Protein AF-A0A7V5FMH8-F1 (afdb_monomer)

Solvent-accessible surface area (backbone atoms only — not comparable to full-atom values): 30365 Å² total; per-residue (Å²): 138,86,81,90,78,88,81,83,83,85,80,86,83,83,87,75,89,79,83,86,71,87,73,77,86,71,67,78,63,74,58,71,61,42,78,43,64,37,97,84,37,43,34,44,35,39,70,67,46,77,76,46,67,81,74,44,50,37,35,30,38,21,45,29,35,42,35,65,73,90,51,85,68,56,42,52,50,26,42,38,35,34,38,25,38,41,49,75,36,79,90,79,44,32,30,34,50,39,83,53,39,62,75,50,48,47,36,56,83,48,80,89,45,38,70,61,52,39,54,37,45,52,63,27,42,60,77,70,58,47,44,41,54,37,67,41,54,54,51,51,52,45,32,53,54,26,41,72,71,24,50,86,48,81,69,47,65,77,64,48,51,61,41,75,34,50,49,66,63,44,65,46,60,31,73,52,74,89,40,70,27,79,40,85,98,47,79,39,24,32,37,52,42,32,52,36,46,36,36,32,41,86,89,52,37,34,37,37,45,39,32,82,47,36,33,31,23,71,39,93,81,38,77,69,41,77,50,87,75,83,45,74,50,58,55,50,53,52,50,58,35,60,78,65,64,76,43,27,52,39,54,64,68,62,39,89,86,82,63,48,62,60,48,67,85,79,56,80,68,58,46,73,44,70,36,62,58,48,32,30,78,44,54,25,71,42,75,83,43,74,40,78,40,75,93,45,61,37,28,35,38,71,48,34,93,59,54,41,33,37,37,66,86,81,60,31,37,37,36,59,52,25,42,41,42,34,35,20,84,40,79,84,42,76,61,41,62,45,54,54,94,70,51,66,70,50,60,69,54,53,42,85,86,43,100,64,30,59,56,27,26,46,28,52,90,31,35,50,3,50,35,45,43,43,57,47,66,49,61,55,70,52,74,44,68,64,49,78,54,91,71,95,74,47,61,70,72,76,86,42,76,39,75,41,72,79,52,89,35,28,29,38,55,44,32,72,46,65,37,34,36,68,55,92,56,39,29,36,34,59,58,96,60,38,56,28,32,21,56,41,96,89,38,76,33,24,49,41,72,70,76,69,36,67,59,48,19,53,24,48,82,41,74,63,30,36,58,53,33,42,46,70,62,44,60,56,98,70,35,27,32,31,20,26,22,53,22,49,82,30,44,40,75,48,96,60,55,23,42,23,42,26,38,43,53,89,61,83,52,33,77,58,81,81,48,54,37,73,50,75,77,27,60,33,59,38,49,39,61,46,48,45,79,74,76,41,81,43,82,45,52,26,80,46,58,111

Radius of gyration: 25.8 Å; Cα contacts (8 Å, |Δi|>4): 1162; chains: 1; bounding box: 58×61×69 Å

Structure (mmCIF, N/CA/C/O backbone):
data_AF-A0A7V5FMH8-F1
#
_entry.id   AF-A0A7V5FMH8-F1
#
loop_
_atom_site.group_PDB
_atom_site.id
_atom_site.type_symbol
_atom_site.label_atom_id
_atom_site.label_alt_id
_atom_site.label_comp_id
_atom_site.label_asym_id
_atom_site.label_entity_id
_atom_site.label_seq_id
_atom_site.pdbx_PDB_ins_code
_atom_site.Cartn_x
_atom_site.Cartn_y
_atom_site.Cartn_z
_atom_site.occupancy
_atom_site.B_iso_or_equiv
_atom_site.auth_seq_id
_atom_site.auth_comp_id
_atom_site.auth_asym_id
_atom_site.auth_atom_id
_atom_site.pdbx_PDB_model_num
ATOM 1 N N . MET A 1 1 ? 14.054 -24.156 -4.866 1.00 33.12 1 MET A N 1
ATOM 2 C CA . MET A 1 1 ? 15.265 -24.079 -4.016 1.00 33.12 1 MET A CA 1
ATOM 3 C C . MET A 1 1 ? 14.875 -24.293 -2.559 1.00 33.12 1 MET A C 1
ATOM 5 O O . MET A 1 1 ? 13.717 -24.091 -2.219 1.00 33.12 1 MET A O 1
ATOM 9 N N . LYS A 1 2 ? 15.781 -24.841 -1.742 1.00 24.39 2 LYS A N 1
ATOM 10 C CA . LYS A 1 2 ? 15.502 -25.380 -0.400 1.00 24.39 2 LYS A CA 1
ATOM 11 C C . LYS A 1 2 ? 15.648 -24.298 0.684 1.00 24.39 2 LYS A C 1
ATOM 13 O O . LYS A 1 2 ? 16.717 -23.727 0.801 1.00 24.39 2 LYS A O 1
ATOM 18 N N . LYS A 1 3 ? 14.582 -24.143 1.484 1.00 23.75 3 LYS A N 1
ATOM 19 C CA . LYS A 1 3 ? 14.470 -23.646 2.877 1.00 23.75 3 LYS A CA 1
ATOM 20 C C . LYS A 1 3 ? 15.340 -22.441 3.283 1.00 23.75 3 LYS A C 1
ATOM 22 O O . LYS A 1 3 ? 16.485 -22.597 3.689 1.00 23.75 3 LYS A O 1
ATOM 27 N N . LEU A 1 4 ? 14.697 -21.273 3.295 1.00 25.69 4 LEU A N 1
ATOM 28 C CA . LEU A 1 4 ? 15.173 -20.006 3.847 1.00 25.69 4 LEU A CA 1
ATOM 29 C C . LEU A 1 4 ? 15.103 -20.030 5.390 1.00 25.69 4 LEU A C 1
ATOM 31 O O . LEU A 1 4 ? 14.041 -20.270 5.959 1.00 25.69 4 LEU A O 1
ATOM 35 N N . PHE A 1 5 ? 16.222 -19.775 6.069 1.00 22.44 5 PHE A N 1
ATOM 36 C CA . PHE A 1 5 ? 16.271 -19.417 7.491 1.00 22.44 5 PHE A CA 1
ATOM 37 C C . PHE A 1 5 ? 16.886 -18.021 7.587 1.00 22.44 5 PHE A C 1
ATOM 39 O O . PHE A 1 5 ? 18.052 -17.834 7.248 1.00 22.44 5 PHE A O 1
ATOM 46 N N . VAL A 1 6 ? 16.108 -17.041 8.046 1.00 24.38 6 VAL A N 1
ATOM 47 C CA . VAL A 1 6 ? 16.596 -15.685 8.322 1.00 24.38 6 VAL A CA 1
ATOM 48 C C . VAL A 1 6 ? 17.149 -15.655 9.747 1.00 24.38 6 VAL A C 1
ATOM 50 O O . VAL A 1 6 ? 16.421 -15.881 10.711 1.00 24.38 6 VAL A O 1
ATOM 53 N N . VAL A 1 7 ? 18.450 -15.392 9.877 1.00 21.22 7 VAL A N 1
ATOM 54 C CA . VAL A 1 7 ? 19.127 -15.130 11.154 1.00 21.22 7 VAL A CA 1
ATOM 55 C C . VAL A 1 7 ? 19.212 -13.617 11.338 1.00 21.22 7 VAL A C 1
ATOM 57 O O . VAL A 1 7 ? 19.886 -12.936 10.571 1.00 21.22 7 VAL A O 1
ATOM 60 N N . VAL A 1 8 ? 18.536 -13.085 12.359 1.00 23.97 8 VAL A N 1
ATOM 61 C CA . VAL A 1 8 ? 18.627 -11.669 12.747 1.00 23.97 8 VAL A CA 1
ATOM 62 C C . VAL A 1 8 ? 19.787 -11.496 13.728 1.00 23.97 8 VAL A C 1
ATOM 64 O O . VAL A 1 8 ? 19.823 -12.131 14.781 1.00 23.97 8 VAL A O 1
ATOM 67 N N . LEU A 1 9 ? 20.748 -10.642 13.371 1.00 22.94 9 LEU A N 1
ATOM 68 C CA . LEU A 1 9 ? 21.909 -10.310 14.194 1.00 22.94 9 LEU A CA 1
ATOM 69 C C . LEU A 1 9 ? 21.542 -9.227 15.225 1.00 22.94 9 LEU A C 1
ATOM 71 O O . LEU A 1 9 ? 21.133 -8.122 14.871 1.00 22.94 9 LEU A O 1
ATOM 75 N N . SER A 1 10 ? 21.715 -9.543 16.505 1.00 22.08 10 SER A N 1
ATOM 76 C CA . SER A 1 10 ? 21.448 -8.662 17.644 1.00 22.08 10 SER A CA 1
ATOM 77 C C . SER A 1 10 ? 22.515 -7.566 17.773 1.00 22.08 10 SER A C 1
ATOM 79 O O . SER A 1 10 ? 23.693 -7.864 17.969 1.00 22.08 10 SER A O 1
ATOM 81 N N . VAL A 1 11 ? 22.116 -6.291 17.732 1.00 26.94 11 VAL A N 1
ATOM 82 C CA . VAL A 1 11 ? 22.991 -5.151 18.060 1.00 26.94 11 VAL A CA 1
ATOM 83 C C . VAL A 1 11 ? 22.865 -4.826 19.553 1.00 26.94 11 VAL A C 1
ATOM 85 O O . VAL A 1 11 ? 21.768 -4.627 20.071 1.00 26.94 11 VAL A O 1
ATOM 88 N N . GLY A 1 12 ? 24.003 -4.811 20.252 1.00 22.75 12 GLY A N 1
ATOM 89 C CA . GLY A 1 12 ? 24.103 -4.605 21.697 1.00 22.75 12 GLY A CA 1
ATOM 90 C C . GLY A 1 12 ? 23.714 -3.195 22.158 1.00 22.75 12 GLY A C 1
ATOM 91 O O . GLY A 1 12 ? 24.162 -2.192 21.605 1.00 22.75 12 GLY A O 1
ATOM 92 N N . LEU A 1 13 ? 22.904 -3.140 23.217 1.00 25.03 13 LEU A N 1
ATOM 93 C CA . LEU A 1 13 ? 22.452 -1.927 23.898 1.00 25.03 13 LEU A CA 1
ATOM 94 C C . LEU A 1 13 ? 23.534 -1.411 24.870 1.00 25.03 13 LEU A C 1
ATOM 96 O O . LEU A 1 13 ? 23.928 -2.118 25.797 1.00 25.03 13 LEU A O 1
ATOM 100 N N . LEU A 1 14 ? 23.970 -0.159 24.709 1.00 25.48 14 LEU A N 1
ATOM 101 C CA . LEU A 1 14 ? 24.720 0.577 25.734 1.00 25.48 14 LEU A CA 1
ATOM 102 C C . LEU A 1 14 ? 23.736 1.148 26.768 1.00 25.48 14 LEU A C 1
ATOM 104 O O . LEU A 1 14 ? 22.851 1.934 26.436 1.00 25.48 14 LEU A O 1
ATOM 108 N N . ALA A 1 15 ? 23.889 0.735 28.027 1.00 24.34 15 ALA A N 1
ATOM 109 C CA . ALA A 1 15 ? 23.052 1.160 29.144 1.00 24.34 15 ALA A CA 1
ATOM 110 C C . ALA A 1 15 ? 23.381 2.595 29.597 1.00 24.34 15 ALA A C 1
ATOM 112 O O . ALA A 1 15 ? 24.522 2.902 29.941 1.00 24.34 15 ALA A O 1
ATOM 113 N N . VAL A 1 16 ? 22.361 3.453 29.666 1.00 26.30 16 VAL A N 1
ATOM 114 C CA . VAL A 1 16 ? 22.411 4.771 30.322 1.00 26.30 16 VAL A CA 1
ATOM 115 C C . VAL A 1 16 ? 21.663 4.658 31.661 1.00 26.30 16 VAL A C 1
ATOM 117 O O . VAL A 1 16 ? 20.579 4.070 31.688 1.00 26.30 16 VAL A O 1
ATOM 120 N N . PRO A 1 17 ? 22.195 5.167 32.788 1.00 25.80 17 PRO A N 1
ATOM 121 C CA . PRO A 1 17 ? 21.563 4.996 34.093 1.00 25.80 17 PRO A CA 1
ATOM 122 C C . PRO A 1 17 ? 20.273 5.822 34.199 1.00 25.80 17 PRO A C 1
ATOM 124 O O . PRO A 1 17 ? 20.275 7.039 34.019 1.00 25.80 17 PRO A O 1
ATOM 127 N N . ALA A 1 18 ? 19.163 5.152 34.517 1.00 27.66 18 ALA A N 1
ATOM 128 C CA . ALA A 1 18 ? 17.863 5.776 34.727 1.00 27.66 18 ALA A CA 1
ATOM 129 C C . ALA A 1 18 ? 17.782 6.443 36.112 1.00 27.66 18 ALA A C 1
ATOM 131 O O . ALA A 1 18 ? 17.839 5.777 37.147 1.00 27.66 18 ALA A O 1
ATOM 132 N N . LEU A 1 19 ? 17.589 7.763 36.132 1.00 25.14 19 LEU A N 1
ATOM 133 C CA . LEU A 1 19 ? 17.091 8.488 37.301 1.00 25.14 19 LEU A CA 1
ATOM 134 C C . LEU A 1 19 ? 15.642 8.055 37.563 1.00 25.14 19 LEU A C 1
ATOM 136 O O . LEU A 1 19 ? 14.749 8.313 36.758 1.00 25.14 19 LEU A O 1
ATOM 140 N N . ARG A 1 20 ? 15.407 7.382 38.695 1.00 28.94 20 ARG A N 1
ATOM 141 C CA . ARG A 1 20 ? 14.061 7.048 39.172 1.00 28.94 20 ARG A CA 1
ATOM 142 C C . ARG A 1 20 ? 13.396 8.303 39.730 1.00 28.94 20 ARG A C 1
ATOM 144 O O . ARG A 1 20 ? 13.714 8.733 40.834 1.00 28.94 20 ARG A O 1
ATOM 151 N N . ILE A 1 21 ? 12.451 8.854 38.978 1.00 29.61 21 ILE A N 1
ATOM 152 C CA . ILE A 1 21 ? 11.426 9.760 39.497 1.00 29.61 21 ILE A CA 1
ATOM 153 C C . ILE A 1 21 ? 10.135 8.946 39.556 1.00 29.61 21 ILE A C 1
ATOM 155 O O . ILE A 1 21 ? 9.762 8.300 38.579 1.00 29.61 21 ILE A O 1
ATOM 159 N N . SER A 1 22 ? 9.494 8.927 40.724 1.00 27.97 22 SER A N 1
ATOM 160 C CA . SER A 1 22 ? 8.211 8.256 40.937 1.00 27.97 22 SER A CA 1
ATOM 161 C C . SER A 1 22 ? 7.149 8.910 40.052 1.00 27.97 22 SER A C 1
ATOM 163 O O . SER A 1 22 ? 6.695 10.014 40.351 1.00 27.97 22 SER A O 1
ATOM 165 N N . ALA A 1 23 ? 6.768 8.242 38.963 1.00 31.22 23 ALA A N 1
ATOM 166 C CA . ALA A 1 23 ? 5.548 8.556 38.234 1.00 31.22 23 ALA A CA 1
ATOM 167 C C . ALA A 1 23 ? 4.354 8.284 39.161 1.00 31.22 23 ALA A C 1
ATOM 169 O O . ALA A 1 23 ? 4.358 7.306 39.911 1.00 31.22 23 ALA A O 1
ATOM 170 N N . ARG A 1 24 ? 3.350 9.163 39.152 1.00 30.08 24 ARG A N 1
ATOM 171 C CA . ARG A 1 24 ? 2.025 8.796 39.661 1.00 30.08 24 ARG A CA 1
ATOM 172 C C . ARG A 1 24 ? 1.510 7.648 38.790 1.00 30.08 24 ARG A C 1
ATOM 174 O O . ARG A 1 24 ? 1.674 7.709 37.575 1.00 30.08 24 ARG A O 1
ATOM 181 N N . ASP A 1 25 ? 0.921 6.631 39.413 1.00 27.69 25 ASP A N 1
ATOM 182 C CA . ASP A 1 25 ? 0.304 5.496 38.727 1.00 27.69 25 ASP A CA 1
ATOM 183 C C . ASP A 1 25 ? -0.804 5.991 37.784 1.00 27.69 25 ASP A C 1
ATOM 185 O O . ASP A 1 25 ? -1.937 6.235 38.201 1.00 27.69 25 ASP A O 1
ATOM 189 N N . VAL A 1 26 ? -0.477 6.147 36.500 1.00 36.31 26 VAL A N 1
ATOM 190 C CA . VAL A 1 26 ? -1.478 6.054 35.437 1.00 36.31 26 VAL A CA 1
ATOM 191 C C . VAL A 1 26 ? -1.947 4.598 35.462 1.00 36.31 26 VAL A C 1
ATOM 193 O O . VAL A 1 26 ? -1.099 3.703 35.398 1.00 36.31 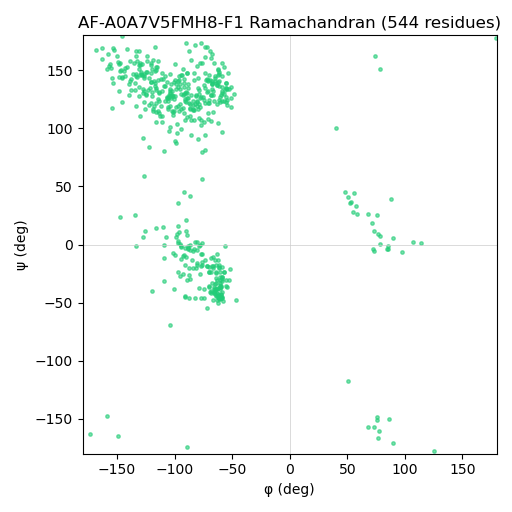26 VAL A O 1
ATOM 196 N N . PRO A 1 27 ? -3.249 4.309 35.624 1.00 40.28 27 PRO A N 1
ATOM 197 C CA . PRO A 1 27 ? -3.717 2.934 35.653 1.00 40.28 27 PRO A CA 1
ATOM 198 C C . PRO A 1 27 ? -3.259 2.203 34.387 1.00 40.28 27 PRO A C 1
ATOM 200 O O . PRO A 1 27 ? -3.461 2.693 33.280 1.00 40.28 27 PRO A O 1
ATOM 203 N N . ALA A 1 28 ? -2.731 0.986 34.537 1.00 44.84 28 ALA A N 1
ATOM 204 C CA . ALA A 1 28 ? -2.362 0.091 33.431 1.00 44.84 28 ALA A CA 1
ATOM 205 C C . ALA A 1 28 ? -3.522 -0.235 32.449 1.00 44.84 28 ALA A C 1
ATOM 207 O O . ALA A 1 28 ? -3.332 -0.961 31.478 1.00 44.84 28 ALA A O 1
ATOM 208 N N . ALA A 1 29 ? -4.727 0.289 32.704 1.00 48.59 29 ALA A N 1
ATOM 209 C CA . ALA A 1 29 ? -5.923 0.145 31.884 1.00 48.59 29 ALA A CA 1
ATOM 210 C C . ALA A 1 29 ? -5.876 0.934 30.558 1.00 48.59 29 ALA A C 1
ATOM 212 O O . ALA A 1 29 ? -6.639 0.603 29.653 1.00 48.59 29 ALA A O 1
ATOM 213 N N . ASP A 1 30 ? -4.994 1.934 30.418 1.00 59.38 30 ASP A N 1
ATOM 214 C CA . ASP A 1 30 ? -4.924 2.765 29.201 1.00 59.38 30 ASP A CA 1
ATOM 215 C C . ASP A 1 30 ? -3.807 2.371 28.216 1.00 59.38 30 ASP A C 1
ATOM 217 O O . ASP A 1 30 ? -3.806 2.846 27.072 1.00 59.38 30 ASP A O 1
ATOM 221 N N . GLU A 1 31 ? -2.898 1.466 28.602 1.00 72.88 31 GLU A N 1
ATOM 222 C CA . GLU A 1 31 ? -1.828 0.975 27.724 1.00 72.88 31 GLU A CA 1
ATOM 223 C C . GLU A 1 31 ? -2.300 -0.251 26.924 1.00 72.88 31 GLU A C 1
ATOM 225 O O . GLU A 1 31 ? -2.510 -1.334 27.460 1.00 72.88 31 GLU A O 1
ATOM 230 N N . TRP A 1 32 ? -2.485 -0.082 25.615 1.00 80.56 32 TRP A N 1
ATOM 231 C CA . TRP A 1 32 ? -2.785 -1.170 24.680 1.00 80.56 32 TRP A CA 1
ATOM 232 C C . TRP A 1 32 ? -1.538 -1.521 23.860 1.00 80.56 32 TRP A C 1
ATOM 234 O O . TRP A 1 32 ? -0.778 -0.612 23.517 1.00 80.56 32 TRP A O 1
ATOM 244 N N . PRO A 1 33 ? -1.333 -2.797 23.479 1.00 87.56 33 PRO A N 1
ATOM 245 C CA . PRO A 1 33 ? -2.208 -3.962 23.677 1.00 87.56 33 PRO A CA 1
ATOM 246 C C . PRO A 1 33 ? -2.191 -4.531 25.108 1.00 87.56 33 PRO A C 1
ATOM 248 O O . PRO A 1 33 ? -1.209 -4.389 25.830 1.00 87.56 33 PRO A O 1
ATOM 251 N N . GLN A 1 34 ? -3.263 -5.228 25.496 1.00 87.06 34 GLN A N 1
ATOM 252 C CA . GLN A 1 34 ? -3.411 -5.886 26.800 1.00 87.06 34 GLN A CA 1
ATOM 253 C C . GLN A 1 34 ? -3.006 -7.362 26.704 1.00 87.06 34 GLN A C 1
ATOM 255 O O . GLN A 1 34 ? -3.359 -8.049 25.747 1.00 87.06 34 GLN A O 1
ATOM 260 N N . THR A 1 35 ? -2.277 -7.873 27.699 1.00 89.94 35 THR A N 1
ATOM 261 C CA . THR A 1 35 ? -1.919 -9.301 27.765 1.00 89.94 35 THR A CA 1
ATOM 262 C C . THR A 1 35 ? -2.816 -10.015 28.764 1.00 89.94 35 THR A C 1
ATOM 264 O O . THR A 1 35 ? -2.731 -9.756 29.962 1.00 89.94 35 THR A O 1
ATOM 267 N N . LEU A 1 36 ? -3.640 -10.936 28.271 1.00 90.31 36 LEU A N 1
ATOM 268 C CA . LEU A 1 36 ? -4.519 -11.776 29.072 1.00 90.31 36 LEU A CA 1
ATOM 269 C C . LEU A 1 36 ? -3.911 -13.166 29.214 1.00 90.31 36 LEU A C 1
ATOM 271 O O . LEU A 1 36 ? -3.581 -13.814 28.223 1.00 90.31 36 LEU A O 1
ATOM 275 N N . LYS A 1 37 ? -3.787 -13.646 30.448 1.00 88.06 37 LYS A N 1
ATOM 276 C CA . LYS A 1 37 ? -3.302 -15.004 30.728 1.00 88.06 37 LYS A CA 1
ATOM 277 C C . LYS A 1 37 ? -4.414 -15.846 31.339 1.00 88.06 37 LYS A C 1
ATOM 279 O O . LYS A 1 37 ? -5.052 -15.399 32.292 1.00 88.06 37 LYS A O 1
ATOM 284 N N . SER A 1 38 ? -4.611 -17.052 30.808 1.00 85.62 38 SER A N 1
ATOM 285 C CA . SER A 1 38 ? -5.498 -18.086 31.366 1.00 85.62 38 SER A CA 1
ATOM 286 C C . SER A 1 38 ? -5.008 -19.462 30.937 1.00 85.62 38 SER A C 1
ATOM 288 O O . SER A 1 38 ? -4.604 -19.629 29.793 1.00 85.62 38 SER A O 1
ATOM 290 N N . ASP A 1 39 ? -5.043 -20.439 31.844 1.00 75.81 39 ASP A N 1
ATOM 291 C CA . ASP A 1 39 ? -4.840 -21.865 31.532 1.00 75.81 39 ASP A CA 1
ATOM 292 C C . ASP A 1 39 ? -3.559 -22.191 30.734 1.00 75.81 39 ASP A C 1
ATOM 294 O O . ASP A 1 39 ? -3.535 -23.075 29.883 1.00 75.81 39 ASP A O 1
ATOM 298 N N . GLY A 1 40 ? -2.470 -21.460 31.001 1.00 77.88 40 GLY A N 1
ATOM 299 C CA . GLY A 1 40 ? -1.183 -21.632 30.311 1.00 77.88 40 GLY A CA 1
ATOM 300 C C . GLY A 1 40 ? -1.110 -21.002 28.914 1.00 77.88 40 GLY A C 1
ATOM 301 O O . GLY A 1 40 ? -0.055 -21.059 28.285 1.00 77.88 40 GLY A O 1
ATOM 302 N N . LEU A 1 41 ? -2.189 -20.363 28.456 1.00 84.44 41 LEU A N 1
ATOM 303 C CA . LEU A 1 41 ? -2.246 -19.565 27.235 1.00 84.44 41 LEU A CA 1
ATOM 304 C C . LEU A 1 41 ? -1.996 -18.086 27.542 1.00 84.44 41 LEU A C 1
ATOM 306 O O . LEU A 1 41 ? -2.400 -17.559 28.587 1.00 84.44 41 LEU A O 1
ATOM 310 N N . SER A 1 42 ? -1.337 -17.414 26.601 1.00 89.12 42 SER A N 1
ATOM 311 C CA . SER A 1 42 ? -1.117 -15.971 26.621 1.00 89.12 42 SER A CA 1
ATOM 312 C C . SER A 1 42 ? -1.774 -15.357 25.391 1.00 89.12 42 SER A C 1
ATOM 314 O O . SER A 1 42 ? -1.389 -15.657 24.261 1.00 89.12 42 SER A O 1
ATOM 316 N N . PHE A 1 43 ? -2.768 -14.504 25.621 1.00 90.69 43 PHE A N 1
ATOM 317 C CA . PHE A 1 43 ? -3.473 -13.761 24.586 1.00 90.69 43 PHE A CA 1
ATOM 318 C C . PHE A 1 43 ? -3.026 -12.309 24.611 1.00 90.69 43 PHE A C 1
ATOM 320 O O . PHE A 1 43 ? -3.125 -11.634 25.635 1.00 90.69 43 PHE A O 1
ATOM 327 N N . LYS A 1 44 ? -2.575 -11.801 23.472 1.00 91.75 44 LYS A N 1
ATOM 328 C CA . LYS A 1 44 ? -2.320 -10.379 23.271 1.00 91.75 44 LYS A CA 1
ATOM 329 C C . LYS A 1 44 ? -3.534 -9.782 22.570 1.00 91.75 44 LYS A C 1
ATOM 331 O O . LYS A 1 44 ? -3.741 -10.009 21.382 1.00 91.75 44 LYS A O 1
ATOM 336 N N . VAL A 1 45 ? -4.356 -9.065 23.328 1.00 90.88 45 VAL A N 1
ATOM 337 C CA . VAL A 1 45 ? -5.577 -8.413 22.845 1.00 90.88 45 VAL A CA 1
ATOM 338 C C . VAL A 1 45 ? -5.228 -6.988 22.441 1.00 90.88 45 VAL A C 1
ATOM 340 O O . VAL A 1 45 ? -4.770 -6.186 23.261 1.00 90.88 45 VAL A O 1
ATOM 343 N N . TYR A 1 46 ? -5.412 -6.674 21.163 1.00 90.12 46 TYR A N 1
ATOM 344 C CA . TYR A 1 46 ? -5.155 -5.341 20.635 1.00 90.12 46 TYR A CA 1
ATOM 345 C C . TYR A 1 46 ? -6.290 -4.385 21.006 1.00 90.12 46 TYR A C 1
ATOM 347 O O . TYR A 1 46 ? -7.284 -4.773 21.625 1.00 90.12 46 TYR A O 1
ATOM 355 N N . GLN A 1 47 ? -6.124 -3.099 20.707 1.00 86.56 47 GLN A N 1
ATOM 356 C CA . GLN A 1 47 ? -7.133 -2.118 21.084 1.00 86.56 47 GLN A CA 1
ATOM 357 C C . GLN A 1 47 ? -8.495 -2.454 20.443 1.00 86.56 47 GLN A C 1
ATOM 359 O O . GLN A 1 47 ? -8.552 -2.616 19.224 1.00 86.56 47 GLN A O 1
ATOM 364 N N . PRO A 1 48 ? -9.588 -2.519 21.230 1.00 88.44 48 PRO A N 1
ATOM 365 C CA . PRO A 1 48 ? -10.910 -2.805 20.701 1.00 88.44 48 PRO A CA 1
ATOM 366 C C . PRO A 1 48 ? -11.387 -1.736 19.724 1.00 88.44 48 PRO A C 1
ATOM 368 O O . PRO A 1 48 ? -11.269 -0.532 19.981 1.00 88.44 48 PRO A O 1
ATOM 371 N N . GLN A 1 49 ? -11.974 -2.199 18.629 1.00 87.50 49 GLN A N 1
ATOM 372 C CA . GLN A 1 49 ? -12.714 -1.389 17.680 1.00 87.50 49 GLN A CA 1
ATOM 373 C C . GLN A 1 49 ? -14.192 -1.444 18.048 1.00 87.50 49 GLN A C 1
ATOM 375 O O . GLN A 1 49 ? -14.753 -2.508 18.302 1.00 87.50 49 GLN A O 1
ATOM 380 N N . LEU A 1 50 ? -14.806 -0.270 18.147 1.00 90.56 50 LEU A N 1
ATOM 381 C CA . LEU A 1 50 ? -16.183 -0.141 18.594 1.00 90.56 50 LEU A CA 1
ATOM 382 C C . LEU A 1 50 ? -17.139 -0.495 17.450 1.00 90.56 50 LEU A C 1
ATOM 384 O O . LEU A 1 50 ? -17.031 0.078 16.371 1.00 90.56 50 LEU A O 1
ATOM 388 N N . ASP A 1 51 ? -18.107 -1.369 17.701 1.00 89.50 51 ASP A N 1
ATOM 389 C CA . ASP A 1 51 ? -19.196 -1.637 16.753 1.00 89.50 51 ASP A CA 1
ATOM 390 C C . ASP A 1 51 ? -20.380 -0.711 17.034 1.00 89.50 51 ASP A C 1
ATOM 392 O O . ASP A 1 51 ? -20.982 -0.114 16.136 1.00 89.50 51 ASP A O 1
ATOM 396 N N . SER A 1 52 ? -20.717 -0.578 18.319 1.00 89.31 52 SER A N 1
ATOM 397 C CA . SER A 1 52 ? -21.766 0.316 18.803 1.00 89.31 52 SER A CA 1
ATOM 398 C C . SER A 1 52 ? -21.575 0.653 20.279 1.00 89.31 52 SER A C 1
ATOM 400 O O . SER A 1 52 ? -21.047 -0.148 21.053 1.00 89.31 52 SER A O 1
ATOM 402 N N . TRP A 1 53 ? -22.036 1.840 20.674 1.00 93.00 53 TRP A N 1
ATOM 403 C CA . TRP A 1 53 ? -22.113 2.228 22.077 1.00 93.00 53 TRP A CA 1
ATOM 404 C C . TRP A 1 53 ? -23.195 3.278 22.303 1.00 93.00 53 TRP A C 1
ATOM 406 O O . TRP A 1 53 ? -23.109 4.391 21.788 1.00 93.00 53 TRP A O 1
ATOM 416 N N . ASP A 1 54 ? -24.202 2.936 23.102 1.00 89.81 54 ASP A N 1
ATOM 417 C CA . ASP A 1 54 ? -25.300 3.838 23.483 1.00 89.81 54 ASP A CA 1
ATOM 418 C C . ASP A 1 54 ? -25.076 4.500 24.860 1.00 89.81 54 ASP A C 1
ATOM 420 O O . ASP A 1 54 ? -26.000 5.059 25.450 1.00 89.81 54 ASP A O 1
ATOM 424 N N . ARG A 1 55 ? -23.831 4.456 25.365 1.00 86.38 55 ARG A N 1
ATOM 425 C CA . ARG A 1 55 ? -23.396 4.867 26.718 1.00 86.38 55 ARG A CA 1
ATOM 426 C C . ARG A 1 55 ? -23.821 3.930 27.856 1.00 86.38 55 ARG A C 1
ATOM 428 O O . ARG A 1 55 ? -23.384 4.149 28.987 1.00 86.38 55 ARG A O 1
ATOM 435 N N . TYR A 1 56 ? -24.598 2.883 27.579 1.00 91.12 56 TYR A N 1
ATOM 436 C CA . TYR A 1 56 ? -24.949 1.833 28.540 1.00 91.12 56 TYR A CA 1
ATOM 437 C C . TYR A 1 56 ? -24.484 0.441 28.099 1.00 91.12 56 TYR A C 1
ATOM 439 O O . TYR A 1 56 ? -23.986 -0.316 28.922 1.00 91.12 56 TYR A O 1
ATOM 447 N N . THR A 1 57 ? -24.605 0.109 26.820 1.00 93.19 57 THR A N 1
ATOM 448 C CA . THR A 1 57 ? -24.197 -1.156 26.212 1.00 93.19 57 THR A CA 1
ATOM 449 C C . THR A 1 57 ? -23.122 -0.869 25.182 1.00 93.19 57 THR A C 1
ATOM 451 O O . THR A 1 57 ? -23.353 -0.137 24.219 1.00 93.19 57 THR A O 1
ATOM 454 N N . LEU A 1 58 ? -21.940 -1.439 25.384 1.00 94.38 58 LEU A N 1
ATOM 455 C CA . LEU A 1 58 ? -20.839 -1.409 24.432 1.00 94.38 58 LEU A CA 1
ATOM 456 C C . LEU A 1 58 ? -20.760 -2.756 23.722 1.00 94.38 58 LEU A C 1
ATOM 458 O O . LEU A 1 58 ? -20.764 -3.790 24.388 1.00 94.38 58 LEU A O 1
ATOM 462 N N . LYS A 1 59 ? -20.648 -2.726 22.393 1.00 95.31 59 LYS A N 1
ATOM 463 C CA . LYS A 1 59 ? -20.235 -3.868 21.573 1.00 95.31 59 LYS A CA 1
ATOM 464 C C . LYS A 1 59 ? -18.966 -3.507 20.828 1.00 95.31 59 LYS A C 1
ATOM 466 O O . LYS A 1 59 ? -18.889 -2.422 20.243 1.00 95.31 59 LYS A O 1
ATOM 471 N N . ALA A 1 60 ? -17.988 -4.390 20.894 1.00 93.12 60 ALA A N 1
ATOM 472 C CA . ALA A 1 60 ? -16.712 -4.197 20.247 1.00 93.12 60 ALA A CA 1
ATOM 473 C C . ALA A 1 60 ? -16.109 -5.536 19.844 1.00 93.12 60 ALA A C 1
ATOM 475 O O . ALA A 1 60 ? -16.356 -6.573 20.465 1.00 93.12 60 ALA A O 1
ATOM 476 N N . HIS A 1 61 ? -15.221 -5.461 18.868 1.00 94.00 61 HIS A N 1
ATOM 477 C CA . HIS A 1 61 ? -14.357 -6.559 18.490 1.00 94.00 61 HIS A CA 1
ATOM 478 C C . HIS A 1 61 ? -12.897 -6.144 18.643 1.00 94.00 61 HIS A C 1
ATOM 480 O O . HIS A 1 61 ? -12.544 -4.962 18.608 1.00 94.00 61 HIS A O 1
ATOM 486 N N . SER A 1 62 ? -12.021 -7.118 18.845 1.00 92.25 62 SER A N 1
ATOM 487 C CA . SER A 1 62 ? -10.584 -6.878 18.884 1.00 92.25 62 SER A CA 1
ATOM 488 C C . SER A 1 62 ? -9.829 -7.969 18.143 1.00 92.25 62 SER A C 1
ATOM 490 O O . SER A 1 62 ? -10.165 -9.148 18.256 1.00 92.25 62 SER A O 1
ATOM 492 N N . ALA A 1 63 ? -8.787 -7.571 17.413 1.00 91.94 63 ALA A N 1
ATOM 493 C CA . ALA A 1 63 ? -7.774 -8.509 16.967 1.00 91.94 63 ALA A CA 1
ATOM 494 C C . ALA A 1 63 ? -7.074 -9.102 18.198 1.00 91.94 63 ALA A C 1
ATOM 496 O O . ALA A 1 63 ? -6.738 -8.399 19.157 1.00 91.94 63 ALA A O 1
ATOM 497 N N . VAL A 1 64 ? -6.841 -10.405 18.173 1.00 92.25 64 VAL A N 1
ATOM 498 C CA . VAL A 1 64 ? -6.203 -11.134 19.261 1.00 92.25 64 VAL A CA 1
ATOM 499 C C . VAL A 1 64 ? -5.149 -12.069 18.693 1.00 92.25 64 VAL A C 1
ATOM 501 O O . VAL A 1 64 ? -5.376 -12.770 17.715 1.00 92.25 64 VAL A O 1
ATOM 504 N N . ALA A 1 65 ? -3.974 -12.049 19.304 1.00 90.50 65 ALA A N 1
ATOM 505 C CA . ALA A 1 65 ? -2.893 -12.976 19.018 1.00 90.50 65 ALA A CA 1
ATOM 506 C C . ALA A 1 65 ? -2.820 -14.006 20.146 1.00 90.50 65 ALA A C 1
ATOM 508 O O . ALA A 1 65 ? -2.732 -13.622 21.316 1.00 90.50 65 ALA A O 1
ATOM 509 N N . VAL A 1 66 ? -2.834 -15.296 19.811 1.00 88.75 66 VAL A N 1
ATOM 510 C CA . VAL A 1 66 ? -2.599 -16.376 20.779 1.00 88.75 66 VAL A CA 1
ATOM 511 C C . VAL A 1 66 ? -1.182 -16.908 20.623 1.00 88.75 66 VAL A C 1
ATOM 513 O O . VAL A 1 66 ? -0.755 -17.258 19.525 1.00 88.75 66 VAL A O 1
ATOM 516 N N . GLN A 1 67 ? -0.448 -16.971 21.733 1.00 82.00 67 GLN A N 1
ATOM 517 C CA . GLN A 1 67 ? 0.870 -17.593 21.789 1.00 82.00 67 GLN A CA 1
ATOM 518 C C . GLN A 1 67 ? 0.779 -18.934 22.523 1.00 82.00 67 GLN A C 1
ATOM 520 O O . GLN A 1 67 ? 0.287 -19.007 23.656 1.00 82.00 67 GLN A O 1
ATOM 525 N N . LYS A 1 68 ? 1.284 -19.997 21.885 1.00 69.31 68 LYS A N 1
ATOM 526 C CA . LYS A 1 68 ? 1.378 -21.340 22.472 1.00 69.31 68 LYS A CA 1
ATOM 527 C C . LYS A 1 68 ? 2.799 -21.617 22.955 1.00 69.31 68 LYS A C 1
ATOM 529 O O . LYS A 1 68 ? 3.719 -21.765 22.156 1.00 69.31 68 LYS A O 1
ATOM 534 N N . GLY A 1 69 ? 2.971 -21.776 24.265 1.00 63.81 69 GLY A N 1
ATOM 535 C CA . GLY A 1 69 ? 4.276 -22.085 24.857 1.00 63.81 69 GLY A CA 1
ATOM 536 C C . GLY A 1 69 ? 5.235 -20.888 24.863 1.00 63.81 69 GLY A C 1
ATOM 537 O O . GLY A 1 69 ? 4.801 -19.742 24.872 1.00 63.81 69 GLY A O 1
ATOM 538 N N . ALA A 1 70 ? 6.542 -21.160 24.925 1.00 58.22 70 ALA A N 1
ATOM 539 C CA . ALA A 1 70 ? 7.583 -20.136 25.082 1.00 58.22 70 ALA A CA 1
ATOM 540 C C . ALA A 1 70 ? 8.152 -19.590 23.757 1.00 58.22 70 ALA A C 1
ATOM 542 O O . ALA A 1 70 ? 9.007 -18.711 23.793 1.00 58.22 70 ALA A O 1
ATOM 543 N N . ASP A 1 71 ? 7.725 -20.116 22.605 1.00 57.25 71 ASP A N 1
ATOM 544 C CA . ASP A 1 71 ? 8.186 -19.646 21.294 1.00 57.25 71 ASP A CA 1
ATOM 545 C C . ASP A 1 71 ? 7.367 -18.416 20.875 1.00 57.25 71 ASP A C 1
ATOM 547 O O . ASP A 1 71 ? 6.145 -18.489 20.743 1.00 57.25 71 ASP A O 1
ATOM 551 N N . GLU A 1 72 ? 8.023 -17.264 20.743 1.00 56.41 72 GLU A N 1
ATOM 552 C CA . GLU A 1 72 ? 7.392 -15.981 20.397 1.00 56.41 72 GLU A CA 1
ATOM 553 C C . GLU A 1 72 ? 7.025 -15.871 18.910 1.00 56.41 72 GLU A C 1
ATOM 555 O O . GLU A 1 72 ? 6.206 -15.028 18.555 1.00 56.41 72 GLU A O 1
ATOM 560 N N . ASN A 1 73 ? 7.554 -16.749 18.048 1.00 54.28 73 ASN A N 1
ATOM 561 C CA . ASN A 1 73 ? 7.368 -16.665 16.594 1.00 54.28 73 ASN A CA 1
ATOM 562 C C . ASN A 1 73 ? 6.205 -17.517 16.057 1.00 54.28 73 ASN A C 1
ATOM 564 O O . ASN A 1 73 ? 5.934 -17.507 14.858 1.00 54.28 73 ASN A O 1
ATOM 568 N N . ARG A 1 74 ? 5.510 -18.271 16.918 1.00 64.31 74 ARG A N 1
ATOM 569 C CA . ARG A 1 74 ? 4.323 -19.063 16.553 1.00 64.31 74 ARG A CA 1
ATOM 570 C C . ARG A 1 74 ? 3.069 -18.436 17.144 1.00 64.31 74 ARG A C 1
ATOM 572 O O . ARG A 1 74 ? 2.581 -18.862 18.192 1.00 64.31 74 ARG A O 1
ATOM 579 N N . VAL A 1 75 ? 2.584 -17.406 16.461 1.00 77.06 75 VAL A N 1
ATOM 580 C CA . VAL A 1 75 ? 1.377 -16.666 16.827 1.00 77.06 75 VAL A CA 1
ATOM 581 C C . VAL A 1 75 ? 0.315 -16.898 15.762 1.00 77.06 75 VAL A C 1
ATOM 583 O O . VAL A 1 75 ? 0.590 -16.717 14.581 1.00 77.06 75 VAL A O 1
ATOM 586 N N . SER A 1 76 ? -0.891 -17.257 16.192 1.00 83.38 76 SER A N 1
ATOM 587 C CA . SER A 1 76 ? -2.075 -17.262 15.328 1.00 83.38 76 SER A CA 1
ATOM 588 C C . SER A 1 76 ? -2.927 -16.040 15.635 1.00 83.38 76 SER A C 1
ATOM 590 O O . SER A 1 76 ? -3.101 -15.678 16.808 1.00 83.38 76 SER A O 1
ATOM 592 N N . TYR A 1 77 ? -3.447 -15.402 14.588 1.00 89.06 77 TYR A N 1
ATOM 593 C CA . TYR A 1 77 ? -4.301 -14.228 14.720 1.00 89.06 77 TYR A CA 1
ATOM 594 C C . TYR A 1 77 ? -5.773 -14.621 14.656 1.00 89.06 77 TYR A C 1
ATOM 596 O O . TYR A 1 77 ? -6.193 -15.472 13.881 1.00 89.06 77 TYR A O 1
ATOM 604 N N . GLY A 1 78 ? -6.572 -13.970 15.485 1.00 91.00 78 GLY A N 1
ATOM 605 C CA . GLY A 1 78 ? -8.007 -14.160 15.537 1.00 91.00 78 GLY A CA 1
ATOM 606 C C . GLY A 1 78 ? -8.736 -12.868 15.862 1.00 91.00 78 GLY A C 1
ATOM 607 O O . GLY A 1 78 ? -8.130 -11.816 16.083 1.00 91.00 78 GLY A O 1
ATOM 608 N N . VAL A 1 79 ? -10.058 -12.961 15.924 1.00 93.56 79 VAL A N 1
ATOM 609 C CA . VAL A 1 79 ? -10.937 -11.896 16.414 1.00 93.56 79 VAL A CA 1
ATOM 610 C C . VAL A 1 79 ? -11.655 -12.387 17.656 1.00 93.56 79 VAL A C 1
ATOM 612 O O . VAL A 1 79 ? -12.091 -13.536 17.719 1.00 93.56 79 VAL A O 1
ATOM 615 N N . VAL A 1 80 ? -11.781 -11.507 18.643 1.00 94.69 80 VAL A N 1
ATOM 616 C CA . VAL A 1 80 ? -12.646 -11.690 19.805 1.00 94.69 80 VAL A CA 1
ATOM 617 C C . VAL A 1 80 ? -13.756 -10.646 19.777 1.00 94.69 80 VAL A C 1
ATOM 619 O O . VAL A 1 80 ? -13.472 -9.449 19.733 1.00 94.69 80 VAL A O 1
ATOM 622 N N . ASN A 1 81 ? -15.006 -11.101 19.829 1.00 95.62 81 ASN A N 1
ATOM 623 C CA . ASN A 1 81 ? -16.185 -10.247 19.944 1.00 95.62 81 ASN A CA 1
ATOM 624 C C . ASN A 1 81 ? -16.635 -10.200 21.403 1.00 95.62 81 ASN A C 1
ATOM 626 O O . ASN A 1 81 ? -16.705 -11.231 22.083 1.00 95.62 81 ASN A O 1
ATOM 630 N N . PHE A 1 82 ? -16.931 -9.009 21.914 1.00 94.50 82 PHE A N 1
ATOM 631 C CA . PHE A 1 82 ? -17.399 -8.862 23.283 1.00 94.50 82 PHE A CA 1
ATOM 632 C C . PHE A 1 82 ? -18.404 -7.726 23.455 1.00 94.50 82 PHE A C 1
ATOM 634 O O . PHE A 1 82 ? -18.367 -6.691 22.786 1.00 94.50 82 PHE A O 1
ATOM 641 N N . ALA A 1 83 ? -19.283 -7.918 24.433 1.00 95.69 83 ALA A N 1
ATOM 642 C CA . ALA A 1 83 ? -20.233 -6.923 24.890 1.00 95.69 83 ALA A CA 1
ATOM 643 C C . ALA A 1 83 ? -20.007 -6.615 26.371 1.00 95.69 83 ALA A C 1
ATOM 645 O O . ALA A 1 83 ? -19.612 -7.481 27.152 1.00 95.69 83 ALA A O 1
ATOM 646 N N . ALA A 1 84 ? -20.262 -5.379 26.785 1.00 95.31 84 ALA A N 1
ATOM 647 C CA . ALA A 1 84 ? -20.201 -4.994 28.190 1.00 95.31 84 ALA A CA 1
ATOM 648 C C . ALA A 1 84 ? -21.259 -3.941 28.518 1.00 95.31 84 ALA A C 1
ATOM 650 O O . ALA A 1 84 ? -21.508 -3.027 27.730 1.00 95.31 84 ALA A O 1
ATOM 651 N N . ALA A 1 85 ? -21.833 -4.030 29.718 1.00 94.94 85 ALA A N 1
ATOM 652 C CA . ALA A 1 85 ? -22.527 -2.893 30.301 1.00 94.94 85 ALA A CA 1
ATOM 653 C C . ALA A 1 85 ? -21.485 -1.841 30.706 1.00 94.94 85 ALA A C 1
ATOM 655 O O . ALA A 1 85 ? -20.407 -2.176 31.196 1.00 94.94 85 ALA A O 1
ATOM 656 N N . THR A 1 86 ? -21.784 -0.565 30.522 1.00 94.44 86 THR A N 1
ATOM 657 C CA . THR A 1 86 ? -20.852 0.524 30.795 1.00 94.44 86 THR A CA 1
ATOM 658 C C . THR A 1 86 ? -21.366 1.434 31.891 1.00 94.44 86 THR A C 1
ATOM 660 O O . THR A 1 86 ? -22.528 1.832 31.898 1.00 94.44 86 THR A O 1
ATOM 663 N N . ILE A 1 87 ? -20.470 1.812 32.799 1.00 92.25 87 ILE A N 1
ATOM 664 C CA . ILE A 1 87 ? -20.709 2.871 33.778 1.00 92.25 87 ILE A CA 1
ATOM 665 C C . ILE A 1 87 ? -19.768 4.019 33.437 1.00 92.25 87 ILE A C 1
ATOM 667 O O . ILE A 1 87 ? -18.549 3.876 33.542 1.00 92.25 87 ILE A O 1
ATOM 671 N N . VAL A 1 88 ? -20.343 5.143 33.013 1.00 92.25 88 VAL A N 1
ATOM 672 C CA . VAL A 1 88 ? -19.592 6.354 32.674 1.00 92.25 88 VAL A CA 1
ATOM 673 C C . VAL A 1 88 ? -19.323 7.154 33.943 1.00 92.25 88 VAL A C 1
ATOM 675 O O . VAL A 1 88 ? -20.253 7.665 34.568 1.00 92.25 88 VAL A O 1
ATOM 678 N N . ASP A 1 89 ? -18.052 7.305 34.291 1.00 88.62 89 ASP A N 1
ATOM 679 C CA . ASP A 1 89 ? -17.599 8.216 35.332 1.00 88.62 89 ASP A CA 1
ATOM 680 C C . ASP A 1 89 ? -16.953 9.446 34.685 1.00 88.62 89 ASP A C 1
ATOM 682 O O . ASP A 1 89 ? -15.782 9.456 34.308 1.00 88.62 89 ASP A O 1
ATOM 686 N N . LYS A 1 90 ? -17.744 10.515 34.563 1.00 86.62 90 LYS A N 1
ATOM 687 C CA . LYS A 1 90 ? -17.286 11.786 33.989 1.00 86.62 90 LYS A CA 1
ATOM 688 C C . LYS A 1 90 ? -16.260 12.506 34.864 1.00 86.62 90 LYS A C 1
ATOM 690 O O . LYS A 1 90 ? -15.530 13.338 34.345 1.00 86.62 90 LYS A O 1
ATOM 695 N N . ALA A 1 91 ? -16.231 12.235 36.171 1.00 85.75 91 ALA A N 1
ATOM 696 C CA . ALA A 1 91 ? -15.299 12.900 37.076 1.00 85.75 91 ALA A CA 1
ATOM 697 C C . ALA A 1 91 ? -13.879 12.352 36.899 1.00 85.75 91 ALA A C 1
ATOM 699 O O . ALA A 1 91 ? -12.921 13.119 36.941 1.00 85.75 91 ALA A O 1
ATOM 700 N N . SER A 1 92 ? -13.754 11.041 36.673 1.00 83.12 92 SER A N 1
ATOM 701 C CA . SER A 1 92 ? -12.473 10.400 36.359 1.00 83.12 92 SER A CA 1
ATOM 702 C C . SER A 1 92 ? -12.175 10.307 34.859 1.00 83.12 92 SER A C 1
ATOM 704 O O . SER A 1 92 ? -11.063 9.937 34.501 1.00 83.12 92 SER A O 1
ATOM 706 N N . GLY A 1 93 ? -13.136 10.634 33.986 1.00 86.12 93 GLY A N 1
ATOM 707 C CA . GLY A 1 93 ? -12.978 10.512 32.533 1.00 86.12 93 GLY A CA 1
ATOM 708 C C . GLY A 1 93 ? -12.888 9.058 32.066 1.00 86.12 93 GLY A C 1
ATOM 709 O O . GLY A 1 93 ? -12.285 8.776 31.035 1.00 86.12 93 GLY A O 1
ATOM 710 N N . THR A 1 94 ? -13.465 8.119 32.821 1.00 88.56 94 THR A N 1
ATOM 711 C CA . THR A 1 94 ? -13.361 6.682 32.539 1.00 88.56 94 THR A CA 1
ATOM 712 C C . THR A 1 94 ? -14.720 6.042 32.297 1.00 88.56 94 THR A C 1
ATOM 714 O O . THR A 1 94 ? -15.755 6.451 32.826 1.00 88.56 94 THR A O 1
ATOM 717 N N . VAL A 1 95 ? -14.713 4.983 31.496 1.00 90.25 95 VAL A N 1
ATOM 718 C CA . VAL A 1 95 ? -15.844 4.087 31.287 1.00 90.25 95 VAL A CA 1
ATOM 719 C C . VAL A 1 95 ? -15.464 2.733 31.844 1.00 90.25 95 VAL A C 1
ATOM 721 O O . VAL A 1 95 ? -14.544 2.078 31.358 1.00 90.25 95 VAL A O 1
ATOM 724 N N . ARG A 1 96 ? -16.162 2.312 32.895 1.00 91.44 96 ARG A N 1
ATOM 725 C CA . ARG A 1 96 ? -15.948 1.007 33.523 1.00 91.44 96 ARG A CA 1
ATOM 726 C C . ARG A 1 96 ? -16.807 -0.040 32.839 1.00 91.44 96 ARG A C 1
ATOM 728 O O . ARG A 1 96 ? -18.000 0.184 32.632 1.00 91.44 96 ARG A O 1
ATOM 735 N N . PHE A 1 97 ? -16.209 -1.188 32.551 1.00 90.88 97 PHE A N 1
ATOM 736 C CA . PHE A 1 97 ? -16.906 -2.339 31.995 1.00 90.88 97 PHE A CA 1
ATOM 737 C C . PHE A 1 97 ? -17.502 -3.174 33.131 1.00 90.88 97 PHE A C 1
ATOM 739 O O . PHE A 1 97 ? -16.804 -3.637 34.032 1.00 90.88 97 PHE A O 1
ATOM 746 N N . GLY A 1 98 ? -18.819 -3.332 33.104 1.00 86.62 98 GLY A N 1
ATOM 747 C CA . GLY A 1 98 ? -19.596 -4.205 33.969 1.00 86.62 98 GLY A CA 1
ATOM 748 C C . GLY A 1 98 ? -20.153 -5.375 33.167 1.00 86.62 98 GLY A C 1
ATOM 749 O O . GLY A 1 98 ? -20.549 -5.209 32.017 1.00 86.62 98 GLY A O 1
ATOM 750 N N . ALA A 1 99 ? -20.186 -6.559 33.782 1.00 88.06 99 ALA A N 1
ATOM 751 C CA . ALA A 1 99 ? -20.729 -7.774 33.170 1.00 88.06 99 ALA A CA 1
ATOM 752 C C . ALA A 1 99 ? -20.206 -8.023 31.738 1.00 88.06 99 ALA A C 1
ATOM 754 O O . ALA A 1 99 ? -20.989 -8.317 30.840 1.00 88.06 99 ALA A O 1
ATOM 755 N N . MET A 1 100 ? -18.893 -7.870 31.523 1.00 92.88 100 MET A N 1
ATOM 756 C CA . MET A 1 100 ? -18.273 -8.140 30.225 1.00 92.88 100 MET A CA 1
ATOM 757 C C . MET A 1 100 ? -18.514 -9.597 29.817 1.00 92.88 100 MET A C 1
ATOM 759 O O . MET A 1 100 ? -18.258 -10.519 30.593 1.00 92.88 100 MET A O 1
ATOM 763 N N . GLN A 1 101 ? -18.984 -9.788 28.592 1.00 94.06 101 GLN A N 1
ATOM 764 C CA . GLN A 1 101 ? -19.237 -11.080 27.979 1.00 94.06 101 GLN A CA 1
ATOM 765 C C . GLN A 1 101 ? -18.419 -11.182 26.703 1.00 94.06 101 GLN A C 1
ATOM 767 O O . GLN A 1 101 ? -18.602 -10.391 25.784 1.00 94.06 101 GLN A O 1
ATOM 772 N N . VAL A 1 102 ? -17.535 -12.175 26.646 1.00 95.38 102 VAL A N 1
ATOM 773 C CA . VAL A 1 102 ? -16.916 -12.585 25.385 1.00 95.38 102 VAL A CA 1
ATOM 774 C C . VAL A 1 102 ? -17.938 -13.447 24.646 1.00 95.38 102 VAL A C 1
ATOM 776 O O . VAL A 1 102 ? -18.264 -14.554 25.098 1.00 95.38 102 VAL A O 1
ATOM 779 N N . GLU A 1 103 ? -18.497 -12.895 23.573 1.00 94.62 103 GLU A N 1
ATOM 780 C CA . GLU A 1 103 ? -19.594 -13.490 22.807 1.00 94.62 103 GLU A CA 1
ATOM 781 C C . GLU A 1 103 ? -19.065 -14.696 22.024 1.00 94.62 103 GLU A C 1
ATOM 783 O O . GLU A 1 103 ? -19.514 -15.823 22.259 1.00 94.62 103 GLU A O 1
ATOM 788 N N . ASP A 1 104 ? -18.025 -14.479 21.221 1.00 94.00 104 ASP A N 1
ATOM 789 C CA . ASP A 1 104 ? -17.362 -15.495 20.410 1.00 94.00 104 ASP A CA 1
ATOM 790 C C . ASP A 1 104 ? -15.893 -15.140 20.117 1.00 94.00 104 ASP A C 1
ATOM 792 O O . ASP A 1 104 ? -15.414 -14.036 20.404 1.00 94.00 104 ASP A O 1
ATOM 796 N N . VAL A 1 105 ? -15.171 -16.125 19.578 1.00 93.88 105 VAL A N 1
ATOM 797 C CA . VAL A 1 105 ? -13.820 -15.967 19.035 1.00 93.88 105 VAL A CA 1
ATOM 798 C C . VAL A 1 105 ? -13.724 -16.711 17.710 1.00 93.88 105 VAL A C 1
ATOM 800 O O . VAL A 1 105 ? -14.316 -17.781 17.558 1.00 93.88 105 VAL A O 1
ATOM 803 N N . LYS A 1 106 ? -12.929 -16.180 16.783 1.00 92.06 106 LYS A N 1
ATOM 804 C CA . LYS A 1 106 ? -12.625 -16.818 15.498 1.00 92.06 106 LYS A CA 1
ATOM 805 C C . LYS A 1 106 ? -11.117 -16.812 15.266 1.00 92.06 106 LYS A C 1
ATOM 807 O O . LYS A 1 106 ? -10.513 -15.747 15.347 1.00 92.06 106 LYS A O 1
ATOM 812 N N . TYR A 1 107 ? -10.533 -17.974 14.973 1.00 90.25 107 TYR A N 1
ATOM 813 C CA . TYR A 1 107 ? -9.112 -18.138 14.633 1.00 90.25 107 TYR A CA 1
ATOM 814 C C . TYR A 1 107 ? -8.991 -18.898 13.309 1.00 90.25 107 TYR A C 1
ATOM 816 O O . TYR A 1 107 ? -8.996 -20.129 13.319 1.00 90.25 107 TYR A O 1
ATOM 824 N N . PRO A 1 108 ? -8.926 -18.188 12.169 1.00 84.94 108 PRO A N 1
ATOM 825 C CA . PRO A 1 108 ? -9.073 -18.810 10.856 1.00 84.94 108 PRO A CA 1
ATOM 826 C C . PRO A 1 108 ? -8.026 -19.889 10.530 1.00 84.94 108 PRO A C 1
ATOM 828 O O . PRO A 1 108 ? -8.386 -20.886 9.907 1.00 84.94 108 PRO A O 1
ATOM 831 N N . SER A 1 109 ? -6.766 -19.750 10.971 1.00 76.00 109 SER A N 1
ATOM 832 C CA . SER A 1 109 ? -5.727 -20.780 10.756 1.00 76.00 109 SER A CA 1
ATOM 833 C C . SER A 1 109 ? -5.719 -21.917 11.783 1.00 76.00 109 SER A C 1
ATOM 835 O O . SER A 1 109 ? -4.971 -22.881 11.625 1.00 76.00 109 SER A O 1
ATOM 837 N N . GLU A 1 110 ? -6.539 -21.847 12.836 1.00 82.38 110 GLU A N 1
ATOM 838 C CA . GLU A 1 110 ? -6.598 -22.880 13.877 1.00 82.38 110 GLU A CA 1
ATOM 839 C C . GLU A 1 110 ? -8.024 -23.400 14.117 1.00 82.38 110 GLU A C 1
ATOM 841 O O . GLU A 1 110 ? -8.523 -23.349 15.252 1.00 82.38 110 GLU A O 1
ATOM 846 N N . PRO A 1 111 ? -8.681 -23.948 13.075 1.00 77.56 111 PRO A N 1
ATOM 847 C CA . PRO A 1 111 ? -10.037 -24.453 13.205 1.00 77.56 111 PRO A CA 1
ATOM 848 C C . PRO A 1 111 ? -10.109 -25.559 14.266 1.00 77.56 111 PRO A C 1
ATOM 850 O O . PRO A 1 111 ? -9.306 -26.497 14.292 1.00 77.56 111 PRO A O 1
ATOM 853 N N . GLY A 1 112 ? -11.094 -25.456 15.156 1.00 85.12 112 GLY A N 1
ATOM 854 C CA . GLY A 1 112 ? -11.357 -26.406 16.237 1.00 85.12 112 GLY A CA 1
ATOM 855 C C . GLY A 1 112 ? -10.782 -26.013 17.603 1.00 85.12 112 GLY A C 1
ATOM 856 O O . GLY A 1 112 ? -11.081 -26.687 18.591 1.00 85.12 112 GLY A O 1
ATOM 857 N N . GLN A 1 113 ? -9.989 -24.939 17.702 1.00 88.12 113 GLN A N 1
ATOM 858 C CA . GLN A 1 113 ? -9.476 -24.430 18.985 1.00 88.12 113 GLN A CA 1
ATOM 859 C C . GLN A 1 113 ? -10.356 -23.338 19.611 1.00 88.12 113 GLN A C 1
ATOM 861 O O . GLN A 1 113 ? -10.177 -22.987 20.781 1.00 88.12 113 GLN A O 1
ATOM 866 N N . GLU A 1 114 ? -11.343 -22.824 18.877 1.00 89.12 114 GLU A N 1
ATOM 867 C CA . GLU A 1 114 ? -12.137 -21.653 19.250 1.00 89.12 114 GLU A CA 1
ATOM 868 C C . GLU A 1 114 ? -12.854 -21.851 20.582 1.00 89.12 114 GLU A C 1
ATOM 870 O O . GLU A 1 114 ? -12.850 -20.955 21.420 1.00 89.12 114 GLU A O 1
ATOM 875 N N . GLN A 1 115 ? -13.404 -23.042 20.838 1.00 91.31 115 GLN A N 1
ATOM 876 C CA . GLN A 1 115 ? -14.094 -23.319 22.099 1.00 91.31 115 GLN A CA 1
ATOM 877 C C . GLN A 1 115 ? -13.149 -23.232 23.307 1.00 91.31 115 GLN A C 1
ATOM 879 O O . GLN A 1 115 ? -13.537 -22.728 24.362 1.00 91.31 115 GLN A O 1
ATOM 884 N N . SER A 1 116 ? -11.910 -23.706 23.157 1.00 91.25 116 SER A N 1
ATOM 885 C CA . SER A 1 116 ? -10.890 -23.644 24.208 1.00 91.25 116 SER A CA 1
ATOM 886 C C . SER A 1 116 ? -10.489 -22.192 24.481 1.00 91.25 116 SER A C 1
ATOM 888 O O . SER A 1 116 ? -10.516 -21.729 25.624 1.00 91.25 116 SER A O 1
ATOM 890 N N . TYR A 1 117 ? -10.218 -21.430 23.419 1.00 92.75 117 TYR A N 1
ATOM 891 C CA . TYR A 1 117 ? -9.840 -20.019 23.521 1.00 92.75 117 TYR A CA 1
ATOM 892 C C . TYR A 1 117 ? -10.965 -19.142 24.054 1.00 92.75 117 TYR A C 1
ATOM 894 O O . TYR A 1 117 ? -10.719 -18.255 24.870 1.00 92.75 117 TYR A O 1
ATOM 902 N N . LEU A 1 118 ? -12.205 -19.422 23.657 1.00 94.00 118 LEU A N 1
ATOM 903 C CA . LEU A 1 118 ? -13.387 -18.730 24.148 1.00 94.00 118 LEU A CA 1
ATOM 904 C C . LEU A 1 118 ? -13.530 -18.889 25.661 1.00 94.00 118 LEU A C 1
ATOM 906 O O . LEU A 1 118 ? -13.772 -17.907 26.358 1.00 94.00 118 LEU A O 1
ATOM 910 N N . LEU A 1 119 ? -13.364 -20.106 26.188 1.00 93.06 119 LEU A N 1
ATOM 911 C CA . LEU A 1 119 ? -13.440 -20.361 27.629 1.00 93.06 119 LEU A CA 1
ATOM 912 C C . LEU A 1 119 ? -12.326 -19.635 28.394 1.00 93.06 119 LEU A C 1
ATOM 914 O O . LEU A 1 119 ? -12.603 -18.981 29.402 1.00 93.06 119 LEU A O 1
ATOM 918 N N . ALA A 1 120 ? -11.096 -19.683 27.880 1.00 92.50 120 ALA A N 1
ATOM 919 C CA . ALA A 1 120 ? -9.949 -18.995 28.464 1.00 92.50 120 ALA A CA 1
ATOM 920 C C . ALA A 1 120 ? -10.151 -17.464 28.503 1.00 92.50 120 ALA A C 1
ATOM 922 O O . ALA A 1 120 ? -9.952 -16.821 29.537 1.00 92.50 120 ALA A O 1
ATOM 923 N N . LEU A 1 121 ? -10.626 -16.869 27.404 1.00 93.00 121 LEU A N 1
ATOM 924 C CA . LEU A 1 121 ? -10.901 -15.432 27.316 1.00 93.00 121 LEU A CA 1
ATOM 925 C C . LEU A 1 121 ? -12.112 -15.011 28.158 1.00 93.00 121 LEU A C 1
ATOM 927 O O . LEU A 1 121 ? -12.058 -13.964 28.801 1.00 93.00 121 LEU A O 1
ATOM 931 N N . ARG A 1 122 ? -13.167 -15.835 28.243 1.00 94.56 122 ARG A N 1
ATOM 932 C CA . ARG A 1 122 ? -14.308 -15.602 29.152 1.00 94.56 122 ARG A CA 1
ATOM 933 C C . ARG A 1 122 ? -13.886 -15.568 30.620 1.00 94.56 122 ARG A C 1
ATOM 935 O O . ARG A 1 122 ? -14.478 -14.821 31.393 1.00 94.56 122 ARG A O 1
ATOM 942 N N . SER A 1 123 ? -12.874 -16.348 30.995 1.00 91.19 123 SER A N 1
ATOM 943 C CA . SER A 1 123 ? -12.304 -16.342 32.345 1.00 91.19 123 SER A CA 1
ATOM 944 C C . SER A 1 123 ? -11.435 -15.100 32.595 1.00 91.19 123 SER A C 1
ATOM 946 O O . SER A 1 123 ? -11.578 -14.423 33.615 1.00 91.19 123 SER A O 1
ATOM 948 N N . ALA A 1 124 ? -10.557 -14.756 31.648 1.00 91.44 124 ALA A N 1
ATOM 949 C CA . ALA A 1 124 ? -9.562 -13.703 31.837 1.00 91.44 124 ALA A CA 1
ATOM 950 C C . ALA A 1 124 ? -10.083 -12.276 31.604 1.00 91.44 124 ALA A C 1
ATOM 952 O O . ALA A 1 124 ? -9.792 -11.384 32.407 1.00 91.44 124 ALA A O 1
ATOM 953 N N . ALA A 1 125 ? -10.829 -12.037 30.519 1.00 90.44 125 ALA A N 1
ATOM 954 C CA . ALA A 1 125 ? -11.162 -10.687 30.062 1.00 90.44 125 ALA A CA 1
ATOM 955 C C . ALA A 1 125 ? -11.968 -9.874 31.094 1.00 90.44 125 ALA A C 1
ATOM 957 O O . ALA A 1 125 ? -11.532 -8.768 31.413 1.00 90.44 125 ALA A O 1
ATOM 958 N N . PRO A 1 126 ? -13.038 -10.397 31.734 1.00 89.06 126 PRO A N 1
ATOM 959 C CA . PRO A 1 126 ? -13.800 -9.624 32.722 1.00 89.06 126 PRO A CA 1
ATOM 960 C C . PRO A 1 126 ? -12.991 -9.235 33.970 1.00 89.06 126 PRO A C 1
ATOM 962 O O . PRO A 1 126 ? -13.316 -8.262 34.651 1.00 89.06 126 PRO A O 1
ATOM 965 N N . LEU A 1 127 ? -11.941 -9.999 34.294 1.00 86.31 127 LEU A N 1
ATOM 966 C CA . LEU A 1 127 ? -11.085 -9.755 35.457 1.00 86.31 127 LEU A CA 1
ATOM 967 C C . LEU A 1 127 ? -9.955 -8.766 35.160 1.00 86.31 127 LEU A C 1
ATOM 969 O O . LEU A 1 127 ? -9.507 -8.064 36.070 1.00 86.31 127 LEU A O 1
ATOM 973 N N . GLN A 1 128 ? -9.486 -8.729 33.912 1.00 86.94 128 GLN A N 1
ATOM 974 C CA . GLN A 1 128 ? -8.263 -8.030 33.513 1.00 86.94 128 GLN A CA 1
ATOM 975 C C . GLN A 1 128 ? -8.554 -6.766 32.678 1.00 86.94 128 GLN A C 1
ATOM 977 O O . GLN A 1 128 ? -7.859 -5.769 32.843 1.00 86.94 128 GLN A O 1
ATOM 982 N N . MET A 1 129 ? -9.634 -6.732 31.886 1.00 86.00 129 MET A N 1
ATOM 983 C CA . MET A 1 129 ? -10.081 -5.563 31.111 1.00 86.00 129 MET A CA 1
ATOM 984 C C . MET A 1 129 ? -11.214 -4.817 31.829 1.00 86.00 129 MET A C 1
ATOM 986 O O . MET A 1 129 ? -12.395 -5.076 31.607 1.00 86.00 129 MET A O 1
ATOM 990 N N . LYS A 1 130 ? -10.865 -3.881 32.719 1.00 85.12 130 LYS A N 1
ATOM 991 C CA . LYS A 1 130 ? -11.841 -3.257 33.638 1.00 85.12 130 LYS A CA 1
ATOM 992 C C . LYS A 1 130 ? -12.438 -1.933 33.167 1.00 85.12 130 LYS A C 1
ATOM 994 O O . LYS A 1 130 ? -13.533 -1.575 33.607 1.00 85.12 130 LYS A O 1
ATOM 999 N N . SER A 1 131 ? -11.723 -1.176 32.346 1.00 87.81 131 SER A N 1
ATOM 1000 C CA . SER A 1 131 ? -12.136 0.172 31.952 1.00 87.81 131 SER A CA 1
ATOM 1001 C C . SER A 1 131 ? -11.397 0.663 30.715 1.00 87.81 131 SER A C 1
ATOM 1003 O O . SER A 1 131 ? -10.410 0.060 30.302 1.00 87.81 131 SER A O 1
ATOM 1005 N N . MET A 1 132 ? -11.868 1.779 30.166 1.00 87.19 132 MET A N 1
ATOM 1006 C CA . MET A 1 132 ? -11.221 2.536 29.097 1.00 87.19 132 MET A CA 1
ATOM 1007 C C . MET A 1 132 ? -11.518 4.033 29.265 1.00 87.19 132 MET A C 1
ATOM 1009 O O . MET A 1 132 ? -12.527 4.389 29.877 1.00 87.19 132 MET A O 1
ATOM 1013 N N . SER A 1 133 ? -10.669 4.903 28.719 1.00 87.31 133 SER A N 1
ATOM 1014 C CA . SER A 1 133 ? -10.934 6.346 28.619 1.00 87.31 133 SER A CA 1
ATOM 1015 C C . SER A 1 133 ? -12.289 6.653 27.948 1.00 87.31 133 SER A C 1
ATOM 1017 O O . SER A 1 133 ? -12.638 6.079 26.911 1.00 87.31 133 SER A O 1
ATOM 1019 N N . LEU A 1 134 ? -13.062 7.565 28.553 1.00 87.88 134 LEU A N 1
ATOM 1020 C CA . LEU A 1 134 ? -14.326 8.080 28.013 1.00 87.88 134 LEU A CA 1
ATOM 1021 C C . LEU A 1 134 ? -14.096 8.820 26.695 1.00 87.88 134 LEU A C 1
ATOM 1023 O O . LEU A 1 134 ? -14.775 8.532 25.709 1.00 87.88 134 LEU A O 1
ATOM 1027 N N . ASP A 1 135 ? -13.110 9.714 26.672 1.00 85.12 135 ASP A N 1
ATOM 1028 C CA . ASP A 1 135 ? -12.784 10.535 25.505 1.00 85.12 135 ASP A CA 1
ATOM 1029 C C . ASP A 1 135 ? -12.399 9.656 24.311 1.00 85.12 135 ASP A C 1
ATOM 1031 O O . ASP A 1 135 ? -12.826 9.898 23.183 1.00 85.12 135 ASP A O 1
ATOM 1035 N N . ARG A 1 136 ? -11.674 8.560 24.570 1.00 87.12 136 ARG A N 1
ATOM 1036 C CA . ARG A 1 136 ? -11.315 7.558 23.559 1.00 87.12 136 ARG A CA 1
ATOM 1037 C C . ARG A 1 136 ? -12.543 6.887 22.939 1.00 87.12 136 ARG A C 1
ATOM 1039 O O . ARG A 1 136 ? -12.614 6.738 21.719 1.00 87.12 136 ARG A O 1
ATOM 1046 N N . LEU A 1 137 ? -13.511 6.470 23.757 1.00 88.44 137 LEU A N 1
ATOM 1047 C CA . LEU A 1 137 ? -14.734 5.834 23.258 1.00 88.44 137 LEU A CA 1
ATOM 1048 C C . LEU A 1 137 ? -15.619 6.823 22.486 1.00 88.44 137 LEU A C 1
ATOM 1050 O O . LEU A 1 137 ? -16.162 6.465 21.440 1.00 88.44 137 LEU A O 1
ATOM 1054 N N . GLU A 1 138 ? -15.732 8.069 22.956 1.00 88.44 138 GLU A N 1
ATOM 1055 C CA . GLU A 1 138 ? -16.475 9.118 22.250 1.00 88.44 138 GLU A CA 1
ATOM 1056 C C . GLU A 1 138 ? -15.806 9.488 20.915 1.00 88.44 138 GLU A C 1
ATOM 1058 O O . GLU A 1 138 ? -16.501 9.612 19.903 1.00 88.44 138 GLU A O 1
ATOM 1063 N N . ALA A 1 139 ? -14.472 9.581 20.870 1.00 86.50 139 ALA A N 1
ATOM 1064 C CA . ALA A 1 139 ? -13.721 9.816 19.638 1.00 86.50 139 ALA A CA 1
ATOM 1065 C C . ALA A 1 139 ? -13.924 8.684 18.617 1.00 86.50 139 ALA A C 1
ATOM 1067 O O . ALA A 1 139 ? -14.229 8.950 17.453 1.00 86.50 139 ALA A O 1
ATOM 1068 N N . ASN A 1 140 ? -13.839 7.421 19.050 1.00 86.69 140 ASN A N 1
ATOM 1069 C CA . ASN A 1 140 ? -14.097 6.268 18.184 1.00 86.69 140 ASN A CA 1
ATOM 1070 C C . ASN A 1 140 ? -15.519 6.287 17.604 1.00 86.69 140 ASN A C 1
ATOM 1072 O O . ASN A 1 140 ? -15.696 6.035 16.412 1.00 86.69 140 ASN A O 1
ATOM 1076 N N . LEU A 1 141 ? -16.525 6.629 18.414 1.00 87.56 141 LEU A N 1
ATOM 1077 C CA . LEU A 1 141 ? -17.910 6.721 17.952 1.00 87.56 141 LEU A CA 1
ATOM 1078 C C . LEU A 1 141 ? -18.088 7.813 16.884 1.00 87.56 141 LEU A C 1
ATOM 1080 O O . LEU A 1 141 ? -18.743 7.584 15.869 1.00 87.56 141 LEU A O 1
ATOM 1084 N N . GLN A 1 142 ? -17.455 8.976 17.064 1.00 87.94 142 GLN A N 1
ATOM 1085 C CA . GLN A 1 142 ? -17.490 10.051 16.067 1.00 87.94 142 GLN A CA 1
ATOM 1086 C C . GLN A 1 142 ? -16.818 9.649 14.749 1.00 87.94 142 GLN A C 1
ATOM 1088 O O . GLN A 1 142 ? -17.320 10.005 13.682 1.00 87.94 142 GLN A O 1
ATOM 1093 N N . ILE A 1 143 ? -15.710 8.902 14.809 1.00 88.19 143 ILE A N 1
ATOM 1094 C CA . ILE A 1 143 ? -15.040 8.359 13.619 1.00 88.19 143 ILE A CA 1
ATOM 1095 C C . ILE A 1 143 ? -15.983 7.420 12.864 1.00 88.19 143 ILE A C 1
ATOM 1097 O O . ILE A 1 143 ? -16.148 7.577 11.657 1.00 88.19 143 ILE A O 1
ATOM 1101 N N . ILE A 1 144 ? -16.651 6.503 13.569 1.00 85.44 144 ILE A N 1
ATOM 1102 C CA . ILE A 1 144 ? -17.620 5.571 12.971 1.00 85.44 144 ILE A CA 1
ATOM 1103 C C . ILE A 1 144 ? -18.756 6.332 12.284 1.00 85.44 144 ILE A C 1
ATOM 1105 O O . ILE A 1 144 ? -19.112 6.030 11.145 1.00 85.44 144 ILE A O 1
ATOM 1109 N N . ASP A 1 145 ? -19.317 7.344 12.946 1.00 84.56 145 ASP A N 1
ATOM 1110 C CA . ASP A 1 145 ? -20.386 8.162 12.373 1.00 84.56 145 ASP A CA 1
ATOM 1111 C C . ASP A 1 145 ? -19.919 8.958 11.148 1.00 84.56 145 ASP A C 1
ATOM 1113 O O . ASP A 1 145 ? -20.672 9.103 10.183 1.00 84.56 145 ASP A O 1
ATOM 1117 N N . ALA A 1 146 ? -18.689 9.479 11.165 1.00 84.62 146 ALA A N 1
ATOM 1118 C CA . ALA A 1 146 ? -18.110 10.194 10.032 1.00 84.62 146 ALA A CA 1
ATOM 1119 C C . ALA A 1 146 ? -17.837 9.260 8.848 1.00 84.62 146 ALA A C 1
ATOM 1121 O O . ALA A 1 146 ? -18.166 9.613 7.719 1.00 84.62 146 ALA A O 1
ATOM 1122 N N . GLN A 1 147 ? -17.320 8.056 9.097 1.00 84.19 147 GLN A N 1
ATOM 1123 C CA . GLN A 1 147 ? -17.127 7.028 8.073 1.00 84.19 147 GLN A CA 1
ATOM 1124 C C . GLN A 1 147 ? -18.460 6.611 7.440 1.00 84.19 147 GLN A C 1
ATOM 1126 O O . GLN A 1 147 ? -18.560 6.553 6.220 1.00 84.19 147 GLN A O 1
ATOM 1131 N N . LYS A 1 148 ? -19.515 6.422 8.248 1.00 81.38 148 LYS A N 1
ATOM 1132 C CA . LYS A 1 148 ? -20.873 6.113 7.759 1.00 81.38 148 LYS A CA 1
ATOM 1133 C C . LYS A 1 148 ? -21.492 7.239 6.924 1.00 81.38 148 LYS A C 1
ATOM 1135 O O . LYS A 1 148 ? -22.284 6.965 6.029 1.00 81.38 148 LYS A O 1
ATOM 1140 N N . LYS A 1 149 ? -21.184 8.500 7.245 1.00 78.81 149 LYS A N 1
ATOM 1141 C CA . LYS A 1 149 ? -21.661 9.687 6.508 1.00 78.81 149 LYS A CA 1
ATOM 1142 C C . LYS A 1 149 ? -20.807 10.017 5.285 1.00 78.81 149 LYS A C 1
ATOM 1144 O O . LYS A 1 149 ? -21.264 10.765 4.422 1.00 78.81 149 LYS A O 1
ATOM 1149 N N . GLY A 1 150 ? -19.572 9.522 5.244 1.00 71.56 150 GLY A N 1
ATOM 1150 C CA . GLY A 1 150 ? -18.658 9.698 4.128 1.00 71.56 150 GLY A CA 1
ATOM 1151 C C . GLY A 1 150 ? -19.209 9.068 2.856 1.00 71.56 150 GLY A C 1
ATOM 1152 O O . GLY A 1 150 ? -19.959 8.094 2.889 1.00 71.56 150 GLY A O 1
ATOM 1153 N N . GLN A 1 151 ? -18.827 9.628 1.712 1.00 65.81 151 GLN A N 1
ATOM 1154 C CA . GLN A 1 151 ? -19.078 8.960 0.442 1.00 65.81 151 GLN A CA 1
ATOM 1155 C C . GLN A 1 151 ? -18.144 7.755 0.352 1.00 65.81 151 GLN A C 1
ATOM 1157 O O . GLN A 1 151 ? -16.925 7.912 0.287 1.00 65.81 151 GLN A O 1
ATOM 1162 N N . SER A 1 152 ? -18.714 6.552 0.373 1.00 68.38 152 SER A N 1
ATOM 1163 C CA . SER A 1 152 ? -17.955 5.350 0.045 1.00 68.38 152 SER A CA 1
ATOM 1164 C C . SER A 1 152 ? -17.668 5.359 -1.454 1.00 68.38 152 SER A C 1
ATOM 1166 O O . SER A 1 152 ? -18.592 5.426 -2.265 1.00 68.38 152 SER A O 1
ATOM 1168 N N . HIS A 1 153 ? -16.390 5.317 -1.811 1.00 74.00 153 HIS A N 1
ATOM 1169 C CA . HIS A 1 153 ? -15.946 5.024 -3.165 1.00 74.00 153 HIS A CA 1
ATOM 1170 C C . HIS A 1 153 ? -15.339 3.632 -3.147 1.00 74.00 153 HIS A C 1
ATOM 1172 O O . HIS A 1 153 ? -14.405 3.379 -2.385 1.00 74.00 153 HIS A O 1
ATOM 1178 N N . GLU A 1 154 ? -15.863 2.742 -3.984 1.00 84.50 154 GLU A N 1
ATOM 1179 C CA . GLU A 1 154 ? -15.269 1.423 -4.158 1.00 84.50 154 GLU A CA 1
ATOM 1180 C C . GLU A 1 154 ? -13.849 1.553 -4.718 1.00 84.50 154 GLU A C 1
ATOM 1182 O O . GLU A 1 154 ? -13.521 2.505 -5.442 1.00 84.50 154 GLU A O 1
ATOM 1187 N N . LEU A 1 155 ? -12.999 0.592 -4.357 1.00 90.75 155 LEU A N 1
ATOM 1188 C CA . LEU A 1 155 ? -11.666 0.481 -4.933 1.00 90.75 155 LEU A CA 1
ATOM 1189 C C . LEU A 1 155 ? -11.783 0.238 -6.439 1.00 90.75 155 LEU A C 1
ATOM 1191 O O . LEU A 1 155 ? -12.703 -0.437 -6.901 1.00 90.75 155 LEU A O 1
ATOM 1195 N N . ARG A 1 156 ? -10.830 0.765 -7.205 1.00 91.81 156 ARG A N 1
ATOM 1196 C CA . ARG A 1 156 ? -10.713 0.450 -8.630 1.00 91.81 156 ARG A CA 1
ATOM 1197 C C . ARG A 1 156 ? -9.822 -0.766 -8.826 1.00 91.81 156 ARG A C 1
ATOM 1199 O O . ARG A 1 156 ? -8.888 -0.993 -8.060 1.00 91.81 156 ARG A O 1
ATOM 1206 N N . ASN A 1 157 ? -10.145 -1.532 -9.861 1.00 92.44 157 ASN A N 1
ATOM 1207 C CA . ASN A 1 157 ? -9.442 -2.751 -10.248 1.00 92.44 157 ASN A CA 1
ATOM 1208 C C . ASN A 1 157 ? -9.182 -2.790 -11.766 1.00 92.44 157 ASN A C 1
ATOM 1210 O O . ASN A 1 157 ? -9.077 -3.864 -12.346 1.00 92.44 157 ASN A O 1
ATOM 1214 N N . ASP A 1 158 ? -9.107 -1.635 -12.436 1.00 92.12 158 ASP A N 1
ATOM 1215 C CA . ASP A 1 158 ? -8.716 -1.560 -13.846 1.00 92.12 158 ASP A CA 1
ATOM 1216 C C . ASP A 1 158 ? -7.354 -2.245 -14.071 1.00 92.12 158 ASP A C 1
ATOM 1218 O O . ASP A 1 158 ? -6.373 -1.886 -13.414 1.00 92.12 158 ASP A O 1
ATOM 1222 N N . PRO A 1 159 ? -7.253 -3.221 -14.981 1.00 92.75 159 PRO A N 1
ATOM 1223 C CA . PRO A 1 159 ? -6.003 -3.929 -15.226 1.00 92.75 159 PRO A CA 1
ATOM 1224 C C . PRO A 1 159 ? -4.874 -2.961 -15.611 1.00 92.75 159 PRO A C 1
ATOM 1226 O O . PRO A 1 159 ? -5.061 -2.144 -16.521 1.00 92.75 159 PRO A O 1
ATOM 1229 N N . PRO A 1 160 ? -3.696 -3.028 -14.956 1.00 92.00 160 PRO A N 1
ATOM 1230 C CA . PRO A 1 160 ? -2.555 -2.240 -15.390 1.00 92.00 160 PRO A CA 1
ATOM 1231 C C . PRO A 1 160 ? -2.019 -2.825 -16.702 1.00 92.00 160 PRO A C 1
ATOM 1233 O O . PRO A 1 160 ? -2.385 -3.927 -17.123 1.00 92.00 160 PRO A O 1
ATOM 1236 N N . LYS A 1 161 ? -1.097 -2.125 -17.363 1.00 92.06 161 LYS A N 1
ATOM 1237 C CA . LYS A 1 161 ? -0.374 -2.720 -18.491 1.00 92.06 161 LYS A CA 1
ATOM 1238 C C . LYS A 1 161 ? 0.556 -3.819 -17.972 1.00 92.06 161 LYS A C 1
ATOM 1240 O O . LYS A 1 161 ? 1.602 -3.521 -17.411 1.00 92.06 161 LYS A O 1
ATOM 1245 N N . ILE A 1 162 ? 0.217 -5.081 -18.202 1.00 94.62 162 ILE A N 1
ATOM 1246 C CA . ILE A 1 162 ? 1.063 -6.211 -17.800 1.00 94.62 162 ILE A CA 1
ATOM 1247 C C . ILE A 1 162 ? 2.022 -6.555 -18.943 1.00 94.62 162 ILE A C 1
ATOM 1249 O O . ILE A 1 162 ? 1.599 -6.796 -20.075 1.00 94.62 162 ILE A O 1
ATOM 1253 N N . ILE A 1 163 ? 3.320 -6.530 -18.656 1.00 94.38 163 ILE A N 1
ATOM 1254 C CA . ILE A 1 163 ? 4.408 -6.739 -19.610 1.00 94.38 163 ILE A CA 1
ATOM 1255 C C . ILE A 1 163 ? 5.154 -8.006 -19.207 1.00 94.38 163 ILE A C 1
ATOM 1257 O O . ILE A 1 163 ? 5.697 -8.076 -18.111 1.00 94.38 163 ILE A O 1
ATOM 1261 N N . PHE A 1 164 ? 5.224 -8.980 -20.111 1.00 95.38 164 PHE A N 1
ATOM 1262 C CA . PHE A 1 164 ? 6.061 -10.166 -19.942 1.00 95.38 164 PHE A CA 1
ATOM 1263 C C . PHE A 1 164 ? 7.409 -9.968 -20.640 1.00 95.38 164 PHE A C 1
ATOM 1265 O O . PHE A 1 164 ? 7.460 -9.540 -21.796 1.00 95.38 164 PHE A O 1
ATOM 1272 N N . SER A 1 165 ? 8.495 -10.306 -19.948 1.00 94.12 165 SER A N 1
ATOM 1273 C CA . SER A 1 165 ? 9.849 -10.351 -20.499 1.00 94.12 165 SER A CA 1
ATOM 1274 C C . SER A 1 165 ? 10.482 -11.706 -20.219 1.00 94.12 165 SER A C 1
ATOM 1276 O O . SER A 1 165 ? 10.423 -12.186 -19.095 1.00 94.12 165 SER A O 1
ATOM 1278 N N . ARG A 1 166 ? 11.115 -12.298 -21.232 1.00 94.25 166 ARG A N 1
ATOM 1279 C CA . ARG A 1 166 ? 11.835 -13.586 -21.131 1.00 94.25 166 ARG A CA 1
ATOM 1280 C C . ARG A 1 166 ? 13.341 -13.416 -20.930 1.00 94.25 166 ARG A C 1
ATOM 1282 O O . ARG A 1 166 ? 14.095 -14.380 -20.923 1.00 94.25 166 ARG A O 1
ATOM 1289 N N . GLU A 1 167 ? 13.765 -12.162 -20.855 1.00 90.12 167 GLU A N 1
ATOM 1290 C CA . GLU A 1 167 ? 15.129 -11.708 -20.621 1.00 90.12 167 GLU A CA 1
ATOM 1291 C C . GLU A 1 167 ? 15.104 -10.701 -19.460 1.00 90.12 167 GLU A C 1
ATOM 1293 O O . GLU A 1 167 ? 14.057 -10.064 -19.248 1.00 90.12 167 GLU A O 1
ATOM 1298 N N . PRO A 1 168 ? 16.223 -10.525 -18.728 1.00 87.38 168 PRO A N 1
ATOM 1299 C CA . PRO A 1 168 ? 16.329 -9.519 -17.679 1.00 87.38 168 PRO A CA 1
ATOM 1300 C C . PRO A 1 168 ? 15.828 -8.159 -18.164 1.00 87.38 168 PRO A C 1
ATOM 1302 O O . PRO A 1 168 ? 16.206 -7.686 -19.239 1.00 87.38 168 PRO A O 1
ATOM 1305 N N . ALA A 1 169 ? 14.946 -7.535 -17.390 1.00 89.44 169 ALA A N 1
ATOM 1306 C CA . ALA A 1 169 ? 14.294 -6.298 -17.783 1.00 89.44 169 ALA A CA 1
ATOM 1307 C C . ALA A 1 169 ? 13.992 -5.403 -16.583 1.00 89.44 169 ALA A C 1
ATOM 1309 O O . ALA A 1 169 ? 13.819 -5.880 -15.465 1.00 89.44 169 ALA A O 1
ATOM 1310 N N . VAL A 1 170 ? 13.890 -4.103 -16.851 1.00 88.06 170 VAL A N 1
ATOM 1311 C CA . VAL A 1 170 ? 13.503 -3.068 -15.889 1.00 88.06 170 VAL A CA 1
ATOM 1312 C C . VAL A 1 170 ? 12.334 -2.252 -16.435 1.00 88.06 170 VAL A C 1
ATOM 1314 O O . VAL A 1 170 ? 12.220 -2.026 -17.646 1.00 88.06 170 VAL A O 1
ATOM 1317 N N . LEU A 1 171 ? 11.457 -1.805 -15.537 1.00 89.25 171 LEU A N 1
ATOM 1318 C CA . LEU A 1 171 ? 10.328 -0.940 -15.858 1.00 89.25 171 LEU A CA 1
ATOM 1319 C C . LEU A 1 171 ? 10.670 0.503 -15.480 1.00 89.25 171 LEU A C 1
ATOM 1321 O O . LEU A 1 171 ? 10.755 0.841 -14.305 1.00 89.25 171 LEU A O 1
ATOM 1325 N N . LEU A 1 172 ? 10.825 1.364 -16.481 1.00 90.00 172 LEU A N 1
ATOM 1326 C CA . LEU A 1 172 ? 10.972 2.803 -16.302 1.00 90.00 172 LEU A CA 1
ATOM 1327 C C . LEU A 1 172 ? 9.591 3.458 -16.358 1.00 90.00 172 LEU A C 1
ATOM 1329 O O . LEU A 1 172 ? 8.993 3.588 -17.430 1.00 90.00 172 LEU A O 1
ATOM 1333 N N . TYR A 1 173 ? 9.092 3.892 -15.207 1.00 87.50 173 TYR A N 1
ATOM 1334 C CA . TYR A 1 173 ? 7.858 4.663 -15.140 1.00 87.50 173 TYR A CA 1
ATOM 1335 C C . TYR A 1 173 ? 8.111 6.167 -15.189 1.00 87.50 173 TYR A C 1
ATOM 1337 O O . TYR A 1 173 ? 9.063 6.672 -14.594 1.00 87.50 173 TYR A O 1
ATOM 1345 N N . LEU A 1 174 ? 7.217 6.878 -15.872 1.00 88.75 174 LEU A N 1
ATOM 1346 C CA . LEU A 1 174 ? 7.154 8.333 -15.916 1.00 88.75 174 LEU A CA 1
ATOM 1347 C C . LEU A 1 174 ? 5.738 8.788 -15.562 1.00 88.75 174 LEU A C 1
ATOM 1349 O O . LEU A 1 174 ? 4.769 8.332 -16.170 1.00 88.75 174 LEU A O 1
ATOM 1353 N N . ASP A 1 175 ? 5.615 9.734 -14.636 1.00 87.38 175 ASP A N 1
ATOM 1354 C CA . ASP A 1 175 ? 4.347 10.414 -14.364 1.00 87.38 175 ASP A CA 1
ATOM 1355 C C . ASP A 1 175 ? 4.075 11.448 -15.472 1.00 87.38 175 ASP A C 1
ATOM 1357 O O . ASP A 1 175 ? 4.398 12.633 -15.357 1.00 87.38 175 ASP A O 1
ATOM 1361 N N . GLY A 1 176 ? 3.576 10.963 -16.613 1.00 87.06 176 GLY A N 1
ATOM 1362 C CA . GLY A 1 176 ? 3.334 11.750 -17.823 1.00 87.06 176 GLY A CA 1
ATOM 1363 C C . GLY A 1 176 ? 4.548 11.878 -18.756 1.00 87.06 176 GLY A C 1
ATOM 1364 O O . GLY A 1 176 ? 5.376 10.975 -18.881 1.00 87.06 176 GLY A O 1
ATOM 1365 N N . GLU A 1 177 ? 4.625 12.991 -19.492 1.00 90.50 177 GLU A N 1
ATOM 1366 C CA . GLU A 1 177 ? 5.753 13.283 -20.391 1.00 90.50 177 GLU A CA 1
ATOM 1367 C C . GLU A 1 177 ? 7.016 13.686 -19.609 1.00 90.50 177 GLU A C 1
ATOM 1369 O O . GLU A 1 177 ? 6.888 14.328 -18.568 1.00 90.50 177 GLU A O 1
ATOM 1374 N N . PRO A 1 178 ? 8.241 13.376 -20.086 1.00 92.69 178 PRO A N 1
ATOM 1375 C CA . PRO A 1 178 ? 9.473 13.704 -19.364 1.00 92.69 178 PRO A CA 1
ATOM 1376 C C . PRO A 1 178 ? 9.602 15.196 -19.030 1.00 92.69 178 PRO A C 1
ATOM 1378 O O . PRO A 1 178 ? 9.637 16.040 -19.928 1.00 92.69 178 PRO A O 1
ATOM 1381 N N . SER A 1 179 ? 9.746 15.512 -17.744 1.00 94.81 179 SER A N 1
ATOM 1382 C CA . SER A 1 179 ? 9.952 16.875 -17.249 1.00 94.81 179 SER A CA 1
ATOM 1383 C C . SER A 1 179 ? 11.392 17.080 -16.805 1.00 94.81 179 SER A C 1
ATOM 1385 O O . SER A 1 179 ? 11.886 16.334 -15.965 1.00 94.81 179 SER A O 1
ATOM 1387 N N . LEU A 1 180 ? 12.078 18.076 -17.370 1.00 95.38 180 LEU A N 1
ATOM 1388 C CA . LEU A 1 180 ? 13.515 18.281 -17.179 1.00 95.38 180 LEU A CA 1
ATOM 1389 C C . LEU A 1 180 ? 13.813 19.405 -16.182 1.00 95.38 180 LEU A C 1
ATOM 1391 O O . LEU A 1 180 ? 13.380 20.540 -16.380 1.00 95.38 180 LEU A O 1
ATOM 1395 N N . ALA A 1 181 ? 14.649 19.115 -15.184 1.00 94.62 181 ALA A N 1
ATOM 1396 C CA . ALA A 1 181 ? 15.258 20.113 -14.306 1.00 94.62 181 ALA A CA 1
ATOM 1397 C C . ALA A 1 181 ? 16.794 20.051 -14.396 1.00 94.62 181 ALA A C 1
ATOM 1399 O O . ALA A 1 181 ? 17.353 18.956 -14.448 1.00 94.62 181 ALA A O 1
ATOM 1400 N N . PRO A 1 182 ? 17.505 21.193 -14.410 1.00 95.25 182 PRO A N 1
ATOM 1401 C CA . PRO A 1 182 ? 18.964 21.199 -14.494 1.00 95.25 182 PRO A CA 1
ATOM 1402 C C . PRO A 1 182 ? 19.599 20.563 -13.253 1.00 95.25 182 PRO A C 1
ATOM 1404 O O . PRO A 1 182 ? 19.164 20.816 -12.129 1.00 95.25 182 PRO A O 1
ATOM 1407 N N . VAL A 1 183 ? 20.667 19.789 -13.447 1.00 94.19 183 VAL A N 1
ATOM 1408 C CA . VAL A 1 183 ? 21.476 19.249 -12.348 1.00 94.19 183 VAL A CA 1
ATOM 1409 C C . VAL A 1 183 ? 22.601 20.230 -12.037 1.00 94.19 183 VAL A C 1
ATOM 1411 O O . VAL A 1 183 ? 23.386 20.599 -12.914 1.00 94.19 183 VAL A O 1
ATOM 1414 N N . ARG A 1 184 ? 22.672 20.674 -10.776 1.00 91.50 184 ARG A N 1
ATOM 1415 C CA . ARG A 1 184 ? 23.596 21.729 -10.346 1.00 91.50 184 ARG A CA 1
ATOM 1416 C C . ARG A 1 184 ? 25.041 21.381 -10.696 1.00 91.50 184 ARG A C 1
ATOM 1418 O O . ARG A 1 184 ? 25.512 20.281 -10.419 1.00 91.50 184 ARG A O 1
ATOM 1425 N N . ASP A 1 185 ? 25.756 22.364 -11.239 1.00 93.62 185 ASP A N 1
ATOM 1426 C CA . ASP A 1 185 ? 27.182 22.271 -11.548 1.00 93.62 185 ASP A CA 1
ATOM 1427 C C . ASP A 1 185 ? 27.540 21.109 -12.510 1.00 93.62 185 ASP A C 1
ATOM 1429 O O . ASP A 1 185 ? 28.613 20.507 -12.373 1.00 93.62 185 ASP A O 1
ATOM 1433 N N . THR A 1 186 ? 26.636 20.792 -13.446 1.00 96.06 186 THR A N 1
ATOM 1434 C CA . THR A 1 186 ? 26.812 19.848 -14.566 1.00 96.06 186 THR A CA 1
ATOM 1435 C C . THR A 1 186 ? 26.121 20.386 -15.825 1.00 96.06 186 THR A C 1
ATOM 1437 O O . THR A 1 186 ? 25.298 21.298 -15.745 1.00 96.06 186 THR A O 1
ATOM 1440 N N . GLU A 1 187 ? 26.391 19.780 -16.979 1.00 95.44 187 GLU A N 1
ATOM 1441 C CA . GLU A 1 187 ? 25.702 20.065 -18.244 1.00 95.44 187 GLU A CA 1
ATOM 1442 C C . GLU A 1 187 ? 24.453 19.182 -18.468 1.00 95.44 187 GLU A C 1
ATOM 1444 O O . GLU A 1 187 ? 23.902 19.141 -19.572 1.00 95.44 187 GLU A O 1
ATOM 1449 N N . LEU A 1 188 ? 24.009 18.459 -17.432 1.00 97.69 188 LEU A N 1
ATOM 1450 C CA . LEU A 1 188 ? 22.910 17.495 -17.480 1.00 97.69 188 LEU A CA 1
ATOM 1451 C C . LEU A 1 188 ? 21.602 18.084 -16.939 1.00 97.69 188 LEU A C 1
ATOM 1453 O O . LEU A 1 188 ? 21.580 18.994 -16.110 1.00 97.69 188 LEU A O 1
ATOM 1457 N N . SER A 1 189 ? 20.485 17.516 -17.385 1.00 96.88 189 SER A N 1
ATOM 1458 C CA . SER A 1 189 ? 19.165 17.702 -16.776 1.00 96.88 189 SER A CA 1
ATOM 1459 C C . SER A 1 189 ? 18.625 16.367 -16.273 1.00 96.88 189 SER A C 1
ATOM 1461 O O . SER A 1 189 ? 18.787 15.355 -16.947 1.00 96.88 189 SER A O 1
ATOM 1463 N N . ARG A 1 190 ? 17.966 16.356 -15.115 1.00 95.50 190 ARG A N 1
ATOM 1464 C CA . ARG A 1 190 ? 17.234 15.203 -14.581 1.00 95.50 190 ARG A CA 1
ATOM 1465 C C . ARG A 1 190 ? 15.803 15.214 -15.106 1.00 95.50 190 ARG A C 1
ATOM 1467 O O . ARG A 1 190 ? 15.168 16.266 -15.117 1.00 95.50 190 ARG A O 1
ATOM 1474 N N . VAL A 1 191 ? 15.293 14.046 -15.486 1.00 95.81 191 VAL A N 1
ATOM 1475 C CA . VAL A 1 191 ? 13.856 13.811 -15.640 1.00 95.81 191 VAL A CA 1
ATOM 1476 C C . VAL A 1 191 ? 13.264 13.645 -14.238 1.00 95.81 191 VAL A C 1
ATOM 1478 O O . VAL A 1 191 ? 13.560 12.666 -13.561 1.00 95.81 191 VAL A O 1
ATOM 1481 N N . ILE A 1 192 ? 12.524 14.643 -13.752 1.00 92.88 192 ILE A N 1
ATOM 1482 C CA . ILE A 1 192 ? 12.132 14.730 -12.332 1.00 92.88 192 ILE A CA 1
ATOM 1483 C C . ILE A 1 192 ? 10.844 13.983 -11.992 1.00 92.88 192 ILE A C 1
ATOM 1485 O O . ILE A 1 192 ? 10.636 13.655 -10.834 1.00 92.88 192 ILE A O 1
ATOM 1489 N N . ASN A 1 193 ? 9.992 13.698 -12.975 1.00 92.00 193 ASN A N 1
ATOM 1490 C CA . ASN A 1 193 ? 8.724 12.989 -12.799 1.00 92.00 193 ASN A CA 1
ATOM 1491 C C . ASN A 1 193 ? 8.889 11.460 -12.861 1.00 92.00 193 ASN A C 1
ATOM 1493 O O . ASN A 1 193 ? 8.112 10.755 -13.506 1.00 92.00 193 ASN A O 1
ATOM 1497 N N . THR A 1 194 ? 9.953 10.967 -12.230 1.00 89.50 194 THR A N 1
ATOM 1498 C CA . THR A 1 194 ? 10.253 9.549 -12.040 1.00 89.50 194 THR A CA 1
ATOM 1499 C C . THR A 1 194 ? 11.126 9.378 -10.790 1.00 89.50 194 THR A C 1
ATOM 1501 O O . THR A 1 194 ? 11.971 10.246 -10.515 1.00 89.50 194 THR A O 1
ATOM 1504 N N . PRO A 1 195 ? 10.924 8.300 -10.010 1.00 85.88 195 PRO A N 1
ATOM 1505 C CA . PRO A 1 195 ? 11.717 8.037 -8.811 1.00 85.88 195 PRO A CA 1
ATOM 1506 C C . PRO A 1 195 ? 13.167 7.644 -9.128 1.00 85.88 195 PRO A C 1
ATOM 1508 O O . PRO A 1 195 ? 14.044 7.868 -8.302 1.00 85.88 195 PRO A O 1
ATOM 1511 N N . VAL A 1 196 ? 13.449 7.114 -10.322 1.00 89.44 196 VAL A N 1
ATOM 1512 C CA . VAL A 1 196 ? 14.797 6.648 -10.686 1.00 89.44 196 VAL A CA 1
ATOM 1513 C C . VAL A 1 196 ? 15.685 7.764 -11.238 1.00 89.44 196 VAL A C 1
ATOM 1515 O O . VAL A 1 196 ? 15.211 8.779 -11.761 1.00 89.44 196 VAL A O 1
ATOM 1518 N N . LEU A 1 197 ? 17.006 7.572 -11.189 1.00 92.88 197 LEU A N 1
ATOM 1519 C CA . LEU A 1 197 ? 17.945 8.511 -11.807 1.00 92.88 197 LEU A CA 1
ATOM 1520 C C . LEU A 1 197 ? 17.956 8.394 -13.340 1.00 92.88 197 LEU A C 1
ATOM 1522 O O . LEU A 1 197 ? 18.714 7.619 -13.928 1.00 92.88 197 LEU A O 1
ATOM 1526 N N . LEU A 1 198 ? 17.149 9.237 -13.986 1.00 95.75 198 LEU A N 1
ATOM 1527 C CA . LEU A 1 198 ? 17.126 9.432 -15.433 1.00 95.75 198 LEU A CA 1
ATOM 1528 C C . LEU A 1 198 ? 17.636 10.833 -15.798 1.00 95.75 198 LEU A C 1
ATOM 1530 O O . LEU A 1 198 ? 17.058 11.850 -15.414 1.00 95.75 198 LEU A O 1
ATOM 1534 N N . LEU A 1 199 ? 18.721 10.888 -16.563 1.00 97.69 199 LEU A N 1
ATOM 1535 C CA . LEU A 1 199 ? 19.411 12.112 -16.964 1.00 97.69 199 LEU A CA 1
ATOM 1536 C C . LEU A 1 199 ? 19.310 12.319 -18.475 1.00 97.69 199 LEU A C 1
ATOM 1538 O O . LEU A 1 199 ? 19.123 11.371 -19.231 1.00 97.69 199 LEU A O 1
ATOM 1542 N N . LYS A 1 200 ? 19.469 13.563 -18.923 1.00 98.06 200 LYS A N 1
ATOM 1543 C CA . LYS A 1 200 ? 19.539 13.948 -20.332 1.00 98.06 200 LYS A CA 1
ATOM 1544 C C . LYS A 1 200 ? 20.628 14.993 -20.541 1.00 98.06 200 LYS A C 1
ATOM 1546 O O . LYS A 1 200 ? 20.694 15.968 -19.791 1.00 98.06 200 LYS A O 1
ATOM 1551 N N . ASP A 1 201 ? 21.464 14.808 -21.556 1.00 97.19 201 ASP A N 1
ATOM 1552 C CA . ASP A 1 201 ? 22.473 15.798 -21.946 1.00 97.19 201 ASP A CA 1
ATOM 1553 C C . ASP A 1 201 ? 21.955 16.814 -22.982 1.00 97.19 201 ASP A C 1
ATOM 1555 O O . ASP A 1 201 ? 20.855 16.698 -23.531 1.00 97.19 201 ASP A O 1
ATOM 1559 N N . LYS A 1 202 ? 22.777 17.829 -23.277 1.00 95.31 202 LYS A N 1
ATOM 1560 C CA . LYS A 1 202 ? 22.481 18.860 -24.287 1.00 95.31 202 LYS A CA 1
ATOM 1561 C C . LYS A 1 202 ? 22.364 18.322 -25.716 1.00 95.31 202 LYS A C 1
ATOM 1563 O O . LYS A 1 202 ? 21.723 18.966 -26.542 1.00 95.31 202 LYS A O 1
ATOM 1568 N N . ALA A 1 203 ? 22.973 17.173 -26.014 1.00 95.00 203 ALA A N 1
ATOM 1569 C CA . ALA A 1 203 ? 22.854 16.506 -27.310 1.00 95.00 203 ALA A CA 1
ATOM 1570 C C . ALA A 1 203 ? 21.550 15.695 -27.428 1.00 95.00 203 ALA A C 1
ATOM 1572 O O . ALA A 1 203 ? 21.248 15.158 -28.493 1.00 95.00 203 ALA A O 1
ATOM 1573 N N . GLY A 1 204 ? 20.764 15.625 -26.352 1.00 95.50 204 GLY A N 1
ATOM 1574 C CA . GLY A 1 204 ? 19.481 14.948 -26.304 1.00 95.50 204 GLY A CA 1
ATOM 1575 C C . GLY A 1 204 ? 19.559 13.477 -25.911 1.00 95.50 204 GLY A C 1
ATOM 1576 O O . GLY A 1 204 ? 18.520 12.821 -25.923 1.00 95.50 204 GLY A O 1
ATOM 1577 N N . LYS A 1 205 ? 20.739 12.965 -25.548 1.00 97.56 205 LYS A N 1
ATOM 1578 C CA . LYS A 1 205 ? 20.915 11.577 -25.117 1.00 97.56 205 LYS A CA 1
ATOM 1579 C C . LYS A 1 205 ? 20.461 11.416 -23.668 1.00 97.56 205 LYS A C 1
ATOM 1581 O O . LYS A 1 205 ? 20.815 12.226 -22.810 1.00 97.56 205 LYS A O 1
ATOM 1586 N N . PHE A 1 206 ? 19.676 10.377 -23.416 1.00 98.06 206 PHE A N 1
ATOM 1587 C CA . PHE A 1 206 ? 19.235 9.947 -22.099 1.00 98.06 206 PHE A CA 1
ATOM 1588 C C . PHE A 1 206 ? 20.224 8.964 -21.476 1.00 98.06 206 PHE A C 1
ATOM 1590 O O . PHE A 1 206 ? 20.822 8.155 -22.186 1.00 98.06 206 PHE A O 1
ATOM 1597 N N . TYR A 1 207 ? 20.336 9.008 -20.149 1.00 97.81 207 TYR A N 1
ATOM 1598 C CA . TYR A 1 207 ? 21.132 8.092 -19.340 1.00 97.81 207 TYR A CA 1
ATOM 1599 C C . TYR A 1 207 ? 20.301 7.621 -18.145 1.00 97.81 207 TYR A C 1
ATOM 1601 O O . TYR A 1 207 ? 19.887 8.444 -17.332 1.00 97.81 207 TYR A O 1
ATOM 1609 N N . LEU A 1 208 ? 20.055 6.319 -18.040 1.00 95.75 208 LEU A N 1
ATOM 1610 C CA . LEU A 1 208 ? 19.359 5.689 -16.918 1.00 95.75 208 LEU A CA 1
ATOM 1611 C C . LEU A 1 208 ? 20.397 4.996 -16.040 1.00 95.75 208 LEU A C 1
ATOM 1613 O O . LEU A 1 208 ? 21.102 4.119 -16.539 1.00 95.75 208 LEU A O 1
ATOM 1617 N N . HIS A 1 209 ? 20.513 5.388 -14.773 1.00 93.00 209 HIS A N 1
ATOM 1618 C CA . HIS A 1 209 ? 21.382 4.673 -13.837 1.00 93.00 209 HIS A CA 1
ATOM 1619 C C . HIS A 1 209 ? 20.798 3.283 -13.564 1.00 93.00 209 HIS A C 1
ATOM 1621 O O . HIS A 1 209 ? 19.615 3.178 -13.258 1.00 93.00 209 HIS A O 1
ATOM 1627 N N . VAL A 1 210 ? 21.604 2.230 -13.709 1.00 88.31 210 VAL A N 1
ATOM 1628 C CA . VAL A 1 210 ? 21.219 0.832 -13.466 1.00 88.31 210 VAL A CA 1
ATOM 1629 C C . VAL A 1 210 ? 22.441 0.074 -12.957 1.00 88.31 210 VAL A C 1
ATOM 1631 O O . VAL A 1 210 ? 23.508 0.146 -13.566 1.00 88.31 210 VAL A O 1
ATOM 1634 N N . LEU A 1 211 ? 22.262 -0.680 -11.877 1.00 87.06 211 LEU A N 1
ATOM 1635 C CA . LEU A 1 211 ? 23.290 -1.437 -11.168 1.00 87.06 211 LEU A CA 1
ATOM 1636 C C . LEU A 1 211 ? 24.501 -0.550 -10.847 1.00 87.06 211 LEU A C 1
ATOM 1638 O O . LEU A 1 211 ? 24.379 0.449 -10.140 1.00 87.06 211 LEU A O 1
ATOM 1642 N N . ASP A 1 212 ? 25.660 -0.891 -11.395 1.00 87.81 212 ASP A N 1
ATOM 1643 C CA . ASP A 1 212 ? 26.943 -0.222 -11.211 1.00 87.81 212 ASP A CA 1
ATOM 1644 C C . ASP A 1 212 ? 27.279 0.793 -12.323 1.00 87.81 212 ASP A C 1
ATOM 1646 O O . ASP A 1 212 ? 28.406 1.296 -12.398 1.00 87.81 212 ASP A O 1
ATOM 1650 N N . GLY A 1 213 ? 26.322 1.124 -13.198 1.00 92.12 213 GLY A N 1
ATOM 1651 C CA . GLY A 1 213 ? 26.564 2.018 -14.325 1.00 92.12 213 GLY A CA 1
ATOM 1652 C C . GLY A 1 213 ? 25.318 2.674 -14.911 1.00 92.12 213 GLY A C 1
ATOM 1653 O O . GLY A 1 213 ? 24.370 3.026 -14.215 1.00 92.12 213 GLY A O 1
ATOM 1654 N N . TYR A 1 214 ? 25.359 2.912 -16.223 1.00 94.75 214 TYR A N 1
ATOM 1655 C CA . TYR A 1 214 ? 24.295 3.596 -16.951 1.00 94.75 214 TYR A CA 1
ATOM 1656 C C . TYR A 1 214 ? 23.925 2.844 -18.224 1.00 94.75 214 TYR A C 1
ATOM 1658 O O . TYR A 1 214 ? 24.794 2.343 -18.940 1.00 94.75 214 TYR A O 1
ATOM 1666 N N . LEU A 1 215 ? 22.640 2.860 -18.559 1.00 95.06 215 LEU A N 1
ATOM 1667 C CA . LEU A 1 215 ? 22.154 2.627 -19.913 1.00 95.06 215 LEU A CA 1
ATOM 1668 C C . LEU A 1 215 ? 21.983 3.971 -20.628 1.00 95.06 215 LEU A C 1
ATOM 1670 O O . LEU A 1 215 ? 21.609 4.955 -19.999 1.00 95.06 215 LEU A O 1
ATOM 1674 N N . GLU A 1 216 ? 22.226 4.025 -21.936 1.00 97.00 216 GLU A N 1
ATOM 1675 C CA . GLU A 1 216 ? 22.055 5.217 -22.768 1.00 97.00 216 GLU A CA 1
ATOM 1676 C C . GLU A 1 216 ? 21.164 4.975 -23.994 1.00 97.00 216 GLU A C 1
ATOM 1678 O O . GLU A 1 216 ? 21.196 3.895 -24.595 1.00 97.00 216 GLU A O 1
ATOM 1683 N N . ALA A 1 217 ? 20.391 5.998 -24.376 1.00 97.19 217 ALA A N 1
ATOM 1684 C CA . ALA A 1 217 ? 19.537 6.009 -25.567 1.00 97.19 217 ALA A CA 1
ATOM 1685 C C . ALA A 1 217 ? 19.268 7.446 -26.057 1.00 97.19 217 ALA A C 1
ATOM 1687 O O . ALA A 1 217 ? 19.248 8.382 -25.265 1.00 97.19 217 ALA A O 1
ATOM 1688 N N . TYR A 1 218 ? 19.035 7.652 -27.359 1.00 96.25 218 TYR A N 1
ATOM 1689 C CA . TYR A 1 218 ? 18.601 8.962 -27.893 1.00 96.25 218 TYR A CA 1
ATOM 1690 C C . TYR A 1 218 ? 17.079 9.152 -27.863 1.00 96.25 218 TYR A C 1
ATOM 1692 O O . TYR A 1 218 ? 16.596 10.280 -27.786 1.00 96.25 218 TYR A O 1
ATOM 1700 N N . ASP A 1 219 ? 16.330 8.053 -27.905 1.00 94.94 219 ASP A N 1
ATOM 1701 C CA . ASP A 1 219 ? 14.890 8.019 -27.667 1.00 94.94 219 ASP A CA 1
ATOM 1702 C C . ASP A 1 219 ? 14.662 7.358 -26.309 1.00 94.94 219 ASP A C 1
ATOM 1704 O O . ASP A 1 219 ? 15.282 6.344 -25.990 1.00 94.94 219 ASP A O 1
ATOM 1708 N N . ILE A 1 220 ? 13.773 7.931 -25.503 1.00 93.25 220 ILE A N 1
ATOM 1709 C CA . ILE A 1 220 ? 13.440 7.389 -24.188 1.00 93.25 220 ILE A CA 1
ATOM 1710 C C . ILE A 1 220 ? 12.860 5.971 -24.285 1.00 93.25 220 ILE A C 1
ATOM 1712 O O . ILE A 1 220 ? 13.055 5.165 -23.385 1.00 93.25 220 ILE A O 1
ATOM 1716 N N . ASN A 1 221 ? 12.215 5.621 -25.400 1.00 92.62 221 ASN A N 1
ATOM 1717 C CA . ASN A 1 221 ? 11.697 4.275 -25.655 1.00 92.62 221 ASN A CA 1
ATOM 1718 C C . ASN A 1 221 ? 12.780 3.291 -26.137 1.00 92.62 221 ASN A C 1
ATOM 1720 O O . ASN A 1 221 ? 12.482 2.129 -26.411 1.00 92.62 221 ASN A O 1
ATOM 1724 N N . GLY A 1 222 ? 14.032 3.739 -26.224 1.00 91.94 222 GLY A N 1
ATOM 1725 C CA . GLY A 1 222 ? 15.165 2.949 -26.672 1.00 91.94 222 GLY A CA 1
ATOM 1726 C C . GLY A 1 222 ? 15.414 3.017 -28.187 1.00 91.94 222 GLY A C 1
ATOM 1727 O O . GLY A 1 222 ? 14.811 3.820 -28.895 1.00 91.94 222 GLY A O 1
ATOM 1728 N N . PRO A 1 223 ? 16.324 2.180 -28.712 1.00 93.38 223 PRO A N 1
ATOM 1729 C CA . PRO A 1 223 ? 17.007 1.102 -28.002 1.00 93.38 223 PRO A CA 1
ATOM 1730 C C . PRO A 1 223 ? 17.974 1.628 -26.934 1.00 93.38 223 PRO A 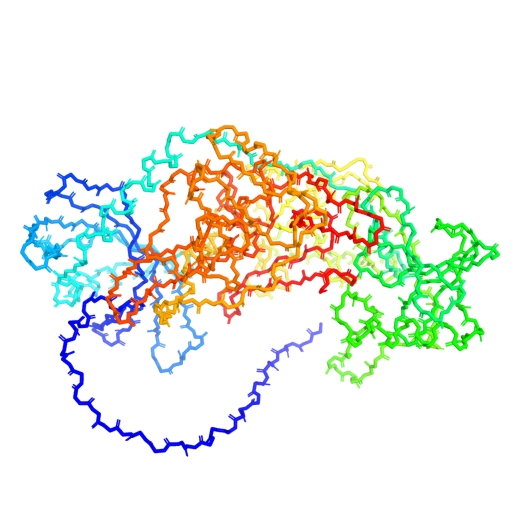C 1
ATOM 1732 O O . PRO A 1 223 ? 18.703 2.591 -27.162 1.00 93.38 223 PRO A O 1
ATOM 1735 N N . TRP A 1 224 ? 17.966 0.971 -25.775 1.00 94.12 224 TRP A N 1
ATOM 1736 C CA . TRP A 1 224 ? 18.880 1.240 -24.666 1.00 94.12 224 TRP A CA 1
ATOM 1737 C C . TRP A 1 224 ? 20.113 0.345 -24.770 1.00 94.12 224 TRP A C 1
ATOM 1739 O O . TRP A 1 224 ? 20.003 -0.835 -25.100 1.00 94.12 224 TRP A O 1
ATOM 1749 N N . THR A 1 225 ? 21.291 0.901 -24.495 1.00 93.94 225 THR A N 1
ATOM 1750 C CA . THR A 1 225 ? 22.572 0.173 -24.536 1.00 93.94 225 THR A CA 1
ATOM 1751 C C . THR A 1 225 ? 23.457 0.562 -23.360 1.00 93.94 225 THR A C 1
ATOM 1753 O O . THR A 1 225 ? 23.282 1.639 -22.805 1.00 93.94 225 THR A O 1
ATOM 1756 N N . VAL A 1 226 ? 24.418 -0.280 -22.969 1.00 94.19 226 VAL A N 1
ATOM 1757 C CA . VAL A 1 226 ? 25.354 0.065 -21.882 1.00 94.19 226 VAL A CA 1
ATOM 1758 C C . VAL A 1 226 ? 26.173 1.301 -22.258 1.00 94.19 226 VAL A C 1
ATOM 1760 O O . VAL A 1 226 ? 26.878 1.310 -23.272 1.00 94.19 226 VAL A O 1
ATOM 1763 N N . CYS A 1 227 ? 26.126 2.324 -21.408 1.00 94.50 227 CYS A N 1
ATOM 1764 C CA . CYS A 1 227 ? 26.956 3.512 -21.524 1.00 94.50 227 CYS A CA 1
ATOM 1765 C C . CYS A 1 227 ? 28.408 3.157 -21.192 1.00 94.50 227 CYS A C 1
ATOM 1767 O O . CYS A 1 227 ? 28.775 2.928 -20.041 1.00 94.50 227 CYS A O 1
ATOM 1769 N N . ARG A 1 228 ? 29.267 3.129 -22.214 1.00 92.06 228 ARG A N 1
ATOM 1770 C CA . ARG A 1 228 ? 30.693 2.794 -22.045 1.00 92.06 228 ARG A CA 1
ATOM 1771 C C . ARG A 1 228 ? 31.544 3.961 -21.545 1.00 92.06 228 ARG A C 1
ATOM 1773 O O . ARG A 1 228 ? 32.677 3.748 -21.127 1.00 92.06 228 ARG A O 1
ATOM 1780 N N . ASN A 1 229 ? 31.037 5.192 -21.626 1.00 92.12 229 ASN A N 1
ATOM 1781 C CA . ASN A 1 229 ? 31.783 6.398 -21.277 1.00 92.12 229 ASN A CA 1
ATOM 1782 C C . ASN A 1 229 ? 31.065 7.198 -20.186 1.00 92.12 229 ASN A C 1
ATOM 1784 O O . ASN A 1 229 ? 30.353 8.162 -20.466 1.00 92.12 229 ASN A O 1
ATOM 1788 N N . ILE A 1 230 ? 31.289 6.809 -18.931 1.00 94.56 230 ILE A N 1
ATOM 1789 C CA . ILE A 1 230 ? 30.724 7.505 -17.774 1.00 94.56 230 ILE A CA 1
ATOM 1790 C C . ILE A 1 230 ? 31.516 8.795 -17.520 1.00 94.56 230 ILE A C 1
ATOM 1792 O O . ILE A 1 230 ? 32.628 8.784 -16.979 1.00 94.56 230 ILE A O 1
ATOM 1796 N N . THR A 1 231 ? 30.928 9.923 -17.915 1.00 96.12 231 THR A N 1
ATOM 1797 C CA . THR A 1 231 ? 31.523 11.258 -17.795 1.00 96.12 231 THR A CA 1
ATOM 1798 C C . THR A 1 231 ? 31.617 11.733 -16.340 1.00 96.12 231 THR A C 1
ATOM 1800 O O . THR A 1 231 ? 30.992 11.183 -15.431 1.00 96.12 231 THR A O 1
ATOM 1803 N N . LYS A 1 232 ? 32.394 12.800 -16.104 1.00 96.19 232 LYS A N 1
ATOM 1804 C CA . LYS A 1 232 ? 32.472 13.451 -14.783 1.00 96.19 232 LYS A CA 1
ATOM 1805 C C . LYS A 1 232 ? 31.106 13.965 -14.316 1.00 96.19 232 LYS A C 1
ATOM 1807 O O . LYS A 1 232 ? 30.801 13.858 -13.133 1.00 96.19 232 LYS A O 1
ATOM 1812 N N . ASP A 1 233 ? 30.295 14.458 -15.246 1.00 96.50 233 ASP A N 1
ATOM 1813 C CA . ASP A 1 233 ? 28.962 14.984 -14.959 1.00 96.50 233 ASP A CA 1
ATOM 1814 C C . ASP A 1 233 ? 27.994 13.874 -14.540 1.00 96.50 233 ASP A C 1
ATOM 1816 O O . ASP A 1 233 ? 27.269 14.058 -13.568 1.00 96.50 233 ASP A O 1
ATOM 1820 N N . LEU A 1 234 ? 28.040 12.698 -15.184 1.00 96.56 234 LEU A N 1
ATOM 1821 C CA . LEU A 1 234 ? 27.237 11.535 -14.777 1.00 96.56 234 LEU A CA 1
ATOM 1822 C C . LEU A 1 234 ? 27.606 11.057 -13.367 1.00 96.56 234 LEU A C 1
ATOM 1824 O O . LEU A 1 234 ? 26.730 10.827 -12.538 1.00 96.56 234 LEU A O 1
ATOM 1828 N N . LYS A 1 235 ? 28.905 10.964 -13.051 1.00 94.81 235 LYS A N 1
ATOM 1829 C CA . LYS A 1 235 ? 29.358 10.583 -11.699 1.00 94.81 235 LYS A CA 1
ATOM 1830 C C . LYS A 1 235 ? 28.907 11.590 -10.645 1.00 94.81 235 LYS A C 1
ATOM 1832 O O . LYS A 1 235 ? 28.453 11.208 -9.573 1.00 94.81 235 LYS A O 1
ATOM 1837 N N . LYS A 1 236 ? 29.014 12.881 -10.962 1.00 94.81 236 LYS A N 1
ATOM 1838 C CA . LYS A 1 236 ? 28.588 13.957 -10.069 1.00 94.81 236 LYS A CA 1
ATOM 1839 C C . LYS A 1 236 ? 27.077 13.958 -9.852 1.00 94.81 236 LYS A C 1
ATOM 1841 O O . LYS A 1 236 ? 26.646 14.140 -8.721 1.00 94.81 236 LYS A O 1
ATOM 1846 N N . ALA A 1 237 ? 26.292 13.742 -10.906 1.00 93.56 237 ALA A N 1
ATOM 1847 C CA . ALA A 1 237 ? 24.842 13.650 -10.805 1.00 93.56 237 ALA A CA 1
ATOM 1848 C C . ALA A 1 237 ? 24.410 12.479 -9.910 1.00 93.56 237 ALA A C 1
ATOM 1850 O O . ALA A 1 237 ? 23.604 12.699 -9.014 1.00 93.56 237 ALA A O 1
ATOM 1851 N N . ALA A 1 238 ? 24.992 11.283 -10.082 1.00 91.44 238 ALA A N 1
ATOM 1852 C CA . ALA A 1 238 ? 24.729 10.149 -9.188 1.00 91.44 238 ALA A CA 1
ATOM 1853 C C . ALA A 1 238 ? 25.069 10.469 -7.729 1.00 91.44 238 ALA A C 1
ATOM 1855 O O . ALA A 1 238 ? 24.218 10.285 -6.868 1.00 91.44 238 ALA A O 1
ATOM 1856 N N . GLN A 1 239 ? 26.258 11.024 -7.459 1.00 90.56 239 GLN A N 1
ATOM 1857 C CA . GLN A 1 239 ? 26.666 11.366 -6.091 1.00 90.56 239 GLN A CA 1
ATOM 1858 C C . GLN A 1 239 ? 25.718 12.374 -5.433 1.00 90.56 239 GLN A C 1
ATOM 1860 O O . GLN A 1 239 ? 25.318 12.187 -4.292 1.00 90.56 239 GLN A O 1
ATOM 1865 N N . LEU A 1 240 ? 25.336 13.435 -6.154 1.00 89.06 240 LEU A N 1
ATOM 1866 C CA . LEU A 1 240 ? 24.417 14.446 -5.624 1.00 89.06 240 LEU A CA 1
ATOM 1867 C C . LEU A 1 240 ? 23.057 13.846 -5.253 1.00 89.06 240 LEU A C 1
ATOM 1869 O O . LEU A 1 240 ? 22.447 14.283 -4.281 1.00 89.06 240 LEU A O 1
ATOM 1873 N N . MET A 1 241 ? 22.580 12.878 -6.036 1.00 85.12 241 MET A N 1
ATOM 1874 C CA . MET A 1 241 ? 21.284 12.254 -5.797 1.00 85.12 241 MET A CA 1
ATOM 1875 C C . MET A 1 241 ? 21.355 11.207 -4.677 1.00 85.12 241 MET A C 1
ATOM 1877 O O . MET A 1 241 ? 20.455 11.176 -3.842 1.00 85.12 241 MET A O 1
ATOM 1881 N N . ASP A 1 242 ? 22.449 10.446 -4.582 1.00 83.38 242 ASP A N 1
ATOM 1882 C CA . ASP A 1 242 ? 22.719 9.530 -3.463 1.00 83.38 242 ASP A CA 1
ATOM 1883 C C . ASP A 1 242 ? 22.792 10.281 -2.121 1.00 83.38 242 ASP A C 1
ATOM 1885 O O . ASP A 1 242 ? 22.121 9.922 -1.153 1.00 83.38 242 ASP A O 1
ATOM 1889 N N . ASP A 1 243 ? 23.516 11.409 -2.091 1.00 85.12 243 ASP A N 1
ATOM 1890 C CA . ASP A 1 243 ? 23.643 12.266 -0.905 1.00 85.12 243 ASP A CA 1
ATOM 1891 C C . ASP A 1 243 ? 22.283 12.819 -0.445 1.00 85.12 243 ASP A C 1
ATOM 1893 O O . ASP A 1 243 ? 22.037 12.967 0.755 1.00 85.12 243 ASP A O 1
ATOM 1897 N N . SER A 1 244 ? 21.400 13.138 -1.398 1.00 79.25 244 SER A N 1
ATOM 1898 C CA . SER A 1 244 ? 20.053 13.648 -1.117 1.00 79.25 244 SER A CA 1
ATOM 1899 C C . SER A 1 244 ? 19.058 12.561 -0.705 1.00 79.25 244 SER A C 1
ATOM 1901 O O . SER A 1 244 ? 18.109 12.860 0.014 1.00 79.25 244 SER A O 1
ATOM 1903 N N . ARG A 1 245 ? 19.290 11.307 -1.124 1.00 78.19 245 ARG A N 1
ATOM 1904 C CA . ARG A 1 245 ? 18.324 10.195 -1.067 1.00 78.19 245 ARG A CA 1
ATOM 1905 C C . ARG A 1 245 ? 16.987 10.492 -1.763 1.00 78.19 245 ARG A C 1
ATOM 1907 O O . ARG A 1 245 ? 15.964 9.925 -1.397 1.00 78.19 245 ARG A O 1
ATOM 1914 N N . ASP A 1 246 ? 17.004 11.365 -2.772 1.00 74.06 246 ASP A N 1
ATOM 1915 C CA . ASP A 1 246 ? 15.810 11.791 -3.517 1.00 74.06 246 ASP A CA 1
ATOM 1916 C C . ASP A 1 246 ? 15.482 10.886 -4.724 1.00 74.06 246 ASP A C 1
ATOM 1918 O O . ASP A 1 246 ? 14.503 11.144 -5.435 1.00 74.06 246 ASP A O 1
ATOM 1922 N N . VAL A 1 247 ? 16.321 9.881 -5.020 1.00 82.75 247 VAL A N 1
ATOM 1923 C CA . VAL A 1 247 ? 16.142 8.956 -6.153 1.00 82.75 247 VAL A CA 1
ATOM 1924 C C . VAL A 1 247 ? 16.535 7.526 -5.798 1.00 82.75 247 VAL A C 1
ATOM 1926 O O . VAL A 1 247 ? 17.455 7.313 -5.010 1.00 82.75 247 VAL A O 1
ATOM 1929 N N . ASP A 1 248 ? 15.921 6.567 -6.485 1.00 83.38 248 ASP A N 1
ATOM 1930 C CA . ASP A 1 248 ? 16.406 5.190 -6.556 1.00 83.38 248 ASP A CA 1
ATOM 1931 C C . ASP A 1 248 ? 17.477 5.080 -7.660 1.00 83.38 248 ASP A C 1
ATOM 1933 O O . ASP A 1 248 ? 17.265 5.440 -8.826 1.00 83.38 248 ASP A O 1
ATOM 1937 N N . LEU A 1 249 ? 18.667 4.613 -7.282 1.00 85.12 249 LEU A N 1
ATOM 1938 C CA . LEU A 1 249 ? 19.788 4.392 -8.195 1.00 85.12 249 LEU A CA 1
ATOM 1939 C C . LEU A 1 249 ? 19.754 3.012 -8.857 1.00 85.12 249 LEU A C 1
ATOM 1941 O O . LEU A 1 249 ? 20.633 2.717 -9.657 1.00 85.12 249 LEU A O 1
ATOM 1945 N N . LEU A 1 250 ? 18.773 2.159 -8.570 1.00 84.00 250 LEU A N 1
ATOM 1946 C CA . LEU A 1 250 ? 18.668 0.833 -9.170 1.00 84.00 250 LEU A CA 1
ATOM 1947 C C . LEU A 1 250 ? 19.950 0.010 -8.952 1.00 84.00 250 LEU A C 1
ATOM 1949 O O . LEU A 1 250 ? 20.445 -0.596 -9.894 1.00 84.00 250 LEU A O 1
ATOM 1953 N N . GLN A 1 251 ? 20.533 0.001 -7.748 1.00 76.44 251 GLN A N 1
ATOM 1954 C CA . GLN A 1 251 ? 21.861 -0.604 -7.504 1.00 76.44 251 GLN A CA 1
ATOM 1955 C C . GLN A 1 251 ? 21.870 -2.142 -7.426 1.00 76.44 251 GLN A C 1
ATOM 1957 O O . GLN A 1 251 ? 22.935 -2.750 -7.444 1.00 76.44 251 GLN A O 1
ATOM 1962 N N . GLY A 1 252 ? 20.697 -2.775 -7.408 1.00 72.75 252 GLY A N 1
ATOM 1963 C CA . GLY A 1 252 ? 20.547 -4.225 -7.282 1.00 72.75 252 GLY A CA 1
ATOM 1964 C C . GLY A 1 252 ? 20.733 -4.679 -5.838 1.00 72.75 252 GLY A C 1
ATOM 1965 O O . GLY A 1 252 ? 21.445 -4.051 -5.057 1.00 72.75 252 GLY A O 1
ATOM 1966 N N . GLU A 1 253 ? 20.080 -5.775 -5.466 1.00 73.69 253 GLU A N 1
ATOM 1967 C CA . GLU A 1 253 ? 20.334 -6.413 -4.177 1.00 73.69 253 GLU A CA 1
ATOM 1968 C C . GLU A 1 253 ? 21.401 -7.495 -4.323 1.00 73.69 253 GLU A C 1
ATOM 1970 O O . GLU A 1 253 ? 21.557 -8.111 -5.378 1.00 73.69 253 GLU A O 1
ATOM 1975 N N . LYS A 1 254 ? 22.145 -7.717 -3.241 1.00 81.00 254 LYS A N 1
ATOM 1976 C CA . LYS A 1 254 ? 23.102 -8.813 -3.147 1.00 81.00 254 LYS A CA 1
ATOM 1977 C C . LYS A 1 254 ? 22.341 -10.137 -3.154 1.00 81.00 254 LYS A C 1
ATOM 1979 O O . LYS A 1 254 ? 21.456 -10.327 -2.320 1.00 81.00 254 LYS A O 1
ATOM 1984 N N . ASP A 1 255 ? 22.733 -11.054 -4.030 1.00 75.19 255 ASP A N 1
ATOM 1985 C CA . ASP A 1 255 ? 22.207 -12.412 -4.031 1.00 75.19 255 ASP A CA 1
ATOM 1986 C C . ASP A 1 255 ? 22.496 -13.063 -2.661 1.00 75.19 255 ASP A C 1
ATOM 1988 O O . ASP A 1 255 ? 23.649 -13.074 -2.210 1.00 75.19 255 ASP A O 1
ATOM 1992 N N . PRO A 1 256 ? 21.475 -13.554 -1.943 1.00 72.56 256 PRO A N 1
ATOM 1993 C CA . PRO A 1 256 ? 21.657 -14.083 -0.596 1.00 72.56 256 PRO A CA 1
ATOM 1994 C C . PRO A 1 256 ? 22.428 -15.412 -0.562 1.00 72.56 256 PRO A C 1
ATOM 1996 O O . PRO A 1 256 ? 23.037 -15.719 0.465 1.00 72.56 256 PRO A O 1
ATOM 1999 N N . ASP A 1 257 ? 22.433 -16.175 -1.657 1.00 75.25 257 ASP A N 1
ATOM 2000 C CA . ASP A 1 257 ? 23.055 -17.495 -1.751 1.00 75.25 257 ASP A CA 1
ATOM 2001 C C . ASP A 1 257 ? 24.510 -17.403 -2.233 1.00 75.25 257 ASP A C 1
ATOM 2003 O O . ASP A 1 257 ? 25.398 -18.049 -1.668 1.00 75.25 257 ASP A O 1
ATOM 2007 N N . THR A 1 258 ? 24.777 -16.598 -3.265 1.00 81.19 258 THR A N 1
ATOM 2008 C CA . THR A 1 258 ? 26.126 -16.443 -3.843 1.00 81.19 258 THR A CA 1
ATOM 2009 C C . THR A 1 258 ? 26.893 -15.276 -3.232 1.00 81.19 258 THR A C 1
ATOM 2011 O O . THR A 1 258 ? 28.125 -15.273 -3.199 1.00 81.19 258 THR A O 1
ATOM 2014 N N . GLY A 1 259 ? 26.177 -14.283 -2.709 1.00 82.38 259 GLY A N 1
ATOM 2015 C CA . GLY A 1 259 ? 26.749 -13.035 -2.236 1.00 82.38 259 GLY A CA 1
ATOM 2016 C C . GLY A 1 259 ? 27.218 -12.095 -3.349 1.00 82.38 259 GLY A C 1
ATOM 2017 O O . GLY A 1 259 ? 27.916 -11.121 -3.054 1.00 82.38 259 GLY A O 1
ATOM 2018 N N . GLU A 1 260 ? 26.868 -12.368 -4.600 1.00 81.19 260 GLU A N 1
ATOM 2019 C CA . GLU A 1 260 ? 27.219 -11.524 -5.738 1.00 81.19 260 GLU A CA 1
ATOM 2020 C C . GLU A 1 260 ? 26.231 -10.360 -5.872 1.00 81.19 260 GLU A C 1
ATOM 2022 O O . GLU A 1 260 ? 25.059 -10.470 -5.517 1.00 81.19 260 GLU A O 1
ATOM 2027 N N . VAL A 1 261 ? 26.712 -9.214 -6.352 1.00 80.00 261 VAL A N 1
ATOM 2028 C CA . VAL A 1 261 ? 25.863 -8.066 -6.695 1.00 80.00 261 VAL A CA 1
ATOM 2029 C C . VAL A 1 261 ? 25.760 -8.035 -8.217 1.00 80.00 261 VAL A C 1
ATOM 2031 O O . VAL A 1 261 ? 26.807 -8.103 -8.864 1.00 80.00 261 VAL A O 1
ATOM 2034 N N . PRO A 1 262 ? 24.555 -7.936 -8.805 1.00 79.06 262 PRO A N 1
ATOM 2035 C CA . PRO A 1 262 ? 24.427 -7.888 -10.253 1.00 79.06 262 PRO A CA 1
ATOM 2036 C C . PRO A 1 262 ? 25.195 -6.692 -10.832 1.00 79.06 262 PRO A C 1
ATOM 2038 O O . PRO A 1 262 ? 25.089 -5.577 -10.322 1.00 79.06 262 PRO A O 1
ATOM 2041 N N . SER A 1 263 ? 25.931 -6.910 -11.922 1.00 84.00 263 SER A N 1
ATOM 2042 C CA . SER A 1 263 ? 26.665 -5.861 -12.639 1.00 84.00 263 SER A CA 1
ATOM 2043 C C . SER A 1 263 ? 26.282 -5.816 -14.117 1.00 84.00 263 SER A C 1
ATOM 2045 O O . SER A 1 263 ? 26.002 -6.839 -14.749 1.00 84.00 263 SER A O 1
ATOM 2047 N N . LEU A 1 264 ? 26.332 -4.617 -14.707 1.00 85.44 264 LEU A N 1
ATOM 2048 C CA . LEU A 1 264 ? 26.207 -4.438 -16.154 1.00 85.44 264 LEU A CA 1
ATOM 2049 C C . LEU A 1 264 ? 27.375 -5.064 -16.940 1.00 85.44 264 LEU A C 1
ATOM 2051 O O . LEU A 1 264 ? 27.269 -5.183 -18.163 1.00 85.44 264 LEU A O 1
ATOM 2055 N N . SER A 1 265 ? 28.482 -5.450 -16.289 1.00 78.94 265 SER A N 1
ATOM 2056 C CA . SER A 1 265 ? 29.592 -6.158 -16.943 1.00 78.94 265 SER A CA 1
ATOM 2057 C C . SER A 1 265 ? 29.371 -7.658 -17.109 1.00 78.94 265 SER A C 1
ATOM 2059 O O . SER A 1 265 ? 30.024 -8.263 -17.961 1.00 78.94 265 SER A O 1
ATOM 2061 N N . ASP A 1 266 ? 28.464 -8.248 -16.331 1.00 68.62 266 ASP A N 1
ATOM 2062 C CA . ASP A 1 266 ? 28.389 -9.704 -16.145 1.00 68.62 266 ASP A CA 1
ATOM 2063 C C . ASP A 1 266 ? 27.399 -10.390 -17.099 1.00 68.62 266 ASP A C 1
ATOM 2065 O O . ASP A 1 266 ? 27.269 -11.614 -17.107 1.00 68.62 266 ASP A O 1
ATOM 2069 N N . GLY A 1 267 ? 26.716 -9.627 -17.957 1.00 65.44 267 GLY A N 1
ATOM 2070 C CA . GLY A 1 267 ? 25.717 -10.177 -18.864 1.00 65.44 267 GLY A CA 1
ATOM 2071 C C . GLY A 1 267 ? 25.145 -9.185 -19.873 1.00 65.44 267 GLY A C 1
ATOM 2072 O O . GLY A 1 267 ? 25.710 -8.130 -20.163 1.00 65.44 267 GLY A O 1
ATOM 2073 N N . GLN A 1 268 ? 24.007 -9.560 -20.455 1.00 70.56 268 GLN A N 1
ATOM 2074 C CA . GLN A 1 268 ? 23.244 -8.696 -21.349 1.00 70.56 268 GLN A CA 1
ATOM 2075 C C . GLN A 1 268 ? 22.579 -7.582 -20.533 1.00 70.56 268 GLN A C 1
ATOM 2077 O O . GLN A 1 268 ? 21.930 -7.849 -19.525 1.00 70.56 268 GLN A O 1
ATOM 2082 N N . ALA A 1 269 ? 22.730 -6.335 -20.988 1.00 78.31 269 ALA A N 1
ATOM 2083 C CA . ALA A 1 269 ? 22.045 -5.191 -20.397 1.00 78.31 269 ALA A CA 1
ATOM 2084 C C . ALA A 1 269 ? 20.540 -5.467 -20.276 1.00 78.31 269 ALA A C 1
ATOM 2086 O O . ALA A 1 269 ? 19.951 -5.951 -21.253 1.00 78.31 269 ALA A O 1
ATOM 2087 N N . PRO A 1 270 ? 19.910 -5.143 -19.134 1.00 87.31 270 PRO A N 1
ATOM 2088 C CA . PRO A 1 270 ? 18.496 -5.396 -18.978 1.00 87.31 270 PRO A CA 1
ATOM 2089 C C . PRO A 1 270 ? 17.714 -4.580 -20.001 1.00 87.31 270 PRO A C 1
ATOM 2091 O O . PRO A 1 270 ? 18.011 -3.411 -20.277 1.00 87.31 270 PRO A O 1
ATOM 2094 N N . ARG A 1 271 ? 16.680 -5.196 -20.561 1.00 90.31 271 ARG A N 1
ATOM 2095 C CA . ARG A 1 271 ? 15.756 -4.500 -21.442 1.00 90.31 271 ARG A CA 1
ATOM 2096 C C . ARG A 1 271 ? 14.970 -3.460 -20.654 1.00 90.31 271 ARG A C 1
ATOM 2098 O O . ARG A 1 271 ? 14.388 -3.764 -19.620 1.00 90.31 271 ARG A O 1
ATOM 2105 N N . VAL A 1 272 ? 14.893 -2.242 -21.175 1.00 91.88 272 VAL A N 1
ATOM 2106 C CA . VAL A 1 272 ? 14.104 -1.170 -20.558 1.00 91.88 272 VAL A CA 1
ATOM 2107 C C . VAL A 1 272 ? 12.727 -1.119 -21.211 1.00 91.88 272 VAL A C 1
ATOM 2109 O O . VAL A 1 272 ? 12.611 -0.893 -22.418 1.00 91.88 272 VAL A O 1
ATOM 2112 N N . TYR A 1 273 ? 11.679 -1.301 -20.413 1.00 92.88 273 TYR A N 1
ATOM 2113 C CA . TYR A 1 273 ? 10.307 -1.005 -20.810 1.00 92.88 273 TYR A CA 1
ATOM 2114 C C . TYR A 1 273 ? 9.897 0.335 -20.217 1.00 92.88 273 TYR A C 1
ATOM 2116 O O . TYR A 1 273 ? 9.974 0.520 -19.009 1.00 92.88 273 TYR A O 1
ATOM 2124 N N . VAL A 1 274 ? 9.434 1.263 -21.054 1.00 92.75 274 VAL A N 1
ATOM 2125 C CA . VAL A 1 274 ? 8.932 2.561 -20.587 1.00 92.75 274 VAL A CA 1
ATOM 2126 C C . VAL A 1 274 ? 7.414 2.528 -20.478 1.00 92.75 274 VAL A C 1
ATOM 2128 O O . VAL A 1 274 ? 6.727 2.046 -21.387 1.00 92.75 274 VAL A O 1
ATOM 2131 N N . SER A 1 275 ? 6.879 3.063 -19.381 1.00 90.88 275 SER A N 1
ATOM 2132 C CA . SER A 1 275 ? 5.443 3.268 -19.210 1.00 90.88 275 SER A CA 1
ATOM 2133 C C . SER A 1 275 ? 5.133 4.653 -18.655 1.00 90.88 275 SER A C 1
ATOM 2135 O O . SER A 1 275 ? 5.807 5.140 -17.756 1.00 90.88 275 SER A O 1
ATOM 2137 N N . LYS A 1 276 ? 4.076 5.269 -19.191 1.00 89.25 276 LYS A N 1
ATOM 2138 C CA . LYS A 1 276 ? 3.491 6.529 -18.692 1.00 89.25 276 LYS A CA 1
ATOM 2139 C C . LYS A 1 276 ? 2.141 6.314 -17.999 1.00 89.25 276 LYS A C 1
ATOM 2141 O O . LYS A 1 276 ? 1.413 7.254 -17.710 1.00 89.25 276 LYS A O 1
ATOM 2146 N N . VAL A 1 277 ? 1.778 5.048 -17.831 1.00 86.56 277 VAL A N 1
ATOM 2147 C CA . VAL A 1 277 ? 0.548 4.557 -17.208 1.00 86.56 277 VAL A CA 1
ATOM 2148 C C . VAL A 1 277 ? 0.926 3.442 -16.230 1.00 86.56 277 VAL A C 1
ATOM 2150 O O . VAL A 1 277 ? 2.026 2.890 -16.373 1.00 86.56 277 VAL A O 1
ATOM 2153 N N . PRO A 1 278 ? 0.051 3.073 -15.279 1.00 87.12 278 PRO A N 1
ATOM 2154 C CA . PRO A 1 278 ? 0.294 1.921 -14.420 1.00 87.12 278 PRO A CA 1
ATOM 2155 C C . PRO A 1 278 ? 0.652 0.676 -15.247 1.00 87.12 278 PRO A C 1
ATOM 2157 O O . PRO A 1 278 ? -0.055 0.318 -16.196 1.00 87.12 278 PRO A O 1
ATOM 2160 N N . ALA A 1 279 ? 1.777 0.048 -14.926 1.00 89.50 279 ALA A N 1
ATOM 2161 C CA . ALA A 1 279 ? 2.295 -1.137 -15.583 1.00 89.50 279 ALA A CA 1
ATOM 2162 C C . ALA A 1 279 ? 2.962 -2.095 -14.588 1.00 89.50 279 ALA A C 1
ATOM 2164 O O . ALA A 1 279 ? 3.624 -1.672 -13.648 1.00 89.50 279 ALA A O 1
ATOM 2165 N N . GLU A 1 280 ? 2.830 -3.392 -14.842 1.00 90.75 280 GLU A N 1
ATOM 2166 C CA . GLU A 1 280 ? 3.523 -4.449 -14.107 1.00 90.75 280 GLU A CA 1
ATOM 2167 C C . GLU A 1 280 ? 4.470 -5.182 -15.047 1.00 90.75 280 GLU A C 1
ATOM 2169 O O . GLU A 1 280 ? 4.099 -5.517 -16.175 1.00 90.75 280 GLU A O 1
ATOM 2174 N N . LEU A 1 281 ? 5.694 -5.429 -14.588 1.00 91.94 281 LEU A N 1
ATOM 2175 C CA . LEU A 1 281 ? 6.691 -6.192 -15.328 1.00 91.94 281 LEU A CA 1
ATOM 2176 C C . LEU A 1 281 ? 6.841 -7.574 -14.695 1.00 91.94 281 LEU A C 1
ATOM 2178 O O . LEU A 1 281 ? 7.267 -7.701 -13.551 1.00 91.94 281 LEU A O 1
ATOM 2182 N N . ILE A 1 282 ? 6.529 -8.606 -15.470 1.00 93.81 282 ILE A N 1
ATOM 2183 C CA . ILE A 1 282 ? 6.737 -10.005 -15.113 1.00 93.81 282 ILE A CA 1
ATOM 2184 C C . ILE A 1 282 ? 7.922 -10.512 -15.927 1.00 93.81 282 ILE A C 1
ATOM 2186 O O . ILE A 1 282 ? 7.875 -10.548 -17.158 1.00 93.81 282 ILE A O 1
ATOM 2190 N N . VAL A 1 283 ? 8.994 -10.892 -15.236 1.00 91.56 283 VAL A N 1
ATOM 2191 C CA . VAL A 1 283 ? 10.202 -11.438 -15.862 1.00 91.56 283 VAL A CA 1
ATOM 2192 C C . VAL A 1 283 ? 10.251 -12.944 -15.631 1.00 91.56 283 VAL A C 1
ATOM 2194 O O . VAL A 1 283 ? 10.124 -13.400 -14.492 1.00 91.56 283 VAL A O 1
ATOM 2197 N N . THR A 1 284 ? 10.436 -13.709 -16.702 1.00 92.62 284 THR A N 1
ATOM 2198 C CA . THR A 1 284 ? 10.760 -15.137 -16.671 1.00 92.62 284 THR A CA 1
ATOM 2199 C C . THR A 1 284 ? 12.193 -15.347 -17.151 1.00 92.62 284 THR A C 1
ATOM 2201 O O . THR A 1 284 ? 12.680 -14.615 -18.014 1.00 92.62 284 THR A O 1
ATOM 2204 N N . ASP A 1 285 ? 12.866 -16.362 -16.615 1.00 89.31 285 ASP A N 1
ATOM 2205 C CA . ASP A 1 285 ? 14.152 -16.822 -17.150 1.00 89.31 285 ASP A CA 1
ATOM 2206 C C . ASP A 1 285 ? 13.909 -17.710 -18.383 1.00 89.31 285 ASP A C 1
ATOM 2208 O O . ASP A 1 285 ? 13.650 -18.911 -18.264 1.00 89.31 285 ASP A O 1
ATOM 2212 N N . GLY A 1 286 ? 13.885 -17.095 -19.569 1.00 92.19 286 GLY A N 1
ATOM 2213 C CA . GLY A 1 286 ? 13.511 -17.752 -20.820 1.00 92.19 286 GLY A CA 1
ATOM 2214 C C . GLY A 1 286 ? 12.000 -17.980 -20.956 1.00 92.19 286 GLY A C 1
ATOM 2215 O O . GLY A 1 286 ? 11.186 -17.201 -20.457 1.00 92.19 286 GLY A O 1
ATOM 2216 N N . GLU A 1 287 ? 11.604 -19.026 -21.687 1.00 94.38 287 GLU A N 1
ATOM 2217 C CA . GLU A 1 287 ? 10.187 -19.395 -21.847 1.00 94.38 287 GLU A CA 1
ATOM 2218 C C . GLU A 1 287 ? 9.558 -19.825 -20.502 1.00 94.38 287 GLU A C 1
ATOM 2220 O O . GLU A 1 287 ? 10.242 -20.453 -19.690 1.00 94.38 287 GLU A O 1
ATOM 2225 N N . PRO A 1 288 ? 8.266 -19.534 -20.243 1.00 94.56 288 PRO A N 1
ATOM 2226 C CA . PRO A 1 288 ? 7.600 -19.937 -19.004 1.00 94.56 288 PRO A CA 1
ATOM 2227 C C . PRO A 1 288 ? 7.685 -21.447 -18.740 1.00 94.56 288 PRO A C 1
ATOM 2229 O O . PRO A 1 288 ? 7.286 -22.265 -19.571 1.00 94.56 288 PRO A O 1
ATOM 2232 N N . ASN A 1 289 ? 8.154 -21.817 -17.549 1.00 96.69 289 ASN A N 1
ATOM 2233 C CA . ASN A 1 289 ? 8.227 -23.201 -17.096 1.00 96.69 289 ASN A CA 1
ATOM 2234 C C . ASN A 1 289 ? 7.025 -23.544 -16.204 1.00 96.69 289 ASN A C 1
ATOM 2236 O O . ASN A 1 289 ? 7.032 -23.267 -15.002 1.00 96.69 289 ASN A O 1
ATOM 2240 N N . TYR A 1 290 ? 5.989 -24.142 -16.793 1.00 96.25 290 TYR A N 1
ATOM 2241 C CA . TYR A 1 290 ? 4.777 -24.531 -16.074 1.00 96.25 290 TYR A CA 1
ATOM 2242 C C . TYR A 1 290 ? 4.974 -25.810 -15.257 1.00 96.25 290 TYR A C 1
ATOM 2244 O O . TYR A 1 290 ? 5.386 -26.845 -15.775 1.00 96.25 290 TYR A O 1
ATOM 2252 N N . THR A 1 291 ? 4.640 -25.745 -13.972 1.00 97.19 291 THR A N 1
ATOM 2253 C CA . THR A 1 291 ? 4.731 -26.855 -13.017 1.00 97.19 291 THR A CA 1
ATOM 2254 C C . THR A 1 291 ? 3.358 -27.103 -12.381 1.00 97.19 291 THR A C 1
ATOM 2256 O O . THR A 1 291 ? 2.724 -26.130 -11.973 1.00 97.19 291 THR A O 1
ATOM 2259 N N . PRO A 1 292 ? 2.869 -28.357 -12.300 1.00 96.44 292 PRO A N 1
ATOM 2260 C CA . PRO A 1 292 ? 1.594 -28.665 -11.652 1.00 96.44 292 PRO A CA 1
ATOM 2261 C C . PRO A 1 292 ? 1.560 -28.301 -10.167 1.00 96.44 292 PRO A C 1
ATOM 2263 O O . PRO A 1 292 ? 2.577 -28.397 -9.478 1.00 96.44 292 PRO A O 1
ATOM 2266 N N . LEU A 1 293 ? 0.378 -27.924 -9.680 1.00 94.31 293 LEU A N 1
ATOM 2267 C CA . LEU A 1 293 ? 0.060 -27.849 -8.257 1.00 94.31 293 LEU A CA 1
ATOM 2268 C C . LEU A 1 293 ? -0.754 -29.077 -7.853 1.00 94.31 293 LEU A C 1
ATOM 2270 O O . LEU A 1 293 ? -1.888 -29.263 -8.300 1.00 94.31 293 LEU A O 1
ATOM 2274 N N . ASP A 1 294 ? -0.163 -29.912 -7.003 1.00 91.00 294 ASP A N 1
ATOM 2275 C CA . ASP A 1 294 ? -0.767 -31.164 -6.555 1.00 91.00 294 ASP A CA 1
ATOM 2276 C C . ASP A 1 294 ? -2.160 -30.938 -5.945 1.00 91.00 294 ASP A C 1
ATOM 2278 O O . ASP A 1 294 ? -2.372 -30.026 -5.149 1.00 91.00 294 ASP A O 1
ATOM 2282 N N . GLY A 1 295 ? -3.123 -31.784 -6.325 1.00 91.19 295 GLY A N 1
ATOM 2283 C CA . GLY A 1 295 ? -4.506 -31.699 -5.839 1.00 91.19 295 GLY A CA 1
ATOM 2284 C C . GLY A 1 295 ? -5.366 -30.614 -6.500 1.00 91.19 295 GLY A C 1
ATOM 2285 O O . GLY A 1 295 ? -6.506 -30.413 -6.078 1.00 91.19 295 GLY A O 1
ATOM 2286 N N . THR A 1 296 ? -4.852 -29.949 -7.538 1.00 96.25 296 THR A N 1
ATOM 2287 C CA . THR A 1 296 ? -5.561 -28.906 -8.292 1.00 96.25 296 THR A CA 1
ATOM 2288 C C . THR A 1 296 ? -5.418 -29.094 -9.806 1.00 96.25 296 THR A C 1
ATOM 2290 O O . THR A 1 296 ? -4.551 -29.833 -10.274 1.00 96.25 296 THR A O 1
ATOM 2293 N N . ASN A 1 297 ? -6.231 -28.375 -10.575 1.00 96.56 297 ASN A N 1
ATOM 2294 C CA . ASN A 1 297 ? -6.109 -28.202 -12.022 1.00 96.56 297 ASN A CA 1
ATOM 2295 C C . ASN A 1 297 ? -5.250 -26.979 -12.400 1.00 96.56 297 ASN A C 1
ATOM 2297 O O . ASN A 1 297 ? -5.335 -26.474 -13.520 1.00 96.56 297 ASN A O 1
ATOM 2301 N N . LEU A 1 298 ? -4.402 -26.495 -11.487 1.00 98.12 298 LEU A N 1
ATOM 2302 C CA . LEU A 1 298 ? -3.544 -25.336 -11.709 1.00 98.12 298 LEU A CA 1
ATOM 2303 C C . LEU A 1 298 ? -2.115 -25.754 -12.075 1.00 98.12 298 LEU A C 1
ATOM 2305 O O . LEU A 1 298 ? -1.525 -26.662 -11.487 1.00 98.12 298 LEU A O 1
ATOM 2309 N N . LEU A 1 299 ? -1.516 -25.016 -13.005 1.00 97.81 299 LEU A N 1
ATOM 2310 C CA . LEU A 1 299 ? -0.069 -24.955 -13.193 1.00 97.81 299 LEU A CA 1
ATOM 2311 C C . LEU A 1 299 ? 0.433 -23.591 -12.715 1.00 97.81 299 LEU A C 1
ATOM 2313 O O . LEU A 1 299 ? -0.237 -22.590 -12.944 1.00 97.81 299 LEU A O 1
ATOM 2317 N N . TYR A 1 300 ? 1.629 -23.509 -12.138 1.00 97.94 300 TYR A N 1
ATOM 2318 C CA . TYR A 1 300 ? 2.307 -22.238 -11.856 1.00 97.94 300 TYR A CA 1
ATOM 2319 C C . TYR A 1 300 ? 3.602 -22.112 -12.660 1.00 97.94 300 TYR A C 1
ATOM 2321 O O . TYR A 1 300 ? 4.226 -23.115 -13.008 1.00 97.94 300 TYR A O 1
ATOM 2329 N N . VAL A 1 301 ? 4.023 -20.883 -12.959 1.00 97.38 301 VAL A N 1
ATOM 2330 C CA . VAL A 1 301 ? 5.303 -20.621 -13.635 1.00 97.38 301 VAL A CA 1
ATOM 2331 C C . VAL A 1 301 ? 6.422 -20.601 -12.592 1.00 97.38 301 VAL A C 1
ATOM 2333 O O . VAL A 1 301 ? 6.425 -19.759 -11.696 1.00 97.38 301 VAL A O 1
ATOM 2336 N N . SER A 1 302 ? 7.361 -21.547 -12.675 1.00 95.44 302 SER A N 1
ATOM 2337 C CA . SER A 1 302 ? 8.383 -21.766 -11.637 1.00 95.44 302 SER A CA 1
ATOM 2338 C C . SER A 1 302 ? 9.683 -20.981 -11.842 1.00 95.44 302 SER A C 1
ATOM 2340 O O . SER A 1 302 ? 10.440 -20.802 -10.891 1.00 95.44 302 SER A O 1
ATOM 2342 N N . ASN A 1 303 ? 9.932 -20.480 -13.053 1.00 94.25 303 ASN A N 1
ATOM 2343 C CA . ASN A 1 303 ? 11.090 -19.655 -13.417 1.00 94.25 303 ASN A CA 1
ATOM 2344 C C . ASN A 1 303 ? 10.777 -18.147 -13.386 1.00 94.25 303 ASN A C 1
ATOM 2346 O O . ASN A 1 303 ? 11.266 -17.382 -14.215 1.00 94.25 303 ASN A O 1
ATOM 2350 N N . THR A 1 304 ? 9.939 -17.726 -12.438 1.00 92.19 304 THR A N 1
ATOM 2351 C CA . THR A 1 304 ? 9.664 -16.320 -12.123 1.00 92.19 304 THR A CA 1
ATOM 2352 C C . THR A 1 304 ? 9.380 -16.167 -10.632 1.00 92.19 304 THR A C 1
ATOM 2354 O O . THR A 1 304 ? 8.847 -17.074 -9.989 1.00 92.19 304 THR A O 1
ATOM 2357 N N . THR A 1 305 ? 9.717 -15.008 -10.071 1.00 87.44 305 THR A N 1
ATOM 2358 C CA . THR A 1 305 ? 9.307 -14.626 -8.712 1.00 87.44 305 THR A CA 1
ATOM 2359 C C . THR A 1 305 ? 7.844 -14.182 -8.662 1.00 87.44 305 THR A C 1
ATOM 2361 O O . THR A 1 305 ? 7.232 -14.210 -7.596 1.00 87.44 305 THR A O 1
ATOM 2364 N N . ALA A 1 306 ? 7.258 -13.825 -9.810 1.00 91.31 306 ALA A N 1
ATOM 2365 C CA . ALA A 1 306 ? 5.862 -13.437 -9.911 1.00 91.31 306 ALA A CA 1
ATOM 2366 C C . ALA A 1 306 ? 4.906 -14.611 -9.627 1.00 91.31 306 ALA A C 1
ATOM 2368 O O . ALA A 1 306 ? 5.255 -15.797 -9.654 1.00 91.31 306 ALA A O 1
ATOM 2369 N N . ASN A 1 307 ? 3.651 -14.266 -9.370 1.00 95.00 307 ASN A N 1
ATOM 2370 C CA . ASN A 1 307 ? 2.566 -15.212 -9.157 1.00 95.00 307 ASN A CA 1
ATOM 2371 C C . ASN A 1 307 ? 1.759 -15.347 -10.447 1.00 95.00 307 ASN A C 1
ATOM 2373 O O . ASN A 1 307 ? 0.812 -14.597 -10.669 1.00 95.00 307 ASN A O 1
ATOM 2377 N N . VAL A 1 308 ? 2.184 -16.281 -11.302 1.00 97.44 308 VAL A N 1
ATOM 2378 C CA . VAL A 1 308 ? 1.572 -16.579 -12.604 1.00 97.44 308 VAL A CA 1
ATOM 2379 C C . VAL A 1 308 ? 1.101 -18.026 -12.619 1.00 97.44 308 VAL A C 1
ATOM 2381 O O . VAL A 1 308 ? 1.890 -18.935 -12.351 1.00 97.44 308 VAL A O 1
ATOM 2384 N N . PHE A 1 309 ? -0.164 -18.230 -12.970 1.00 98.31 309 PHE A N 1
ATOM 2385 C CA . PHE A 1 309 ? -0.821 -19.530 -12.986 1.00 98.31 309 PHE A CA 1
ATOM 2386 C C . PHE A 1 309 ? -1.540 -19.765 -14.312 1.00 98.31 309 PHE A C 1
ATOM 2388 O O . PHE A 1 309 ? -1.933 -18.820 -14.991 1.00 98.31 309 PHE A O 1
ATOM 2395 N N . LYS A 1 310 ? -1.723 -21.027 -14.682 1.00 98.19 310 LYS A N 1
ATOM 2396 C CA . LYS A 1 310 ? -2.585 -21.475 -15.773 1.00 98.19 310 LYS A CA 1
ATOM 2397 C C . LYS A 1 310 ? -3.628 -22.397 -15.168 1.00 98.19 310 LYS A C 1
ATOM 2399 O O . LYS A 1 310 ? -3.250 -23.400 -14.568 1.00 98.19 310 LYS A O 1
ATOM 2404 N N . ASP A 1 311 ? -4.896 -22.061 -15.331 1.00 97.81 311 ASP A N 1
ATOM 2405 C CA . ASP A 1 311 ? -5.982 -22.979 -15.009 1.00 97.81 311 ASP A CA 1
ATOM 2406 C C . ASP A 1 311 ? -6.241 -23.881 -16.223 1.00 97.81 311 ASP A C 1
ATOM 2408 O O . ASP A 1 311 ? -6.327 -23.415 -17.364 1.00 97.81 311 ASP A O 1
ATOM 2412 N N . LEU A 1 312 ? -6.259 -25.193 -15.997 1.00 96.75 312 LEU A N 1
ATOM 2413 C CA . LEU A 1 312 ? -6.470 -26.189 -17.041 1.00 96.75 312 LEU A CA 1
ATOM 2414 C C . LEU A 1 312 ? -7.949 -26.373 -17.394 1.00 96.75 312 LEU A C 1
ATOM 2416 O O . LEU A 1 312 ? -8.231 -26.876 -18.485 1.00 96.75 312 LEU A O 1
ATOM 2420 N N . ASP A 1 313 ? -8.874 -25.937 -16.542 1.00 96.12 313 ASP A N 1
ATOM 2421 C CA . ASP A 1 313 ? -10.307 -26.045 -16.813 1.00 96.12 313 ASP A CA 1
ATOM 2422 C C . ASP A 1 313 ? -10.766 -24.980 -17.817 1.00 96.12 313 ASP A C 1
ATOM 2424 O O . ASP A 1 313 ? -11.441 -25.299 -18.801 1.00 96.12 313 ASP A O 1
ATOM 2428 N N . ASP A 1 314 ? -10.352 -23.723 -17.628 1.00 96.50 314 ASP A N 1
ATOM 2429 C CA . ASP A 1 314 ? -10.714 -22.608 -18.515 1.00 96.50 314 ASP A CA 1
ATOM 2430 C C . ASP A 1 314 ? -9.612 -22.207 -19.515 1.00 96.50 314 ASP A C 1
ATOM 2432 O O . ASP A 1 314 ? -9.854 -21.413 -20.428 1.00 96.50 314 ASP A O 1
ATOM 2436 N N . GLN A 1 315 ? -8.409 -22.780 -19.383 1.00 96.69 315 GLN A N 1
ATOM 2437 C CA . GLN A 1 315 ? -7.233 -22.466 -20.198 1.00 96.69 315 GLN A CA 1
ATOM 2438 C C . GLN A 1 315 ? -6.820 -20.984 -20.132 1.00 96.69 315 GLN A C 1
ATOM 2440 O O . GLN A 1 315 ? -6.162 -20.482 -21.052 1.00 96.69 315 GLN A O 1
ATOM 2445 N N . MET A 1 316 ? -7.131 -20.269 -19.052 1.00 98.12 316 MET A N 1
ATOM 2446 C CA . MET A 1 316 ? -6.744 -18.875 -18.833 1.00 98.12 316 MET A CA 1
ATOM 2447 C C . MET A 1 316 ? -5.476 -18.780 -17.986 1.00 98.12 316 MET A C 1
ATOM 2449 O O . MET A 1 316 ? -5.217 -19.580 -17.087 1.00 98.12 316 MET A O 1
ATOM 2453 N N . THR A 1 317 ? -4.654 -17.781 -18.292 1.00 98.31 317 THR A N 1
ATOM 2454 C CA . THR A 1 317 ? -3.510 -17.413 -17.461 1.00 98.31 317 THR A CA 1
ATOM 2455 C C . THR A 1 317 ? -3.977 -16.412 -16.415 1.00 98.31 317 THR A C 1
ATOM 2457 O O . THR A 1 317 ? -4.527 -15.376 -16.778 1.00 98.31 317 THR A O 1
ATOM 2460 N N . TYR A 1 318 ? -3.720 -16.701 -15.145 1.00 98.44 318 TYR A N 1
ATOM 2461 C CA . TYR A 1 318 ? -4.021 -15.854 -13.996 1.00 98.44 318 TYR A CA 1
ATOM 2462 C C . TYR A 1 318 ? -2.738 -15.238 -13.442 1.00 98.44 318 TYR A C 1
ATOM 2464 O O . TYR A 1 318 ? -1.709 -15.907 -13.347 1.00 98.44 318 TYR A O 1
ATOM 2472 N N . VAL A 1 319 ? -2.798 -13.972 -13.045 1.00 97.31 319 VAL A N 1
ATOM 2473 C CA . VAL A 1 319 ? -1.702 -13.267 -12.375 1.00 97.31 319 VAL A CA 1
ATOM 2474 C C . VAL A 1 319 ? -2.214 -12.562 -11.130 1.00 97.31 319 VAL A C 1
ATOM 2476 O O . VAL A 1 319 ? -3.264 -11.920 -11.164 1.00 97.31 319 VAL A O 1
ATOM 2479 N N . LEU A 1 320 ? -1.468 -12.684 -10.034 1.00 95.00 320 LEU A N 1
ATOM 2480 C CA . LEU A 1 320 ? -1.735 -11.964 -8.791 1.00 95.00 320 LEU A CA 1
ATOM 2481 C C . LEU A 1 320 ? -0.819 -10.745 -8.705 1.00 95.00 320 LEU A C 1
ATOM 2483 O O . LEU A 1 320 ? 0.402 -10.890 -8.635 1.00 95.00 320 LEU A O 1
ATOM 2487 N N . LEU A 1 321 ? -1.414 -9.556 -8.669 1.00 92.00 321 LEU A N 1
ATOM 2488 C CA . LEU A 1 321 ? -0.716 -8.276 -8.584 1.00 92.00 321 LEU A CA 1
ATOM 2489 C C . LEU A 1 321 ? -1.253 -7.490 -7.390 1.00 92.00 321 LEU A C 1
ATOM 2491 O O . LEU A 1 321 ? -2.424 -7.113 -7.373 1.00 92.00 321 LEU A O 1
ATOM 2495 N N . SER A 1 322 ? -0.408 -7.216 -6.390 1.00 88.81 322 SER A N 1
ATOM 2496 C CA . SER A 1 322 ? -0.791 -6.366 -5.247 1.00 88.81 322 SER A CA 1
ATOM 2497 C C . SER A 1 322 ? -2.094 -6.806 -4.539 1.00 88.81 322 SER A C 1
ATOM 2499 O O . SER A 1 322 ? -2.896 -5.967 -4.128 1.00 88.81 322 SER A O 1
ATOM 2501 N N . GLY A 1 323 ? -2.332 -8.118 -4.432 1.00 90.50 323 GLY A N 1
ATOM 2502 C CA . GLY A 1 323 ? -3.550 -8.694 -3.841 1.00 90.50 323 GLY A CA 1
ATOM 2503 C C . GLY A 1 323 ? -4.744 -8.843 -4.798 1.00 90.50 323 GLY A C 1
ATOM 2504 O O . GLY A 1 323 ? -5.788 -9.343 -4.392 1.00 90.50 323 GLY A O 1
ATOM 2505 N N . ARG A 1 324 ? -4.619 -8.427 -6.066 1.00 93.44 324 ARG A N 1
ATOM 2506 C CA . ARG A 1 324 ? -5.683 -8.504 -7.083 1.00 93.44 324 ARG A CA 1
ATOM 2507 C C . ARG A 1 324 ? -5.378 -9.546 -8.147 1.00 93.44 324 ARG A C 1
ATOM 2509 O O . ARG A 1 324 ? -4.267 -9.588 -8.674 1.00 93.44 324 ARG A O 1
ATOM 2516 N N . TRP A 1 325 ? -6.389 -10.324 -8.513 1.00 96.44 325 TRP A N 1
ATOM 2517 C CA . TRP A 1 325 ? -6.291 -11.310 -9.582 1.00 96.44 325 TRP A CA 1
ATOM 2518 C C . TRP A 1 325 ? -6.700 -10.720 -10.926 1.00 96.44 325 TRP A C 1
ATOM 2520 O O . TRP A 1 325 ? -7.726 -10.050 -11.046 1.00 96.44 325 TRP A O 1
ATOM 2530 N N . PHE A 1 326 ? -5.905 -11.013 -11.949 1.00 97.25 326 PHE A N 1
ATOM 2531 C CA . PHE A 1 326 ? -6.204 -10.690 -13.337 1.00 97.25 326 PHE A CA 1
ATOM 2532 C C . PHE A 1 326 ? -6.045 -11.933 -14.197 1.00 97.25 326 PHE A C 1
ATOM 2534 O O . PHE A 1 326 ? -5.184 -12.765 -13.915 1.00 97.25 326 PHE A O 1
ATOM 2541 N N . ARG A 1 327 ? -6.834 -12.055 -15.264 1.00 98.12 327 ARG A N 1
ATOM 2542 C CA . ARG A 1 327 ? -6.727 -13.173 -16.204 1.00 98.12 327 ARG A CA 1
ATOM 2543 C C . ARG A 1 327 ? -6.681 -12.734 -17.655 1.00 98.12 327 ARG A C 1
ATOM 2545 O O . ARG A 1 327 ? -7.199 -11.680 -18.007 1.00 98.12 327 ARG A O 1
ATOM 2552 N N . SER A 1 328 ? -6.079 -13.567 -18.492 1.00 98.25 328 SER A N 1
ATOM 2553 C CA . SER A 1 328 ? -6.036 -13.398 -19.943 1.00 98.25 328 SER A CA 1
ATOM 2554 C C . SER A 1 328 ? -5.804 -14.744 -20.629 1.00 98.25 328 SER A C 1
ATOM 2556 O O . SER A 1 328 ? -5.159 -15.635 -20.078 1.00 98.25 328 SER A O 1
ATOM 2558 N N . SER A 1 329 ? -6.262 -14.888 -21.872 1.00 96.88 329 SER A N 1
ATOM 2559 C CA . SER A 1 329 ? -5.928 -16.041 -22.717 1.00 96.88 329 SER A CA 1
ATOM 2560 C C . SER A 1 329 ? -4.506 -15.964 -23.303 1.00 96.88 329 SER A C 1
ATOM 2562 O O . SER A 1 329 ? -4.047 -16.902 -23.953 1.00 96.88 329 SER A O 1
ATOM 2564 N N . SER A 1 330 ? -3.816 -14.832 -23.125 1.00 94.19 330 SER A N 1
ATOM 2565 C CA . SER A 1 330 ? -2.508 -14.513 -23.708 1.00 94.19 330 SER A CA 1
ATOM 2566 C C . SER A 1 330 ? -1.683 -13.609 -22.788 1.00 94.19 330 SER A C 1
ATOM 2568 O O . SER A 1 330 ? -2.207 -12.662 -22.206 1.00 94.19 330 SER A O 1
ATOM 2570 N N . GLU A 1 331 ? -0.364 -13.800 -22.746 1.00 92.25 331 GLU A N 1
ATOM 2571 C CA . GLU A 1 331 ? 0.570 -12.905 -22.033 1.00 92.25 331 GLU A CA 1
ATOM 2572 C C . GLU A 1 331 ? 0.481 -11.442 -22.511 1.00 92.25 331 GLU A C 1
ATOM 2574 O O . GLU A 1 331 ? 0.809 -10.515 -21.775 1.00 92.25 331 GLU A O 1
ATOM 2579 N N . LYS A 1 332 ? -0.001 -11.216 -23.742 1.00 91.75 332 LYS A N 1
ATOM 2580 C CA . LYS A 1 332 ? -0.174 -9.877 -24.335 1.00 91.75 332 LYS A CA 1
ATOM 2581 C C . LYS A 1 332 ? -1.477 -9.180 -23.925 1.00 91.75 332 LYS A C 1
ATOM 2583 O O . LYS A 1 332 ? -1.698 -8.041 -24.333 1.00 91.75 332 LYS A O 1
ATOM 2588 N N . GLY A 1 333 ? -2.337 -9.852 -23.165 1.00 93.44 333 GLY A N 1
ATOM 2589 C CA . GLY A 1 333 ? -3.685 -9.383 -22.872 1.00 93.44 333 GLY A CA 1
ATOM 2590 C C . GLY A 1 333 ? -4.674 -9.580 -24.039 1.00 93.44 333 GLY A C 1
ATOM 2591 O O . GLY A 1 333 ? -4.359 -10.287 -25.004 1.00 93.44 333 GLY A O 1
ATOM 2592 N N . PRO A 1 334 ? -5.856 -8.936 -23.980 1.00 96.00 334 PRO A N 1
ATOM 2593 C CA . PRO A 1 334 ? -6.295 -8.048 -22.900 1.00 96.00 334 PRO A CA 1
ATOM 2594 C C . PRO A 1 334 ? -6.402 -8.789 -21.563 1.00 96.00 334 PRO A C 1
ATOM 2596 O O . PRO A 1 334 ? -6.692 -9.980 -21.532 1.00 96.00 334 PRO A O 1
ATOM 2599 N N . TRP A 1 335 ? -6.101 -8.081 -20.478 1.00 97.19 335 TRP A N 1
ATOM 2600 C CA . TRP A 1 335 ? -6.247 -8.597 -19.121 1.00 97.19 335 TRP A CA 1
ATOM 2601 C C . TRP A 1 335 ? -7.576 -8.131 -18.553 1.00 97.19 335 TRP A C 1
ATOM 2603 O O . TRP A 1 335 ? -7.946 -6.983 -18.775 1.00 97.19 335 TRP A O 1
ATOM 2613 N N . ASP A 1 336 ? -8.240 -9.001 -17.800 1.00 97.38 336 ASP A N 1
ATOM 2614 C CA . ASP A 1 336 ? -9.488 -8.718 -17.099 1.00 97.38 336 ASP A CA 1
ATOM 2615 C C . ASP A 1 336 ? -9.298 -8.934 -15.601 1.00 97.38 336 ASP A C 1
ATOM 2617 O O . ASP A 1 336 ? -8.652 -9.897 -15.187 1.00 97.38 336 ASP A O 1
ATOM 2621 N N . TYR A 1 337 ? -9.877 -8.061 -14.780 1.00 96.44 337 TYR A N 1
ATOM 2622 C CA . TYR A 1 337 ? -9.933 -8.274 -13.336 1.00 96.44 337 TYR A CA 1
ATOM 2623 C C . TYR A 1 337 ? -10.834 -9.465 -12.991 1.00 96.44 337 TYR A C 1
ATOM 2625 O O . TYR A 1 337 ? -11.902 -9.647 -13.579 1.00 96.44 337 TYR A O 1
ATOM 2633 N N . VAL A 1 338 ? -10.406 -10.256 -12.011 1.00 96.44 338 VAL A N 1
ATOM 2634 C CA . VAL A 1 338 ? -11.139 -11.403 -11.479 1.00 96.44 338 VAL A CA 1
ATOM 2635 C C . VAL A 1 338 ? -11.546 -11.077 -10.048 1.00 96.44 338 VAL A C 1
ATOM 2637 O O . VAL A 1 338 ? -10.700 -10.994 -9.157 1.00 96.44 338 VAL A O 1
ATOM 2640 N N . SER A 1 339 ? -12.847 -10.884 -9.829 1.00 93.00 339 SER A N 1
ATOM 2641 C CA . SER A 1 339 ? -13.391 -10.775 -8.475 1.00 93.00 339 SER A CA 1
ATOM 2642 C C . SER A 1 339 ? -13.241 -12.095 -7.730 1.00 93.00 339 SER A C 1
ATOM 2644 O O . SER A 1 339 ? -13.234 -13.166 -8.337 1.00 93.00 339 SER A O 1
ATOM 2646 N N . GLY A 1 340 ? -13.221 -12.021 -6.404 1.00 88.06 340 GLY A N 1
ATOM 2647 C CA . GLY A 1 340 ? -13.160 -13.174 -5.513 1.00 88.06 340 GLY A CA 1
ATOM 2648 C C . GLY A 1 340 ? -14.121 -14.302 -5.862 1.00 88.06 340 GLY A C 1
ATOM 2649 O O . GLY A 1 340 ? -13.728 -15.456 -5.981 1.00 88.06 340 GLY A O 1
ATOM 2650 N N . SER A 1 341 ? -15.382 -13.942 -6.099 1.00 88.44 341 SER A N 1
ATOM 2651 C CA . SER A 1 341 ? -16.460 -14.867 -6.470 1.00 88.44 341 SER A CA 1
ATOM 2652 C C . SER A 1 341 ? -16.270 -15.582 -7.812 1.00 88.44 341 SER A C 1
ATOM 2654 O O . SER A 1 341 ? -16.956 -16.567 -8.067 1.00 88.44 341 SER A O 1
ATOM 2656 N N . ASN A 1 342 ? -15.384 -15.078 -8.673 1.00 95.00 342 ASN A N 1
ATOM 2657 C CA . ASN A 1 342 ? -15.105 -15.620 -10.001 1.00 95.00 342 ASN A CA 1
ATOM 2658 C C . ASN A 1 342 ? -13.728 -16.296 -10.088 1.00 95.00 342 ASN A C 1
ATOM 2660 O O . ASN A 1 342 ? -13.360 -16.766 -11.167 1.00 95.00 342 ASN A O 1
ATOM 2664 N N . LEU A 1 343 ? -12.952 -16.314 -9.000 1.00 96.31 343 LEU A N 1
ATOM 2665 C CA . LEU A 1 343 ? -11.675 -17.013 -8.959 1.00 96.31 343 LEU A CA 1
ATOM 2666 C C . LEU A 1 343 ? -11.928 -18.533 -8.891 1.00 96.31 343 LEU A C 1
ATOM 2668 O O . LEU A 1 343 ? -12.782 -18.953 -8.107 1.00 96.31 343 LEU A O 1
ATOM 2672 N N . PRO A 1 344 ? -11.219 -19.364 -9.680 1.00 96.69 344 PRO A N 1
ATOM 2673 C CA . PRO A 1 344 ? -11.382 -20.815 -9.624 1.00 96.69 344 PRO A CA 1
ATOM 2674 C C . PRO A 1 344 ? -11.180 -21.372 -8.210 1.00 96.69 344 PRO A C 1
ATOM 2676 O O . PRO A 1 344 ? -10.264 -20.966 -7.492 1.00 96.69 344 PRO A O 1
ATOM 2679 N N . GLU A 1 345 ? -12.023 -22.329 -7.815 1.00 94.81 345 GLU A N 1
ATOM 2680 C CA . GLU A 1 345 ? -12.030 -22.888 -6.454 1.00 94.81 345 GLU A CA 1
ATOM 2681 C C . GLU A 1 345 ? -10.673 -23.504 -6.074 1.00 94.81 345 GLU A C 1
ATOM 2683 O O . GLU A 1 345 ? -10.242 -23.426 -4.925 1.00 94.81 345 GLU A O 1
ATOM 2688 N N . ASP A 1 346 ? -9.959 -24.045 -7.058 1.00 96.50 346 ASP A N 1
ATOM 2689 C CA . ASP A 1 346 ? -8.622 -24.620 -6.940 1.00 96.50 346 ASP A CA 1
ATOM 2690 C C . ASP A 1 346 ? -7.597 -23.692 -6.280 1.00 96.50 346 ASP A C 1
ATOM 2692 O O . ASP A 1 346 ? -6.722 -24.179 -5.564 1.00 96.50 346 ASP A O 1
ATOM 2696 N N . PHE A 1 347 ? -7.723 -22.368 -6.431 1.00 97.06 347 PHE A N 1
A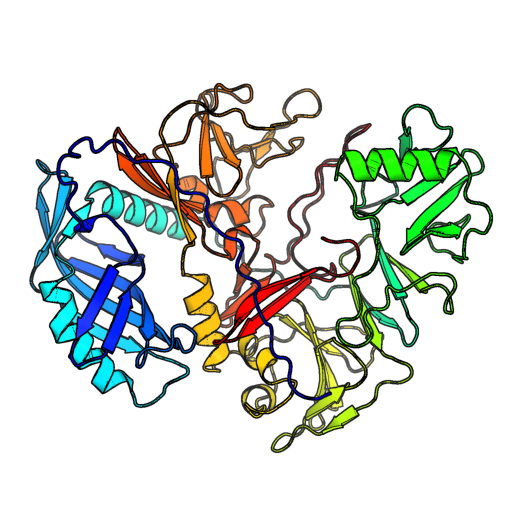TOM 2697 C CA . PHE A 1 347 ? -6.838 -21.414 -5.753 1.00 97.06 347 PHE A CA 1
ATOM 2698 C C . PHE A 1 347 ? -6.960 -21.483 -4.224 1.00 97.06 347 PHE A C 1
ATOM 2700 O O . PHE A 1 347 ? -5.975 -21.269 -3.520 1.00 97.06 347 PHE A O 1
ATOM 2707 N N . SER A 1 348 ? -8.140 -21.826 -3.697 1.00 94.44 348 SER A N 1
ATOM 2708 C CA . SER A 1 348 ? -8.341 -22.029 -2.254 1.00 94.44 348 SER A CA 1
ATOM 2709 C C . SER A 1 348 ? -7.782 -23.366 -1.755 1.00 94.44 348 SER A C 1
ATOM 2711 O O . SER A 1 348 ? -7.563 -23.530 -0.558 1.00 94.44 348 SER A O 1
ATOM 2713 N N . ARG A 1 349 ? -7.525 -24.313 -2.671 1.00 94.94 349 ARG A N 1
ATOM 2714 C CA . ARG A 1 349 ? -7.035 -25.669 -2.382 1.00 94.94 349 ARG A CA 1
ATOM 2715 C C . ARG A 1 349 ? -5.527 -25.829 -2.577 1.00 94.94 349 ARG A C 1
ATOM 2717 O O . ARG A 1 349 ? -5.027 -26.948 -2.486 1.00 94.94 349 ARG A O 1
ATOM 2724 N N . ILE A 1 350 ? -4.805 -24.738 -2.844 1.00 94.94 350 ILE A N 1
ATOM 2725 C CA . ILE A 1 350 ? -3.343 -24.756 -2.950 1.00 94.94 350 ILE A CA 1
ATOM 2726 C C . ILE A 1 350 ? -2.759 -25.305 -1.633 1.00 94.94 350 ILE A C 1
ATOM 2728 O O . ILE A 1 350 ? -3.047 -24.735 -0.579 1.00 94.94 350 ILE A O 1
ATOM 2732 N N . PRO A 1 351 ? -1.947 -26.381 -1.672 1.00 91.75 351 PRO A N 1
ATOM 2733 C CA . PRO A 1 351 ? -1.403 -27.001 -0.463 1.00 91.75 351 PRO A CA 1
ATOM 2734 C C . PRO A 1 351 ? -0.562 -26.044 0.389 1.00 91.75 351 PRO A C 1
ATOM 2736 O O . PRO A 1 351 ? 0.188 -25.235 -0.152 1.00 91.75 351 PRO A O 1
ATOM 2739 N N . ASP A 1 352 ? -0.616 -26.185 1.715 1.00 88.44 352 ASP A N 1
ATOM 2740 C CA . ASP A 1 352 ? 0.120 -25.334 2.671 1.00 88.44 352 ASP A CA 1
ATOM 2741 C C . ASP A 1 352 ? 1.648 -25.518 2.607 1.00 88.44 352 ASP A C 1
ATOM 2743 O O . ASP A 1 352 ? 2.405 -24.682 3.092 1.00 88.44 352 ASP A O 1
ATOM 2747 N N . ASP A 1 353 ? 2.124 -26.622 2.028 1.00 89.19 353 ASP A N 1
ATOM 2748 C CA . ASP A 1 353 ? 3.543 -26.889 1.780 1.00 89.19 353 ASP A CA 1
ATOM 2749 C C . ASP A 1 353 ? 3.993 -26.497 0.361 1.00 89.19 353 ASP A C 1
ATOM 2751 O O . ASP A 1 353 ? 5.172 -26.644 0.013 1.00 89.19 353 ASP A O 1
ATOM 2755 N N . SER A 1 354 ? 3.074 -25.961 -0.450 1.00 91.94 354 SER A N 1
ATOM 2756 C CA . SER A 1 354 ? 3.356 -25.456 -1.789 1.00 91.94 354 SER A CA 1
ATOM 2757 C C . SER A 1 354 ? 4.285 -24.240 -1.738 1.00 91.94 354 SER A C 1
ATOM 2759 O O . SER A 1 354 ? 4.104 -23.352 -0.904 1.00 91.94 354 SER A O 1
ATOM 2761 N N . PRO A 1 355 ? 5.211 -24.079 -2.705 1.00 90.12 355 PRO A N 1
ATOM 2762 C CA . PRO A 1 355 ? 5.969 -22.835 -2.859 1.00 90.12 355 PRO A CA 1
ATOM 2763 C C . PRO A 1 355 ? 5.094 -21.615 -3.202 1.00 90.12 355 PRO A C 1
ATOM 2765 O O . PRO A 1 355 ? 5.610 -20.501 -3.253 1.00 90.12 355 PRO A O 1
ATOM 2768 N N . LYS A 1 356 ? 3.803 -21.822 -3.492 1.00 92.75 356 LYS A N 1
ATOM 2769 C CA . LYS A 1 356 ? 2.819 -20.784 -3.817 1.00 92.75 356 LYS A CA 1
ATOM 2770 C C . LYS A 1 356 ? 1.689 -20.684 -2.786 1.00 92.75 356 LYS A C 1
ATOM 2772 O O . LYS A 1 356 ? 0.682 -20.056 -3.081 1.00 92.75 356 LYS A O 1
ATOM 2777 N N . GLU A 1 357 ? 1.829 -21.285 -1.601 1.00 90.88 357 GLU A N 1
ATOM 2778 C CA . GLU A 1 357 ? 0.795 -21.254 -0.548 1.00 90.88 357 GLU A CA 1
ATOM 2779 C C . GLU A 1 357 ? 0.373 -19.826 -0.160 1.00 90.88 357 GLU A C 1
ATOM 2781 O O . GLU A 1 357 ? -0.812 -19.548 0.019 1.00 90.88 357 GLU A O 1
ATOM 2786 N N . ASN A 1 358 ? 1.325 -18.890 -0.168 1.00 89.75 358 ASN A N 1
ATOM 2787 C CA . ASN A 1 358 ? 1.128 -17.510 0.262 1.00 89.75 358 ASN A CA 1
ATOM 2788 C C . ASN A 1 358 ? 0.086 -16.740 -0.564 1.00 89.75 358 ASN A C 1
ATOM 2790 O O . ASN A 1 358 ? -0.455 -15.737 -0.097 1.00 89.75 358 ASN A O 1
ATOM 2794 N N . VAL A 1 359 ? -0.231 -17.190 -1.786 1.00 94.56 359 VAL A N 1
ATOM 2795 C CA . VAL A 1 359 ? -1.280 -16.551 -2.596 1.00 94.56 359 VAL A CA 1
ATOM 2796 C C . VAL A 1 359 ? -2.664 -16.729 -1.981 1.00 94.56 359 VAL A C 1
ATOM 2798 O O . VAL A 1 359 ? -3.544 -15.922 -2.278 1.00 94.56 359 VAL A O 1
ATOM 2801 N N . LYS A 1 360 ? -2.855 -17.713 -1.087 1.00 93.00 360 LYS A N 1
ATOM 2802 C CA . LYS A 1 360 ? -4.114 -17.913 -0.360 1.00 93.00 360 LYS A CA 1
ATOM 2803 C C . LYS A 1 360 ? -4.513 -16.692 0.464 1.00 93.00 360 LYS A C 1
ATOM 2805 O O . LYS A 1 360 ? -5.703 -16.427 0.562 1.00 93.00 360 LYS A O 1
ATOM 2810 N N . ALA A 1 361 ? -3.567 -15.868 0.927 1.00 90.06 361 ALA A N 1
ATOM 2811 C CA . ALA A 1 361 ? -3.867 -14.583 1.574 1.00 90.06 361 ALA A CA 1
ATOM 2812 C C . ALA A 1 361 ? -4.616 -13.586 0.657 1.00 90.06 361 ALA A C 1
ATOM 2814 O O . ALA A 1 361 ? -5.216 -12.622 1.127 1.00 90.06 361 ALA A O 1
ATOM 2815 N N . SER A 1 362 ? -4.585 -13.812 -0.661 1.00 94.56 362 SER A N 1
ATOM 2816 C CA . SER A 1 362 ? -5.327 -13.066 -1.686 1.00 94.56 362 SER A CA 1
ATOM 2817 C C . SER A 1 362 ? -6.459 -13.888 -2.320 1.00 94.56 362 SER A C 1
ATOM 2819 O O . SER A 1 362 ? -6.959 -13.524 -3.382 1.00 94.56 362 SER A O 1
ATOM 2821 N N . VAL A 1 363 ? -6.859 -15.007 -1.710 1.00 95.38 363 VAL A N 1
ATOM 2822 C CA . VAL A 1 363 ? -7.977 -15.850 -2.154 1.00 95.38 363 VAL A CA 1
ATOM 2823 C C . VAL A 1 363 ? -9.101 -15.730 -1.124 1.00 95.38 363 VAL A C 1
ATOM 2825 O O . VAL A 1 363 ? -8.946 -16.211 -0.004 1.00 95.38 363 VAL A O 1
ATOM 2828 N N . PRO A 1 364 ? -10.232 -15.090 -1.458 1.00 92.06 364 PRO A N 1
ATOM 2829 C CA . PRO A 1 364 ? -11.342 -14.928 -0.525 1.00 92.06 364 PRO A CA 1
ATOM 2830 C C . PRO A 1 364 ? -11.846 -16.250 0.057 1.00 92.06 364 PRO A C 1
ATOM 2832 O O . PRO A 1 364 ? -11.986 -17.242 -0.654 1.00 92.06 364 PRO A O 1
ATOM 2835 N N . GLY A 1 365 ? -12.152 -16.243 1.356 1.00 87.69 365 GLY A N 1
ATOM 2836 C CA . GLY A 1 365 ? -12.683 -17.403 2.079 1.00 87.69 365 GLY A CA 1
ATOM 2837 C C . GLY A 1 365 ? -11.634 -18.389 2.603 1.00 87.69 365 GLY A C 1
ATOM 2838 O O . GLY A 1 365 ? -12.005 -19.326 3.306 1.00 87.69 365 GLY A O 1
ATOM 2839 N N . THR A 1 366 ? -10.345 -18.192 2.313 1.00 91.00 366 THR A N 1
ATOM 2840 C CA . THR A 1 366 ? -9.267 -18.957 2.961 1.00 91.00 366 THR A CA 1
ATOM 2841 C C . THR A 1 366 ? -8.989 -18.428 4.370 1.00 91.00 366 THR A C 1
ATOM 2843 O O . THR A 1 366 ? -9.246 -17.259 4.678 1.00 91.00 366 THR A O 1
ATOM 2846 N N . GLY A 1 367 ? -8.420 -19.276 5.232 1.00 87.12 367 GLY A N 1
ATOM 2847 C CA . GLY A 1 367 ? -8.000 -18.851 6.569 1.00 87.12 367 GLY A CA 1
ATOM 2848 C C . GLY A 1 367 ? -6.919 -17.767 6.512 1.00 87.12 367 GLY A C 1
ATOM 2849 O O . GLY A 1 367 ? -6.962 -16.804 7.274 1.00 87.12 367 GLY A O 1
ATOM 2850 N N . GLU A 1 368 ? -5.996 -17.863 5.555 1.00 86.75 368 GLU A N 1
ATOM 2851 C CA . GLU A 1 368 ? -4.918 -16.894 5.360 1.00 86.75 368 GLU A CA 1
ATOM 2852 C C . GLU A 1 368 ? -5.438 -15.513 4.949 1.00 86.75 368 GLU A C 1
ATOM 2854 O O . GLU A 1 368 ? -4.931 -14.502 5.432 1.00 86.75 368 GLU A O 1
ATOM 2859 N N . ALA A 1 369 ? -6.455 -15.448 4.082 1.00 89.19 369 ALA A N 1
ATOM 2860 C CA . ALA A 1 369 ? -7.089 -14.187 3.701 1.00 89.19 369 ALA A CA 1
ATOM 2861 C C . ALA A 1 369 ? -7.751 -13.505 4.903 1.00 89.19 369 ALA A C 1
ATOM 2863 O O . ALA A 1 369 ? -7.587 -12.300 5.114 1.00 89.19 369 ALA A O 1
ATOM 2864 N N . GLU A 1 370 ? -8.473 -14.276 5.716 1.00 88.50 370 GLU A N 1
ATOM 2865 C CA . GLU A 1 370 ? -9.123 -13.750 6.912 1.00 88.50 370 GLU A CA 1
ATOM 2866 C C . GLU A 1 370 ? -8.100 -13.260 7.946 1.00 88.50 370 GLU A C 1
ATOM 2868 O O . GLU A 1 370 ? -8.259 -12.168 8.496 1.00 88.50 370 GLU A O 1
ATOM 2873 N N . GLU A 1 371 ? -7.014 -14.003 8.177 1.00 86.00 371 GLU A N 1
ATOM 2874 C CA . GLU A 1 371 ? -5.945 -13.545 9.069 1.00 86.00 371 GLU A CA 1
ATOM 2875 C C . GLU A 1 371 ? -5.204 -12.325 8.539 1.00 86.00 371 GLU A C 1
ATOM 2877 O O . GLU A 1 371 ? -4.886 -11.433 9.326 1.00 86.00 371 GLU A O 1
ATOM 2882 N N . ALA A 1 372 ? -4.990 -12.227 7.226 1.00 86.06 372 ALA A N 1
ATOM 2883 C CA . ALA A 1 372 ? -4.432 -11.029 6.620 1.00 86.06 372 ALA A CA 1
ATOM 2884 C C . ALA A 1 372 ? -5.323 -9.809 6.913 1.00 86.06 372 ALA A C 1
ATOM 2886 O O . ALA A 1 372 ? -4.824 -8.775 7.357 1.00 86.06 372 ALA A O 1
ATOM 2887 N N . VAL A 1 373 ? -6.649 -9.921 6.763 1.00 88.31 373 VAL A N 1
ATOM 2888 C CA . VAL A 1 373 ? -7.586 -8.835 7.115 1.00 88.31 373 VAL A CA 1
ATOM 2889 C C . VAL A 1 373 ? -7.487 -8.458 8.595 1.00 88.31 373 VAL A C 1
ATOM 2891 O O . VAL A 1 373 ? -7.433 -7.269 8.924 1.00 88.31 373 VAL A O 1
ATOM 2894 N N . ILE A 1 374 ? -7.403 -9.445 9.490 1.00 83.56 374 ILE A N 1
ATOM 2895 C CA . ILE A 1 374 ? -7.239 -9.212 10.931 1.00 83.56 374 ILE A CA 1
ATOM 2896 C C . ILE A 1 374 ? -5.920 -8.491 11.205 1.00 83.56 374 ILE A C 1
ATOM 2898 O O . ILE A 1 374 ? -5.916 -7.444 11.857 1.00 83.56 374 ILE A O 1
ATOM 2902 N N . ALA A 1 375 ? -4.811 -8.993 10.663 1.00 84.56 375 ALA A N 1
ATOM 2903 C CA . ALA A 1 375 ? -3.490 -8.397 10.805 1.00 84.56 375 ALA A CA 1
ATOM 2904 C C . ALA A 1 375 ? -3.450 -6.965 10.254 1.00 84.56 375 ALA A C 1
ATOM 2906 O O . ALA A 1 375 ? -2.807 -6.093 10.834 1.00 84.56 375 ALA A O 1
ATOM 2907 N N . ASN A 1 376 ? -4.180 -6.689 9.171 1.00 87.56 376 ASN A N 1
ATOM 2908 C CA . ASN A 1 376 ? -4.308 -5.356 8.585 1.00 87.56 376 ASN A CA 1
ATOM 2909 C C . ASN A 1 376 ? -5.061 -4.357 9.480 1.00 87.56 376 ASN A C 1
ATOM 2911 O O . ASN A 1 376 ? -4.960 -3.148 9.284 1.00 87.56 376 ASN A O 1
ATOM 2915 N N . SER A 1 377 ? -5.816 -4.844 10.464 1.00 86.12 377 SER A N 1
ATOM 2916 C CA . SER A 1 377 ? -6.525 -4.010 11.439 1.00 86.12 377 SER A CA 1
ATOM 2917 C C . SER A 1 377 ? -5.699 -3.704 12.694 1.00 86.12 377 SER A C 1
ATOM 2919 O O . SER A 1 377 ? -6.080 -2.843 13.489 1.00 86.12 377 SER A O 1
ATOM 2921 N N . ILE A 1 378 ? -4.561 -4.383 12.879 1.00 85.69 378 ILE A N 1
ATOM 2922 C CA . ILE A 1 378 ? -3.712 -4.237 14.060 1.00 85.69 378 ILE A CA 1
ATOM 2923 C C . ILE A 1 378 ? -2.865 -2.965 13.933 1.00 85.69 378 ILE A C 1
ATOM 2925 O O . ILE A 1 378 ? -2.071 -2.847 12.998 1.00 85.69 378 ILE A O 1
ATOM 2929 N N . PRO A 1 379 ? -2.980 -2.005 14.868 1.00 87.81 379 PRO A N 1
ATOM 2930 C CA . PRO A 1 379 ? -2.179 -0.798 14.809 1.00 87.81 379 PRO A CA 1
ATOM 2931 C C . PRO A 1 379 ? -0.782 -0.994 15.402 1.00 87.81 379 PRO A C 1
ATOM 2933 O O . PRO A 1 379 ? -0.611 -1.586 16.470 1.00 87.81 379 PRO A O 1
ATOM 2936 N N . THR A 1 380 ? 0.203 -0.374 14.762 1.00 87.25 380 THR A N 1
ATOM 2937 C CA . THR A 1 380 ? 1.478 -0.020 15.384 1.00 87.25 380 THR A CA 1
ATOM 2938 C C . THR A 1 380 ? 1.265 1.245 16.205 1.00 87.25 380 THR A C 1
ATOM 2940 O O . THR A 1 380 ? 0.922 2.293 15.655 1.00 87.25 380 THR A O 1
ATOM 2943 N N . THR A 1 381 ? 1.448 1.161 17.522 1.00 87.44 381 THR A N 1
ATOM 2944 C CA . THR A 1 381 ? 1.223 2.278 18.449 1.00 87.44 381 THR A CA 1
ATOM 2945 C C . THR A 1 381 ? 2.509 2.734 19.126 1.00 87.44 381 THR A C 1
ATOM 2947 O O . THR A 1 381 ? 3.461 1.976 19.303 1.00 87.44 381 THR A O 1
ATOM 2950 N N . THR A 1 382 ? 2.539 4.005 19.513 1.00 89.19 382 THR A N 1
ATOM 2951 C CA . THR A 1 382 ? 3.599 4.594 20.332 1.00 89.19 382 THR A CA 1
ATOM 2952 C C . THR A 1 382 ? 3.048 5.772 21.135 1.00 89.19 382 THR A C 1
ATOM 2954 O O . THR A 1 382 ? 1.945 6.258 20.879 1.00 89.19 382 THR A O 1
ATOM 2957 N N . LYS A 1 383 ? 3.818 6.252 22.112 1.00 90.88 383 LYS A N 1
ATOM 2958 C CA . LYS A 1 383 ? 3.519 7.493 22.831 1.00 90.88 383 LYS A CA 1
ATOM 2959 C C . LYS A 1 383 ? 4.534 8.565 22.475 1.00 90.88 383 LYS A C 1
ATOM 2961 O O . LYS A 1 383 ? 5.741 8.331 22.509 1.00 90.88 383 LYS A O 1
ATOM 2966 N N . VAL A 1 384 ? 4.040 9.752 22.155 1.00 93.88 384 VAL A N 1
ATOM 2967 C CA . VAL A 1 384 ? 4.849 10.919 21.797 1.00 93.88 384 VAL A CA 1
ATOM 2968 C C . VAL A 1 384 ? 4.634 12.027 22.819 1.00 93.88 384 VAL A C 1
ATOM 2970 O O . VAL A 1 384 ? 3.569 12.132 23.425 1.00 93.88 384 VAL A O 1
ATOM 2973 N N . LYS A 1 385 ? 5.656 12.855 23.047 1.00 95.38 385 LYS A N 1
ATOM 2974 C CA . LYS A 1 385 ? 5.510 14.022 23.924 1.00 95.38 385 LYS A CA 1
ATOM 2975 C C . LYS A 1 385 ? 4.706 15.113 23.206 1.00 95.38 385 LYS A C 1
ATOM 2977 O O . LYS A 1 385 ? 4.999 15.366 22.037 1.00 95.38 385 LYS A O 1
ATOM 2982 N N . PRO A 1 386 ? 3.758 15.784 23.883 1.00 95.06 386 PRO A N 1
ATOM 2983 C CA . PRO A 1 386 ? 3.132 16.988 23.356 1.00 95.06 386 PRO A CA 1
ATOM 2984 C C . PRO A 1 386 ? 4.167 18.085 23.072 1.00 95.06 386 PRO A C 1
ATOM 2986 O O . PRO A 1 386 ? 5.234 18.126 23.692 1.00 95.06 386 PRO A O 1
ATOM 2989 N N . GLY A 1 387 ? 3.823 19.005 22.171 1.00 94.50 387 GLY A N 1
ATOM 2990 C CA . GLY A 1 387 ? 4.614 20.201 21.881 1.00 94.50 387 GLY A CA 1
ATOM 2991 C C . GLY A 1 387 ? 4.975 20.360 20.408 1.00 94.50 387 GLY A C 1
ATOM 2992 O O . GLY A 1 387 ? 4.566 19.572 19.551 1.00 94.50 387 GLY A O 1
ATOM 2993 N N . SER A 1 388 ? 5.731 21.419 20.120 1.00 92.31 388 SER A N 1
ATOM 2994 C CA . SER A 1 388 ? 6.101 21.789 18.757 1.00 92.31 388 SER A CA 1
ATOM 2995 C C . SER A 1 388 ? 7.122 20.827 18.149 1.00 92.31 388 SER A C 1
ATOM 2997 O O . SER A 1 388 ? 8.067 20.392 18.810 1.00 92.31 388 SER A O 1
ATOM 2999 N N . ALA A 1 389 ? 6.967 20.547 16.859 1.00 91.69 389 ALA A N 1
ATOM 3000 C CA . ALA A 1 389 ? 7.876 19.718 16.084 1.00 91.69 389 ALA A CA 1
ATOM 3001 C C . ALA A 1 389 ? 8.311 20.439 14.807 1.00 91.69 389 ALA A C 1
ATOM 3003 O O . ALA A 1 389 ? 7.545 21.169 14.176 1.00 91.69 389 ALA A O 1
ATOM 3004 N N . LYS A 1 390 ? 9.561 20.206 14.398 1.00 91.25 390 LYS A N 1
ATOM 3005 C CA . LYS A 1 390 ? 10.043 20.645 13.091 1.00 91.25 390 LYS A CA 1
ATOM 3006 C C . LYS A 1 390 ? 9.623 19.615 12.047 1.00 91.25 390 LYS A C 1
ATOM 3008 O O . LYS A 1 390 ? 10.196 18.530 11.990 1.00 91.25 390 LYS A O 1
ATOM 3013 N N . ILE A 1 391 ? 8.647 19.978 11.225 1.00 93.00 391 ILE A N 1
ATOM 3014 C CA . ILE A 1 391 ? 8.182 19.154 10.108 1.00 93.00 391 ILE A CA 1
ATOM 3015 C C . ILE A 1 391 ? 8.987 19.528 8.855 1.00 93.00 391 ILE A C 1
ATOM 3017 O O . ILE A 1 391 ? 9.099 20.724 8.568 1.00 93.00 391 ILE A O 1
ATOM 3021 N N . PRO A 1 392 ? 9.563 18.562 8.110 1.00 91.88 392 PRO A N 1
ATOM 3022 C CA . PRO A 1 392 ? 10.285 18.816 6.859 1.00 91.88 392 PRO A CA 1
ATOM 3023 C C . PRO A 1 392 ? 9.303 19.098 5.708 1.00 91.88 392 PRO A C 1
ATOM 3025 O O . PRO A 1 392 ? 9.267 18.411 4.692 1.00 91.88 392 PRO A O 1
ATOM 3028 N N . LEU A 1 393 ? 8.455 20.102 5.908 1.00 91.81 393 LEU A N 1
ATOM 3029 C CA . LEU A 1 393 ? 7.418 20.506 4.979 1.00 91.81 393 LEU A CA 1
ATOM 3030 C C . LEU A 1 393 ? 8.018 21.379 3.874 1.00 91.81 393 LEU A C 1
ATOM 3032 O O . LEU A 1 393 ? 8.587 22.431 4.167 1.00 91.81 393 LEU A O 1
ATOM 3036 N N . ALA A 1 394 ? 7.854 20.975 2.618 1.00 93.19 394 ALA A N 1
ATOM 3037 C CA . ALA A 1 394 ? 8.202 21.781 1.456 1.00 93.19 394 ALA A CA 1
ATOM 3038 C C . ALA A 1 394 ? 6.937 22.104 0.657 1.00 93.19 394 ALA A C 1
ATOM 3040 O O . ALA A 1 394 ? 6.114 21.228 0.396 1.00 93.19 394 ALA A O 1
ATOM 3041 N N . VAL A 1 395 ? 6.785 23.370 0.276 1.00 95.25 395 VAL A N 1
ATOM 3042 C CA . VAL A 1 395 ? 5.701 23.859 -0.582 1.00 95.25 395 VAL A CA 1
ATOM 3043 C C . VAL A 1 395 ? 6.346 24.567 -1.764 1.00 95.25 395 VAL A C 1
ATOM 3045 O O . VAL A 1 395 ? 7.228 25.406 -1.572 1.00 95.25 395 VAL A O 1
ATOM 3048 N N . ASP A 1 396 ? 5.941 24.217 -2.982 1.00 95.69 396 ASP A N 1
ATOM 3049 C CA . ASP A 1 396 ? 6.474 24.855 -4.187 1.00 95.69 396 ASP A CA 1
ATOM 3050 C C . ASP A 1 396 ? 5.697 26.131 -4.524 1.00 95.69 396 ASP A C 1
ATOM 3052 O O . ASP A 1 396 ? 4.656 26.089 -5.182 1.00 95.69 396 ASP A O 1
ATOM 3056 N N . GLY A 1 397 ? 6.195 27.274 -4.053 1.00 95.00 397 GLY A N 1
ATOM 3057 C CA . GLY A 1 397 ? 5.537 28.570 -4.220 1.00 95.00 397 GLY A CA 1
ATOM 3058 C C . GLY A 1 397 ? 4.338 28.757 -3.285 1.00 95.00 397 GLY A C 1
ATOM 3059 O O . GLY A 1 397 ? 4.330 28.259 -2.160 1.00 95.00 397 GLY A O 1
ATOM 3060 N N . GLU A 1 398 ? 3.329 29.507 -3.737 1.00 94.88 398 GLU A N 1
ATOM 3061 C CA . GLU A 1 398 ? 2.113 29.746 -2.950 1.00 94.88 398 GLU A CA 1
ATOM 3062 C C . GLU A 1 398 ? 1.263 28.468 -2.819 1.00 94.88 398 GLU A C 1
ATOM 3064 O O . GLU A 1 398 ? 1.134 27.726 -3.799 1.00 94.88 398 GLU A O 1
ATOM 3069 N N . PRO A 1 399 ? 0.640 28.193 -1.657 1.00 96.19 399 PRO A N 1
ATOM 3070 C CA . PRO A 1 399 ? -0.133 26.970 -1.445 1.00 96.19 399 PRO A CA 1
ATOM 3071 C C . PRO A 1 399 ? -1.310 26.830 -2.420 1.00 96.19 399 PRO A C 1
ATOM 3073 O O . PRO A 1 399 ? -2.219 27.660 -2.461 1.00 96.19 399 PRO A O 1
ATOM 3076 N N . GLN A 1 400 ? -1.334 25.731 -3.170 1.00 97.44 400 GLN A N 1
ATOM 3077 C CA . GLN A 1 400 ? -2.400 25.396 -4.109 1.00 97.44 400 GLN A CA 1
ATOM 3078 C C . GLN A 1 400 ? -3.416 24.480 -3.431 1.00 97.44 400 GLN A C 1
ATOM 3080 O O . GLN A 1 400 ? -3.208 23.273 -3.320 1.00 97.44 400 GLN A O 1
ATOM 3085 N N . LEU A 1 401 ? -4.528 25.052 -2.971 1.00 97.50 401 LEU A N 1
ATOM 3086 C CA . LEU A 1 401 ? -5.589 24.287 -2.322 1.00 97.50 401 LEU A CA 1
ATOM 3087 C C . LEU A 1 401 ? -6.451 23.542 -3.348 1.00 97.50 401 LEU A C 1
ATOM 3089 O O . LEU A 1 401 ? -7.037 24.150 -4.243 1.00 97.50 401 LEU A O 1
ATOM 3093 N N . LYS A 1 402 ? -6.588 22.228 -3.166 1.00 97.62 402 LYS A N 1
ATOM 3094 C CA . LYS A 1 402 ? -7.557 21.384 -3.874 1.00 97.62 402 LYS A CA 1
ATOM 3095 C C . LYS A 1 402 ? -8.583 20.833 -2.898 1.00 97.62 402 LYS A C 1
ATOM 3097 O O . LYS A 1 402 ? -8.246 20.482 -1.772 1.00 97.62 402 LYS A O 1
ATOM 3102 N N . ARG A 1 403 ? -9.842 20.758 -3.324 1.00 97.06 403 ARG A N 1
ATOM 3103 C CA . ARG A 1 403 ? -10.910 20.158 -2.519 1.00 97.06 403 ARG A CA 1
ATOM 3104 C C . ARG A 1 403 ? -10.728 18.642 -2.458 1.00 97.06 403 ARG A C 1
ATOM 3106 O O . ARG A 1 403 ? -10.407 18.026 -3.470 1.00 97.06 403 ARG A O 1
ATOM 3113 N N . ILE A 1 404 ? -10.987 18.050 -1.298 1.00 95.88 404 ILE A N 1
ATOM 3114 C CA . ILE A 1 404 ? -11.171 16.605 -1.171 1.00 95.88 404 ILE A CA 1
ATOM 3115 C C . ILE A 1 404 ? -12.644 16.304 -1.456 1.00 95.88 404 ILE A C 1
ATOM 3117 O O . ILE A 1 404 ? -13.530 16.691 -0.686 1.00 95.88 404 ILE A O 1
ATOM 3121 N N . GLU A 1 405 ? -12.912 15.659 -2.591 1.00 92.69 405 G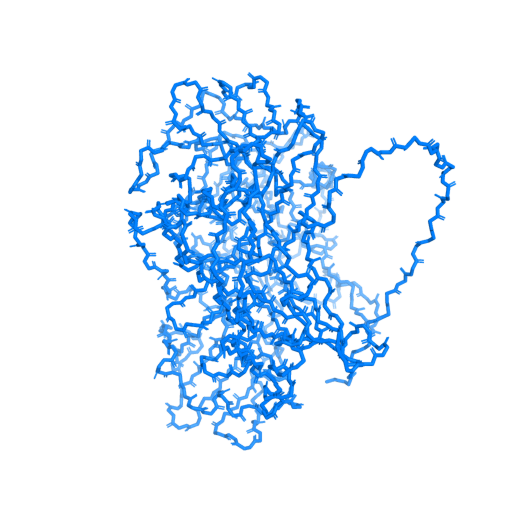LU A N 1
ATOM 3122 C CA . GLU A 1 405 ? -14.268 15.307 -3.020 1.00 92.69 405 GLU A CA 1
ATOM 3123 C C . GLU A 1 405 ? -15.027 14.527 -1.934 1.00 92.69 405 GLU A C 1
ATOM 3125 O O . GLU A 1 405 ? -14.435 13.840 -1.107 1.00 92.69 405 GLU A O 1
ATOM 3130 N N . GLY A 1 406 ? -16.346 14.720 -1.863 1.00 90.81 406 GLY A N 1
ATOM 3131 C CA . GLY A 1 406 ? -17.180 14.124 -0.811 1.00 90.81 406 GLY A CA 1
ATOM 3132 C C . GLY A 1 406 ? -17.036 14.736 0.593 1.00 90.81 406 GLY A C 1
ATOM 3133 O O . GLY A 1 406 ? -17.823 14.396 1.471 1.00 90.81 406 GLY A O 1
ATOM 3134 N N . THR A 1 407 ? -16.112 15.680 0.821 1.00 94.88 407 THR A N 1
ATOM 3135 C CA . THR A 1 407 ? -15.861 16.281 2.150 1.00 94.88 407 THR A CA 1
ATOM 3136 C C . THR A 1 407 ? -15.817 17.824 2.101 1.00 94.88 407 THR A C 1
ATOM 3138 O O . THR A 1 407 ? -15.753 18.414 1.017 1.00 94.88 407 THR A O 1
ATOM 3141 N N . PRO A 1 408 ? -15.868 18.538 3.242 1.00 95.50 408 PRO A N 1
ATOM 3142 C CA . PRO A 1 408 ? -15.602 19.981 3.288 1.00 95.50 408 PRO A CA 1
ATOM 3143 C C . PRO A 1 408 ? -14.100 20.332 3.263 1.00 95.50 408 PRO A C 1
ATOM 3145 O O . PRO A 1 408 ? -13.758 21.511 3.301 1.00 95.50 408 PRO A O 1
ATOM 3148 N N . LEU A 1 409 ? -13.213 19.334 3.229 1.00 98.12 409 LEU A N 1
ATOM 3149 C CA . LEU A 1 409 ? -11.775 19.509 3.412 1.00 98.12 409 LEU A CA 1
ATOM 3150 C C . LEU A 1 409 ? -11.080 19.983 2.134 1.00 98.12 409 LEU A C 1
ATOM 3152 O O . LEU A 1 409 ? -11.497 19.674 1.013 1.00 98.12 409 LEU A O 1
ATOM 3156 N N . TYR A 1 410 ? -9.960 20.675 2.323 1.00 98.38 410 TYR A N 1
ATOM 3157 C CA . TYR A 1 410 ? -9.003 20.985 1.266 1.00 98.38 410 TYR A CA 1
ATOM 3158 C C . TYR A 1 410 ? -7.640 20.403 1.621 1.00 98.38 410 TYR A C 1
ATOM 3160 O O . TYR A 1 410 ? -7.332 20.219 2.795 1.00 98.38 410 TYR A O 1
ATOM 3168 N N . TYR A 1 411 ? -6.802 20.159 0.622 1.00 97.62 411 TYR A N 1
ATOM 3169 C CA . TYR A 1 411 ? -5.404 19.804 0.820 1.00 97.62 411 TYR A CA 1
ATOM 3170 C C . TYR A 1 411 ? -4.486 20.664 -0.044 1.00 97.62 411 TYR A C 1
ATOM 3172 O O . TYR A 1 411 ? -4.916 21.219 -1.058 1.00 97.62 411 TYR A O 1
ATOM 3180 N N . VAL A 1 412 ? -3.226 20.793 0.365 1.00 97.56 412 VAL A N 1
ATOM 3181 C CA . VAL A 1 412 ? -2.209 21.544 -0.381 1.00 97.56 412 VAL A CA 1
ATOM 3182 C C . VAL A 1 412 ? -1.590 20.623 -1.427 1.00 97.56 412 VAL A C 1
ATOM 3184 O O . VAL A 1 412 ? -0.836 19.716 -1.094 1.00 97.56 412 VAL A O 1
ATOM 3187 N N . PHE A 1 413 ? -1.927 20.840 -2.696 1.00 96.56 413 PHE A N 1
ATOM 3188 C CA . PHE A 1 413 ? -1.524 19.967 -3.800 1.00 96.56 413 PHE A CA 1
ATOM 3189 C C . PHE A 1 413 ? -0.028 20.049 -4.122 1.00 96.56 413 PHE A C 1
ATOM 3191 O O . PHE A 1 413 ? 0.582 19.045 -4.465 1.00 96.56 413 PHE A O 1
ATOM 3198 N N . ASN A 1 414 ? 0.566 21.233 -3.996 1.00 96.44 414 ASN A N 1
ATOM 3199 C CA . ASN A 1 414 ? 1.974 21.506 -4.278 1.00 96.44 414 ASN A CA 1
ATOM 3200 C C . ASN A 1 414 ? 2.858 21.360 -3.034 1.00 96.44 414 ASN A C 1
ATOM 3202 O O . ASN A 1 414 ? 3.686 22.228 -2.752 1.00 96.44 414 ASN A O 1
ATOM 3206 N N . CYS A 1 415 ? 2.654 20.290 -2.269 1.00 95.19 415 CYS A N 1
ATOM 3207 C CA . CYS A 1 415 ? 3.343 20.069 -1.006 1.00 95.19 415 CYS A CA 1
ATOM 3208 C C . CYS A 1 415 ? 3.964 18.672 -0.917 1.00 95.19 415 CYS A C 1
ATOM 3210 O O . CYS A 1 415 ? 3.393 17.706 -1.416 1.00 95.19 415 CYS A O 1
ATOM 3212 N N . SER A 1 416 ? 5.114 18.569 -0.246 1.00 92.12 416 SER A N 1
ATOM 3213 C CA . SER A 1 416 ? 5.823 17.304 -0.020 1.00 92.12 416 SER A CA 1
ATOM 3214 C C . SER A 1 416 ? 5.167 16.387 1.018 1.00 92.12 416 SER A C 1
ATOM 3216 O O . SER A 1 416 ? 5.551 15.227 1.126 1.00 92.12 416 SER A O 1
ATOM 3218 N N . LEU A 1 417 ? 4.211 16.892 1.806 1.00 94.44 417 LEU A N 1
ATOM 3219 C CA . LEU A 1 417 ? 3.505 16.150 2.857 1.00 94.44 417 LEU A CA 1
ATOM 3220 C C . LEU A 1 417 ? 1.986 16.372 2.756 1.00 94.44 417 LEU A C 1
ATOM 3222 O O . LEU A 1 417 ? 1.553 17.394 2.213 1.00 94.44 417 LEU A O 1
ATOM 3226 N N . PRO A 1 418 ? 1.158 15.462 3.308 1.00 95.62 418 PRO A N 1
ATOM 3227 C CA . PRO A 1 418 ? -0.300 15.559 3.244 1.00 95.62 418 PRO A CA 1
ATOM 3228 C C . PRO A 1 418 ? -0.841 16.653 4.175 1.00 95.62 418 PRO A C 1
ATOM 3230 O O . PRO A 1 418 ? -1.311 16.381 5.278 1.00 95.62 418 PRO A O 1
ATOM 3233 N N . VAL A 1 419 ? -0.798 17.907 3.730 1.00 97.56 419 VAL A N 1
ATOM 3234 C CA . VAL A 1 419 ? -1.363 19.030 4.484 1.00 97.56 419 VAL A CA 1
ATOM 3235 C C . VAL A 1 419 ? -2.843 19.188 4.165 1.00 97.56 419 VAL A C 1
ATOM 3237 O O . VAL A 1 419 ? -3.205 19.514 3.035 1.00 97.56 419 VAL A O 1
ATOM 3240 N N . ILE A 1 420 ? -3.685 19.024 5.182 1.00 98.50 420 ILE A N 1
ATOM 3241 C CA . ILE A 1 420 ? -5.139 19.169 5.127 1.00 98.50 420 ILE A CA 1
ATOM 3242 C C . ILE A 1 420 ? -5.541 20.470 5.820 1.00 98.50 420 ILE A C 1
ATOM 3244 O O . ILE A 1 420 ? -5.225 20.691 6.987 1.00 98.50 420 ILE A O 1
ATOM 3248 N N . LYS A 1 421 ? -6.295 21.313 5.118 1.00 98.25 421 LYS A N 1
ATOM 3249 C CA . LY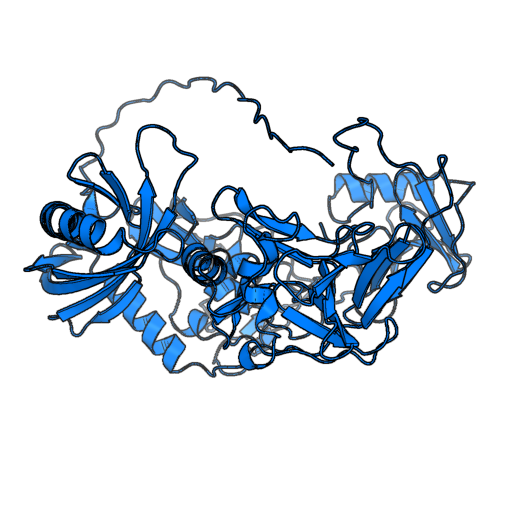S A 1 421 ? -6.986 22.481 5.667 1.00 98.25 421 LYS A CA 1
ATOM 3250 C C . LYS A 1 421 ? -8.419 22.086 6.020 1.00 98.25 421 LYS A C 1
ATOM 3252 O O . LYS A 1 421 ? -9.205 21.744 5.133 1.00 98.25 421 LYS A O 1
ATOM 3257 N N . VAL A 1 422 ? -8.752 22.148 7.307 1.00 97.62 422 VAL A N 1
ATOM 3258 C CA . VAL A 1 422 ? -10.103 21.871 7.825 1.00 97.62 422 VAL A CA 1
ATOM 3259 C C . VAL A 1 422 ? -10.953 23.139 7.790 1.00 97.62 422 VAL A C 1
ATOM 3261 O O . VAL A 1 422 ? -12.080 23.117 7.305 1.00 97.62 422 VAL A O 1
ATOM 3264 N N . ASP A 1 423 ? -10.387 24.258 8.243 1.00 95.56 423 ASP A N 1
ATOM 3265 C CA . ASP A 1 423 ? -10.985 25.595 8.184 1.00 95.56 423 ASP A CA 1
ATOM 3266 C C . ASP A 1 423 ? -9.880 26.665 8.045 1.00 95.56 423 ASP A C 1
ATOM 3268 O O . ASP A 1 423 ? -8.766 26.358 7.624 1.00 95.56 423 ASP A O 1
ATOM 3272 N N . ASP A 1 424 ? -10.169 27.946 8.275 1.00 93.69 424 ASP A N 1
ATOM 3273 C CA . ASP A 1 424 ? -9.188 29.032 8.101 1.00 93.69 424 ASP A CA 1
ATOM 3274 C C . ASP A 1 424 ? -8.061 29.049 9.141 1.00 93.69 424 ASP A C 1
ATOM 3276 O O . ASP A 1 424 ? -7.016 29.647 8.890 1.00 93.69 424 ASP A O 1
ATOM 3280 N N . LYS A 1 425 ? -8.248 28.387 10.283 1.00 95.19 425 LYS A N 1
ATOM 3281 C CA . LYS A 1 425 ? -7.313 28.370 11.416 1.00 95.19 425 LYS A CA 1
ATOM 3282 C C . LYS A 1 425 ? -6.945 26.963 11.871 1.00 95.19 425 LYS A C 1
ATOM 3284 O O . LYS A 1 425 ? -6.272 26.827 12.887 1.00 95.19 425 LYS A O 1
ATOM 3289 N N . THR A 1 426 ? -7.370 25.939 11.142 1.00 96.94 426 THR A N 1
ATOM 3290 C CA . THR A 1 426 ? -7.171 24.548 11.540 1.00 96.94 426 THR A CA 1
ATOM 3291 C C . THR A 1 426 ? -6.583 23.758 10.382 1.00 96.94 426 THR A C 1
ATOM 3293 O O . THR A 1 426 ? -7.249 23.499 9.375 1.00 96.94 426 THR A O 1
ATOM 3296 N N . TRP A 1 427 ? -5.321 23.369 10.544 1.00 98.25 427 TRP A N 1
ATOM 3297 C CA . TRP A 1 427 ? -4.547 22.613 9.570 1.00 98.25 427 TRP A CA 1
ATOM 3298 C C . TRP A 1 427 ? -3.965 21.371 10.223 1.00 98.25 427 TRP A C 1
ATOM 3300 O O . TRP A 1 427 ? -3.544 21.422 11.377 1.00 98.25 427 TRP A O 1
ATOM 3310 N N . TYR A 1 428 ? -3.909 20.279 9.470 1.00 98.56 428 TYR A N 1
ATOM 3311 C CA . TYR A 1 428 ? -3.347 19.012 9.909 1.00 98.56 428 TYR A CA 1
ATOM 3312 C C . TYR A 1 428 ? -2.345 18.480 8.892 1.00 98.56 428 TYR A C 1
ATOM 3314 O O . TYR A 1 428 ? -2.516 18.668 7.691 1.00 98.56 428 TYR A O 1
ATOM 3322 N N . THR A 1 429 ? -1.317 17.790 9.367 1.00 98.00 429 THR A N 1
ATOM 3323 C CA . THR A 1 429 ? -0.421 16.995 8.525 1.00 98.00 429 THR A CA 1
ATOM 3324 C C . THR A 1 429 ? -0.011 15.724 9.250 1.00 98.00 429 THR A C 1
ATOM 3326 O O . THR A 1 429 ? 0.029 15.694 10.482 1.00 98.00 429 THR A O 1
ATOM 3329 N N . VAL A 1 430 ? 0.292 14.676 8.490 1.00 96.62 430 VAL A N 1
ATOM 3330 C CA . VAL A 1 430 ? 0.894 13.451 9.019 1.00 96.62 430 VAL A CA 1
ATOM 3331 C C . VAL A 1 430 ? 2.364 13.425 8.650 1.00 96.62 430 VAL A C 1
ATOM 3333 O O . VAL A 1 430 ? 2.727 13.611 7.490 1.00 96.62 430 VAL A O 1
ATOM 3336 N N . TYR A 1 431 ? 3.205 13.127 9.635 1.00 94.75 431 TYR A N 1
ATOM 3337 C CA . TYR A 1 431 ? 4.613 12.831 9.414 1.00 94.75 431 TYR A CA 1
ATOM 3338 C C . TYR A 1 431 ? 5.038 11.670 10.317 1.00 94.75 431 TYR A C 1
ATOM 3340 O O . TYR A 1 431 ? 4.757 11.679 11.513 1.00 94.75 431 TYR A O 1
ATOM 3348 N N . ASN A 1 432 ? 5.667 10.642 9.738 1.00 92.00 432 ASN A N 1
ATOM 3349 C CA . ASN A 1 432 ? 6.080 9.412 10.432 1.00 92.00 432 ASN A CA 1
ATOM 3350 C C . ASN A 1 432 ? 4.967 8.748 11.267 1.00 92.00 432 ASN A C 1
ATOM 3352 O O . ASN A 1 432 ? 5.208 8.281 12.379 1.00 92.00 432 ASN A O 1
ATOM 3356 N N . GLY A 1 433 ? 3.738 8.718 10.737 1.00 92.69 433 GLY A N 1
ATOM 3357 C CA . GLY A 1 433 ? 2.599 8.095 11.418 1.00 92.69 433 GLY A CA 1
ATOM 3358 C C . GLY A 1 433 ? 2.094 8.867 12.644 1.00 92.69 433 GLY A C 1
ATOM 3359 O O . GLY A 1 433 ? 1.405 8.295 13.485 1.00 92.69 433 GLY A O 1
ATOM 3360 N N . VAL A 1 434 ? 2.435 10.155 12.759 1.00 96.56 434 VAL A N 1
ATOM 3361 C CA . VAL A 1 434 ? 1.982 11.052 13.829 1.00 96.56 434 VAL A CA 1
ATOM 3362 C C . VAL A 1 434 ? 1.241 12.236 13.217 1.00 96.56 434 VAL A C 1
ATOM 3364 O O . VAL A 1 434 ? 1.708 12.834 12.246 1.00 96.56 434 VAL A O 1
ATOM 3367 N N . TRP A 1 435 ? 0.089 12.580 13.794 1.00 98.12 435 TRP A N 1
ATOM 3368 C CA . TRP A 1 435 ? -0.662 13.776 13.428 1.00 98.12 435 TRP A CA 1
ATOM 3369 C C . TRP A 1 435 ? -0.074 15.024 14.083 1.00 98.12 435 TRP A C 1
ATOM 3371 O O . TRP A 1 435 ? 0.176 15.055 15.289 1.00 98.12 435 TRP A O 1
ATOM 3381 N N . TYR A 1 436 ? 0.059 16.079 13.288 1.00 98.31 436 TYR A N 1
ATOM 3382 C CA . TYR A 1 436 ? 0.436 17.412 13.731 1.00 98.31 436 TYR A CA 1
ATOM 3383 C C . TYR A 1 436 ? -0.641 18.414 13.336 1.00 98.31 436 TYR A C 1
ATOM 3385 O O . TYR A 1 436 ? -1.215 18.303 12.253 1.00 98.31 436 TYR A O 1
ATOM 3393 N N . ALA A 1 437 ? -0.891 19.393 14.199 1.00 98.25 437 ALA A N 1
ATOM 3394 C CA . ALA A 1 437 ? -1.830 20.480 13.977 1.00 98.25 437 ALA A CA 1
ATOM 3395 C C . ALA A 1 437 ? -1.104 21.830 13.928 1.00 98.25 437 ALA A C 1
ATOM 3397 O O . ALA A 1 437 ? -0.072 22.016 14.575 1.00 98.25 437 ALA A O 1
ATOM 3398 N N . ALA A 1 438 ? -1.654 22.775 13.171 1.00 97.81 438 ALA A N 1
ATOM 3399 C CA . ALA A 1 438 ? -1.188 24.155 13.115 1.00 97.81 438 ALA A CA 1
ATOM 3400 C C . ALA A 1 438 ? -2.343 25.117 12.817 1.00 97.81 438 ALA A C 1
ATOM 3402 O O . ALA A 1 438 ? -3.390 24.725 12.296 1.00 97.81 438 ALA A O 1
ATOM 3403 N N . THR A 1 439 ? -2.125 26.405 13.094 1.00 96.88 439 THR A N 1
ATOM 3404 C CA . THR A 1 439 ? -3.074 27.474 12.741 1.00 96.88 439 THR A CA 1
ATOM 3405 C C . THR A 1 439 ? -2.890 28.025 11.328 1.00 96.88 439 THR A C 1
ATOM 3407 O O . THR A 1 439 ? -3.696 28.827 10.859 1.00 96.88 439 THR A O 1
ATOM 3410 N N . GLY A 1 440 ? -1.854 27.565 10.628 1.00 94.69 440 GLY A N 1
ATOM 3411 C CA . GLY A 1 440 ? -1.543 27.911 9.250 1.00 94.69 440 GLY A CA 1
ATOM 3412 C C . GLY A 1 440 ? -0.467 26.990 8.685 1.00 94.69 440 GLY A C 1
ATOM 3413 O O . GLY A 1 440 ? 0.216 26.283 9.424 1.00 94.69 440 GLY A O 1
ATOM 3414 N N . ILE A 1 441 ? -0.282 27.025 7.366 1.00 92.88 441 ILE A N 1
ATOM 3415 C CA . ILE A 1 441 ? 0.642 26.123 6.660 1.00 92.88 441 ILE A CA 1
ATOM 3416 C C . ILE A 1 441 ? 2.108 26.247 7.115 1.00 92.88 441 ILE A C 1
ATOM 3418 O O . ILE A 1 441 ? 2.849 25.267 7.122 1.00 92.88 441 ILE A O 1
ATOM 3422 N N . ASN A 1 442 ? 2.515 27.439 7.555 1.00 90.75 442 ASN A N 1
ATOM 3423 C CA . ASN A 1 442 ? 3.880 27.716 8.010 1.00 90.75 442 ASN A CA 1
ATOM 3424 C C . ASN A 1 442 ? 4.132 27.291 9.468 1.00 90.75 442 ASN A C 1
ATOM 3426 O O . ASN A 1 442 ? 5.226 27.504 9.990 1.00 90.75 442 ASN A O 1
ATOM 3430 N N . GLY A 1 443 ? 3.138 26.698 10.133 1.00 90.19 443 GLY A N 1
ATOM 3431 C CA . GLY A 1 443 ? 3.222 26.340 11.541 1.00 90.19 443 GLY A CA 1
ATOM 3432 C C . GLY A 1 443 ? 3.029 27.536 12.495 1.00 90.19 443 GLY A C 1
ATOM 3433 O O . GLY A 1 443 ? 2.482 28.565 12.093 1.00 90.19 443 GLY A O 1
ATOM 34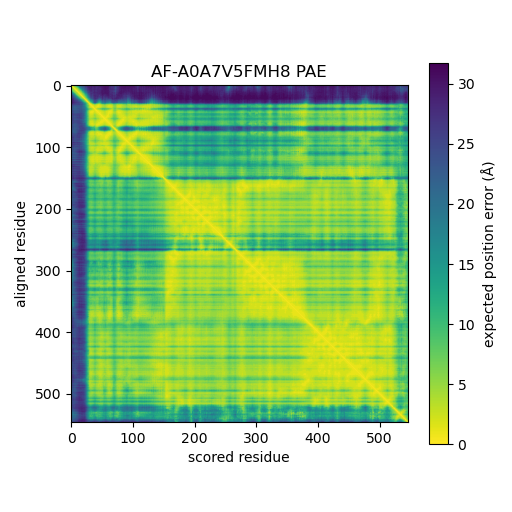34 N N . PRO A 1 444 ? 3.465 27.416 13.764 1.00 94.69 444 PRO A N 1
ATOM 3435 C CA . PRO A 1 444 ? 4.168 26.261 14.324 1.00 94.69 444 PRO A CA 1
ATOM 3436 C C . PRO A 1 444 ? 3.310 24.993 14.264 1.00 94.69 444 PRO A C 1
ATOM 3438 O O . PRO A 1 444 ? 2.098 25.047 14.452 1.00 94.69 444 PRO A O 1
ATOM 3441 N N . TRP A 1 445 ? 3.954 23.868 13.956 1.00 97.62 445 TRP A N 1
ATOM 3442 C CA . TRP A 1 445 ? 3.324 22.551 13.961 1.00 97.62 445 TRP A CA 1
ATOM 3443 C C . TRP A 1 445 ? 3.517 21.911 15.326 1.00 97.62 445 TRP A C 1
ATOM 3445 O O . TRP A 1 445 ? 4.638 21.849 15.832 1.00 97.62 445 TRP A O 1
ATOM 3455 N N . GLU A 1 446 ? 2.435 21.421 15.909 1.00 97.75 446 GLU A N 1
ATOM 3456 C CA . GLU A 1 446 ? 2.427 20.785 17.222 1.00 97.75 446 GLU A CA 1
ATOM 3457 C C . GLU A 1 446 ? 1.832 19.394 17.119 1.00 97.75 446 GLU A C 1
ATOM 3459 O O . GLU A 1 446 ? 0.966 19.156 16.280 1.00 97.75 446 GLU A O 1
ATOM 3464 N N . VAL A 1 447 ? 2.297 18.464 17.954 1.00 97.94 447 VAL A N 1
ATOM 3465 C CA . VAL A 1 447 ? 1.673 17.140 18.051 1.00 97.94 447 VAL A CA 1
ATOM 3466 C C . VAL A 1 447 ? 0.189 17.332 18.348 1.00 97.94 447 VAL A C 1
ATOM 3468 O O . VAL A 1 447 ? -0.176 17.937 19.358 1.00 97.94 447 VAL A O 1
ATOM 3471 N N . ALA A 1 448 ? -0.664 16.836 17.456 1.00 97.44 448 ALA A N 1
ATOM 3472 C CA . ALA A 1 448 ? -2.099 16.947 17.628 1.00 97.44 448 ALA A CA 1
ATOM 3473 C C . ALA A 1 448 ? -2.534 16.095 18.826 1.00 97.44 448 ALA A C 1
ATOM 3475 O O . ALA A 1 448 ? -2.076 14.968 18.984 1.00 97.44 448 ALA A O 1
ATOM 3476 N N . SER A 1 449 ? -3.435 16.620 19.655 1.00 94.94 449 SER A N 1
ATOM 3477 C CA . SER A 1 449 ? -4.105 15.869 20.727 1.00 94.94 449 SER A CA 1
ATOM 3478 C C . SER A 1 449 ? -5.462 15.305 20.293 1.00 94.94 449 SER A C 1
ATOM 3480 O O . SER A 1 449 ? -6.036 14.466 20.978 1.00 94.94 449 SER A O 1
ATOM 3482 N N . SER A 1 450 ? -5.982 15.754 19.148 1.00 94.75 450 SER A N 1
ATOM 3483 C CA . SER A 1 450 ? -7.201 15.241 18.519 1.00 94.75 450 SER A CA 1
ATOM 3484 C C . SER A 1 450 ? -7.191 15.519 17.013 1.00 94.75 450 SER A C 1
ATOM 3486 O O . SER A 1 450 ? -6.536 16.457 16.549 1.00 94.75 450 SER A O 1
ATOM 3488 N N . VAL A 1 451 ? -7.930 14.706 16.254 1.00 96.50 451 VAL A N 1
ATOM 3489 C CA . VAL A 1 451 ? -8.138 14.869 14.808 1.00 96.50 451 VAL A CA 1
ATOM 3490 C C . VAL A 1 451 ? -9.643 14.923 14.536 1.00 96.50 451 VAL A C 1
ATOM 3492 O O . VAL A 1 451 ? -10.358 14.026 14.988 1.00 96.50 451 VAL A O 1
ATOM 3495 N N . PRO A 1 452 ? -10.152 15.928 13.799 1.00 95.44 452 PRO A N 1
ATOM 3496 C CA . PRO A 1 452 ? -11.560 16.023 13.450 1.00 95.44 452 PRO A CA 1
ATOM 3497 C C . PRO A 1 452 ? -12.056 14.775 12.723 1.00 95.44 452 PRO A C 1
ATOM 3499 O O . PRO A 1 452 ? -11.449 14.334 11.747 1.00 95.44 452 PRO A O 1
ATOM 3502 N N . ALA A 1 453 ? -13.210 14.254 13.146 1.00 94.38 453 ALA A N 1
ATOM 3503 C CA . ALA A 1 453 ? -13.771 13.011 12.614 1.00 94.38 453 ALA A CA 1
ATOM 3504 C C . ALA A 1 453 ? -13.948 13.018 11.080 1.00 94.38 453 ALA A C 1
ATOM 3506 O O . ALA A 1 453 ? -13.801 11.986 10.433 1.00 94.38 453 ALA A O 1
ATOM 3507 N N . VAL A 1 454 ? -14.195 14.192 10.485 1.00 95.56 454 VAL A N 1
ATOM 3508 C CA . VAL A 1 454 ? -14.334 14.381 9.030 1.00 95.56 454 VAL A CA 1
ATOM 3509 C C . VAL A 1 454 ? -13.079 14.001 8.228 1.00 95.56 454 VAL A C 1
ATOM 3511 O O . VAL A 1 454 ? -13.192 13.655 7.058 1.00 95.56 454 VAL A O 1
ATOM 3514 N N . ILE A 1 455 ? -11.881 14.003 8.827 1.00 97.19 455 ILE A N 1
ATOM 3515 C CA . ILE A 1 455 ? -10.673 13.498 8.150 1.00 97.19 455 ILE A CA 1
ATOM 3516 C C . ILE A 1 455 ? -10.804 11.997 7.875 1.00 97.19 455 ILE A C 1
ATOM 3518 O O . ILE A 1 455 ? -10.397 11.530 6.820 1.00 97.19 455 ILE A O 1
ATOM 3522 N N . TYR A 1 456 ? -11.460 11.238 8.752 1.00 95.62 456 TYR A N 1
ATOM 3523 C CA . TYR A 1 456 ? -11.670 9.802 8.556 1.00 95.62 456 TYR A CA 1
ATOM 3524 C C . TYR A 1 456 ? -12.788 9.478 7.555 1.00 95.62 456 TYR A C 1
ATOM 3526 O O . TYR A 1 456 ? -13.031 8.305 7.285 1.00 95.62 456 TYR A O 1
ATOM 3534 N N . SER A 1 457 ? -13.449 10.493 6.984 1.00 94.75 457 SER A N 1
ATOM 3535 C CA . SER A 1 457 ? -14.390 10.337 5.871 1.00 94.75 457 SER A CA 1
ATOM 3536 C C . SER A 1 457 ? -13.759 10.640 4.504 1.00 94.75 457 SER A C 1
ATOM 3538 O O . SER A 1 457 ? -14.495 10.778 3.528 1.00 94.75 457 SER A O 1
ATOM 3540 N N . ILE A 1 458 ? -12.430 10.815 4.421 1.00 95.38 458 ILE A N 1
ATOM 3541 C CA . ILE A 1 458 ? -11.725 11.015 3.146 1.00 95.38 458 ILE A CA 1
ATOM 3542 C C . ILE A 1 458 ? -11.894 9.746 2.290 1.00 95.38 458 ILE A C 1
ATOM 3544 O O . ILE A 1 458 ? -11.479 8.670 2.726 1.00 95.38 458 ILE A O 1
ATOM 3548 N N . PRO A 1 459 ? -12.484 9.844 1.087 1.00 93.56 459 PRO A N 1
ATOM 3549 C CA . PRO A 1 459 ? -12.789 8.681 0.257 1.00 93.56 459 PRO A CA 1
ATOM 3550 C C . PRO A 1 459 ? -11.551 8.061 -0.400 1.00 93.56 459 PRO A C 1
ATOM 3552 O O . PRO A 1 459 ? -10.521 8.713 -0.576 1.00 93.56 459 PRO A O 1
ATOM 3555 N N . ALA A 1 460 ? -11.689 6.809 -0.844 1.00 91.94 460 ALA A N 1
ATOM 3556 C CA . ALA A 1 460 ? -10.629 6.037 -1.494 1.00 91.94 460 ALA A CA 1
ATOM 3557 C C . ALA A 1 460 ? -10.190 6.575 -2.871 1.00 91.94 460 ALA A C 1
ATOM 3559 O O . ALA A 1 460 ? -9.179 6.118 -3.391 1.00 91.94 460 ALA A O 1
ATOM 3560 N N . ASN A 1 461 ? -10.910 7.535 -3.464 1.00 92.12 461 ASN A N 1
ATOM 3561 C CA . ASN A 1 461 ? -10.492 8.250 -4.677 1.00 92.12 461 ASN A CA 1
ATOM 3562 C C . ASN A 1 461 ? -9.662 9.516 -4.375 1.00 92.12 461 ASN A C 1
ATOM 3564 O O . ASN A 1 461 ? -9.394 10.305 -5.282 1.00 92.12 461 ASN A O 1
ATOM 3568 N N . SER A 1 462 ? -9.271 9.741 -3.118 1.00 93.94 462 SER A N 1
ATOM 3569 C CA . SER A 1 462 ? -8.372 10.823 -2.722 1.00 93.94 462 SER A CA 1
ATOM 3570 C C . SER A 1 462 ? -6.932 10.320 -2.565 1.00 93.94 462 SER A C 1
ATOM 3572 O O . SER A 1 462 ? -6.723 9.308 -1.889 1.00 93.94 462 SER A O 1
ATOM 3574 N N . PRO A 1 463 ? -5.913 11.069 -3.041 1.00 93.62 463 PRO A N 1
ATOM 3575 C CA . PRO A 1 463 ? -4.510 10.728 -2.791 1.00 93.62 463 PRO A CA 1
ATOM 3576 C C . PRO A 1 463 ? -4.136 10.757 -1.304 1.00 93.62 463 PRO A C 1
ATOM 3578 O O . PRO A 1 463 ? -3.075 10.266 -0.940 1.00 93.62 463 PRO A O 1
ATOM 3581 N N . LEU A 1 464 ? -4.984 11.335 -0.444 1.00 95.25 464 LEU A N 1
ATOM 3582 C CA . LEU A 1 464 ? -4.766 11.424 0.997 1.00 95.25 464 LEU A CA 1
ATOM 3583 C C . LEU A 1 464 ? -5.491 10.322 1.780 1.00 95.25 464 LEU A C 1
ATOM 3585 O O . LEU A 1 464 ? -5.407 10.324 3.000 1.00 95.25 464 LEU A O 1
ATOM 3589 N N . HIS A 1 465 ? -6.178 9.371 1.137 1.00 94.81 465 HIS A N 1
ATOM 3590 C CA . HIS A 1 465 ? -6.944 8.340 1.852 1.00 94.81 465 HIS A CA 1
ATOM 3591 C C . HIS A 1 465 ? -6.102 7.555 2.874 1.00 94.81 465 HIS A C 1
ATOM 3593 O O . HIS A 1 465 ? -6.555 7.287 3.978 1.00 94.81 465 HIS A O 1
ATOM 3599 N N . TYR A 1 466 ? -4.835 7.272 2.568 1.00 94.12 466 TYR A N 1
ATOM 3600 C CA . TYR A 1 466 ? -3.928 6.545 3.464 1.00 94.12 466 TYR A CA 1
ATOM 3601 C C . TYR A 1 466 ? -3.756 7.205 4.854 1.00 94.12 466 TYR A C 1
ATOM 3603 O O . TYR A 1 466 ? -3.466 6.526 5.839 1.00 94.12 466 TYR A O 1
ATOM 3611 N N . VAL A 1 467 ? -3.985 8.519 4.995 1.00 96.19 467 VAL A N 1
ATOM 3612 C CA . VAL A 1 467 ? -3.879 9.190 6.303 1.00 96.19 467 VAL A CA 1
ATOM 3613 C C . VAL A 1 467 ? -5.023 8.823 7.250 1.00 96.19 467 VAL A C 1
ATOM 3615 O O . VAL A 1 467 ? -4.870 8.963 8.462 1.00 96.19 467 VAL A O 1
ATOM 3618 N N . THR A 1 468 ? -6.151 8.298 6.747 1.00 95.56 468 THR A N 1
ATOM 3619 C CA . THR A 1 468 ? -7.283 7.871 7.594 1.00 95.56 468 THR A CA 1
ATOM 3620 C C . THR A 1 468 ? -6.955 6.652 8.453 1.00 95.56 468 THR A C 1
ATOM 3622 O O . THR A 1 468 ? -7.701 6.311 9.370 1.00 95.56 468 THR A O 1
ATOM 3625 N N . TYR A 1 469 ? -5.832 5.995 8.173 1.00 95.06 469 TYR A N 1
ATOM 3626 C CA . TYR A 1 469 ? -5.322 4.862 8.935 1.00 95.06 469 TYR A CA 1
ATOM 3627 C C . TYR A 1 469 ? -4.415 5.273 10.098 1.00 95.06 469 TYR A C 1
ATOM 3629 O O . TYR A 1 469 ? -3.999 4.399 10.859 1.00 95.06 469 TYR A O 1
ATOM 3637 N N . VAL A 1 470 ? -4.138 6.574 10.263 1.00 97.06 470 VAL A N 1
ATOM 3638 C CA . VAL A 1 470 ? -3.386 7.150 11.386 1.00 97.06 470 VAL A CA 1
ATOM 3639 C C . VAL A 1 470 ? -4.359 7.737 12.397 1.00 97.06 470 VAL A C 1
ATOM 3641 O O . VAL A 1 470 ? -5.213 8.547 12.041 1.00 97.06 470 VAL A O 1
ATOM 3644 N N . LYS A 1 471 ? -4.225 7.360 13.667 1.00 93.88 471 LYS A N 1
ATOM 3645 C CA . LYS A 1 471 ? -5.146 7.739 14.741 1.00 93.88 471 LYS A CA 1
ATOM 3646 C C . LYS A 1 471 ? -4.406 8.282 15.955 1.00 93.88 471 LYS A C 1
ATOM 3648 O O . LYS A 1 471 ? -3.281 7.888 16.263 1.00 93.88 471 LYS A O 1
ATOM 3653 N N . ILE A 1 472 ? -5.095 9.164 16.670 1.00 93.12 472 ILE A N 1
ATOM 3654 C CA . ILE A 1 472 ? -4.798 9.476 18.066 1.00 93.12 472 ILE A CA 1
ATOM 3655 C C . ILE A 1 472 ? -5.745 8.625 18.899 1.00 93.12 472 ILE A C 1
ATOM 3657 O O . ILE A 1 472 ? -6.961 8.727 18.755 1.00 93.12 472 ILE A O 1
ATOM 3661 N N . TYR A 1 473 ? -5.177 7.760 19.728 1.00 86.19 473 TYR A N 1
ATOM 3662 C CA . TYR A 1 473 ? -5.930 6.870 20.601 1.00 86.19 473 TYR A CA 1
ATOM 3663 C C . TYR A 1 473 ? -6.222 7.514 21.951 1.00 86.19 473 TYR A C 1
ATOM 3665 O O . TYR A 1 473 ? -7.235 7.195 22.566 1.00 86.19 473 TYR A O 1
ATOM 3673 N N . ASP A 1 474 ? -5.336 8.392 22.418 1.00 84.75 474 ASP A N 1
ATOM 3674 C CA . ASP A 1 474 ? -5.499 9.102 23.683 1.00 84.75 474 ASP A CA 1
ATOM 3675 C C . ASP A 1 474 ? -4.569 10.312 23.767 1.00 84.75 474 ASP A C 1
ATOM 3677 O O . ASP A 1 474 ? -3.538 10.358 23.091 1.00 84.75 474 ASP A O 1
ATOM 3681 N N . ALA A 1 475 ? -4.891 11.267 24.633 1.00 89.06 475 ALA A N 1
ATOM 3682 C CA . ALA A 1 475 ? -4.052 12.432 24.873 1.00 89.06 475 ALA A CA 1
ATOM 3683 C C . ALA A 1 475 ? -4.133 12.884 26.332 1.00 89.06 475 ALA A C 1
ATOM 3685 O O . ALA A 1 475 ? -5.190 13.246 26.839 1.00 89.06 475 ALA A O 1
ATOM 3686 N N . THR A 1 476 ? -2.979 12.931 26.990 1.00 87.94 476 THR A N 1
ATOM 3687 C CA . THR A 1 476 ? -2.804 13.488 28.331 1.00 87.94 476 THR A CA 1
ATOM 3688 C C . THR A 1 476 ? -1.862 14.695 28.270 1.00 87.94 476 THR A C 1
ATOM 3690 O O . THR A 1 476 ? -1.197 14.917 27.253 1.00 87.94 476 THR A O 1
ATOM 3693 N N . PRO A 1 477 ? -1.731 15.481 29.356 1.00 89.06 477 PRO A N 1
ATOM 3694 C CA . PRO A 1 477 ? -0.732 16.550 29.418 1.00 89.06 477 PRO A CA 1
ATOM 3695 C C . PRO A 1 477 ? 0.721 16.073 29.243 1.00 89.06 477 PRO A C 1
ATOM 3697 O O . PRO A 1 477 ? 1.600 16.880 28.954 1.00 89.06 477 PRO A O 1
ATOM 3700 N N . GLU A 1 478 ? 0.990 14.780 29.442 1.00 90.94 478 GLU A N 1
ATOM 3701 C CA . GLU A 1 478 ? 2.337 14.198 29.428 1.00 90.94 478 GLU A CA 1
ATOM 3702 C C . GLU A 1 478 ? 2.652 13.491 28.105 1.00 90.94 478 GLU A C 1
ATOM 3704 O O . GLU A 1 478 ? 3.784 13.573 27.620 1.00 90.94 478 GLU A O 1
ATOM 3709 N N . PHE A 1 479 ? 1.662 12.809 27.521 1.00 92.75 479 PHE A N 1
ATOM 3710 C CA . PHE A 1 479 ? 1.823 11.998 26.318 1.00 92.75 479 PHE A CA 1
ATOM 3711 C C . PHE A 1 479 ? 0.584 12.037 25.427 1.00 92.75 479 PHE A C 1
ATOM 3713 O O . PHE A 1 479 ? -0.545 11.998 25.908 1.00 92.75 479 PHE A O 1
ATOM 3720 N N . VAL A 1 480 ? 0.808 12.009 24.115 1.00 93.19 480 VAL A N 1
ATOM 3721 C CA . VAL A 1 480 ? -0.213 11.653 23.126 1.00 93.19 480 VAL A CA 1
ATOM 3722 C C . VAL A 1 480 ? 0.062 10.231 22.652 1.00 93.19 480 VAL A C 1
ATOM 3724 O O . VAL A 1 480 ? 1.172 9.912 22.223 1.00 93.19 480 VAL A O 1
ATOM 3727 N N . TYR A 1 481 ? -0.943 9.372 22.745 1.00 90.94 481 TYR A N 1
ATOM 3728 C CA . TYR A 1 481 ? -0.893 7.991 22.291 1.00 90.94 481 TYR A CA 1
ATOM 3729 C C . TYR A 1 481 ? -1.389 7.946 20.855 1.00 90.94 481 TYR A C 1
ATOM 3731 O O . TYR A 1 481 ? -2.552 8.227 20.567 1.00 90.94 481 TYR A O 1
ATOM 3739 N N . VAL A 1 482 ? -0.486 7.611 19.948 1.00 92.81 482 VAL A N 1
ATOM 3740 C CA . VAL A 1 482 ? -0.713 7.646 18.505 1.00 92.81 482 VAL A CA 1
ATOM 3741 C C . VAL A 1 482 ? -0.435 6.282 17.911 1.00 92.81 482 VAL A C 1
ATOM 3743 O O . VAL A 1 482 ? 0.238 5.439 18.507 1.00 92.81 482 VAL A O 1
ATOM 3746 N N . GLY A 1 483 ? -0.935 6.061 16.709 1.00 90.44 483 GLY A N 1
ATOM 3747 C CA . GLY A 1 483 ? -0.513 4.918 15.930 1.00 90.44 483 GLY A CA 1
ATOM 3748 C C . GLY A 1 483 ? -1.216 4.841 14.600 1.00 90.44 483 GLY A C 1
ATOM 3749 O O . GLY A 1 483 ? -2.091 5.643 14.280 1.00 90.44 483 GLY A O 1
ATOM 3750 N N . TYR A 1 484 ? -0.829 3.842 13.833 1.00 93.44 484 TYR A N 1
ATOM 3751 C CA . TYR A 1 484 ? -1.338 3.627 12.496 1.00 93.44 484 TYR A CA 1
ATOM 3752 C C . TYR A 1 484 ? -1.476 2.139 12.220 1.00 93.44 484 TYR A C 1
ATOM 3754 O O . TYR A 1 484 ? -0.729 1.324 12.754 1.00 93.44 484 TYR A O 1
ATOM 3762 N N . THR A 1 485 ? -2.449 1.783 11.395 1.00 92.44 485 THR A N 1
ATOM 3763 C CA . THR A 1 485 ? -2.559 0.424 10.839 1.00 92.44 485 THR A CA 1
ATOM 3764 C C . THR A 1 485 ? -1.743 0.329 9.544 1.00 92.44 485 THR A C 1
ATOM 3766 O O . THR A 1 485 ? -1.362 1.374 9.001 1.00 92.44 485 THR A O 1
ATOM 3769 N N . PRO A 1 486 ? -1.474 -0.880 9.011 1.00 90.12 486 PRO A N 1
ATOM 3770 C CA . PRO A 1 486 ? -0.775 -1.039 7.735 1.00 90.12 486 PRO A CA 1
ATOM 3771 C C . PRO A 1 486 ? -1.379 -0.239 6.569 1.00 90.12 486 PRO A C 1
ATOM 3773 O O . PRO A 1 486 ? -0.648 0.117 5.647 1.00 90.12 486 PRO A O 1
ATOM 3776 N N . GLY A 1 487 ? -2.657 0.159 6.642 1.00 91.69 487 GLY A N 1
ATOM 3777 C CA . GLY A 1 487 ? -3.271 1.013 5.623 1.00 91.69 487 GLY A CA 1
ATOM 3778 C C . GLY A 1 487 ? -2.625 2.392 5.460 1.00 91.69 487 GLY A C 1
ATOM 3779 O O . GLY A 1 487 ? -2.728 2.990 4.392 1.00 91.69 487 GLY A O 1
ATOM 3780 N N . TYR A 1 488 ? -1.859 2.868 6.451 1.00 93.06 488 TYR A N 1
ATOM 3781 C CA . TYR A 1 488 ? -1.024 4.065 6.298 1.00 93.06 488 TYR A CA 1
ATOM 3782 C C . TYR A 1 488 ? 0.081 3.882 5.248 1.00 93.06 488 TYR A C 1
ATOM 3784 O O . TYR A 1 488 ? 0.462 4.840 4.582 1.00 93.06 488 TYR A O 1
ATOM 3792 N N . TYR A 1 489 ? 0.553 2.650 5.057 1.00 88.44 489 TYR A N 1
ATOM 3793 C CA . TYR A 1 489 ? 1.491 2.296 3.995 1.00 88.44 489 TYR A CA 1
ATOM 3794 C C . TYR A 1 489 ? 0.798 1.913 2.684 1.00 88.44 489 TYR A C 1
ATOM 3796 O O . TYR A 1 489 ? 1.483 1.660 1.700 1.00 88.44 489 TYR A O 1
ATOM 3804 N N . GLY A 1 490 ? -0.539 1.917 2.642 1.00 88.81 490 GLY A N 1
ATOM 3805 C CA . GLY A 1 490 ? -1.316 1.765 1.415 1.00 88.81 490 GLY A CA 1
ATOM 3806 C C . GLY A 1 490 ? -2.153 0.493 1.323 1.00 88.81 490 GLY A C 1
ATOM 3807 O O . GLY A 1 490 ? -2.813 0.312 0.306 1.00 88.81 490 GLY A O 1
ATOM 3808 N N . THR A 1 491 ? -2.180 -0.388 2.326 1.00 90.31 491 THR A N 1
ATOM 3809 C CA . THR A 1 491 ? -3.080 -1.554 2.285 1.00 90.31 491 THR A CA 1
ATOM 3810 C C . THR A 1 491 ? -4.544 -1.172 2.509 1.00 90.31 491 THR A C 1
ATOM 3812 O O . THR A 1 491 ? -4.884 -0.339 3.347 1.00 90.31 491 THR A O 1
ATOM 3815 N N . VAL A 1 492 ? -5.447 -1.823 1.784 1.00 91.25 492 VAL A N 1
ATOM 3816 C CA . VAL A 1 492 ? -6.893 -1.619 1.903 1.00 91.25 492 VAL A CA 1
ATOM 3817 C C . VAL A 1 492 ? -7.592 -2.972 1.854 1.00 91.25 492 VAL A C 1
ATOM 3819 O O . VAL A 1 492 ? -7.178 -3.858 1.114 1.00 91.25 492 VAL A O 1
ATOM 3822 N N . VAL A 1 493 ? -8.657 -3.149 2.634 1.00 90.62 493 VAL A N 1
ATOM 3823 C CA . VAL A 1 493 ? -9.522 -4.334 2.532 1.00 90.62 493 VAL A CA 1
ATOM 3824 C C . VAL A 1 493 ? -10.539 -4.080 1.422 1.00 90.62 493 VAL A C 1
ATOM 3826 O O . VAL A 1 493 ? -11.282 -3.099 1.487 1.00 90.62 493 VAL A O 1
ATOM 3829 N N . CYS A 1 494 ? -10.560 -4.918 0.386 1.00 88.31 494 CYS A N 1
ATOM 3830 C CA . CYS A 1 494 ? -11.530 -4.793 -0.700 1.00 88.31 494 CYS A CA 1
ATOM 3831 C C . CYS A 1 494 ? -12.878 -5.440 -0.345 1.00 88.31 494 CYS A C 1
ATOM 3833 O O . CYS A 1 494 ? -13.002 -6.159 0.646 1.00 88.31 494 CYS A O 1
ATOM 3835 N N . SER A 1 495 ? -13.890 -5.228 -1.191 1.00 86.00 495 SER A N 1
ATOM 3836 C CA . SER A 1 495 ? -15.242 -5.785 -1.014 1.00 86.00 495 SER A CA 1
ATOM 3837 C C . SER A 1 495 ? -15.278 -7.314 -0.947 1.00 86.00 495 SER A C 1
ATOM 3839 O O . SER A 1 495 ? -16.145 -7.867 -0.281 1.00 86.00 495 SER A O 1
ATOM 3841 N N . ASP A 1 496 ? -14.319 -7.986 -1.589 1.00 85.38 496 ASP A N 1
ATOM 3842 C CA . ASP A 1 496 ? -14.186 -9.447 -1.553 1.00 85.38 496 ASP A CA 1
ATOM 3843 C C . ASP A 1 496 ? -13.595 -9.980 -0.231 1.00 85.38 496 ASP A C 1
ATOM 3845 O O . ASP A 1 496 ? -13.410 -11.183 -0.084 1.00 85.38 496 ASP A O 1
ATOM 3849 N N . GLY A 1 497 ? -13.287 -9.112 0.740 1.00 86.69 497 GLY A N 1
ATOM 3850 C CA . GLY A 1 497 ? -12.778 -9.533 2.048 1.00 86.69 497 GLY A CA 1
ATOM 3851 C C . GLY A 1 497 ? -11.313 -9.975 2.039 1.00 86.69 497 GLY A C 1
ATOM 3852 O O . GLY A 1 497 ? -10.911 -10.752 2.897 1.00 86.69 497 GLY A O 1
ATOM 3853 N N . VAL A 1 498 ? -10.514 -9.478 1.090 1.00 91.62 498 VAL A N 1
ATOM 3854 C CA . VAL A 1 498 ? -9.053 -9.658 1.054 1.00 91.62 498 VAL A CA 1
ATOM 3855 C C . VAL A 1 498 ? -8.346 -8.313 1.133 1.00 91.62 498 VAL A C 1
ATOM 3857 O O . VAL A 1 498 ? -8.921 -7.261 0.841 1.00 91.62 498 VAL A O 1
ATOM 3860 N N . VAL A 1 499 ? -7.082 -8.341 1.542 1.00 91.62 499 VAL A N 1
ATOM 3861 C CA . VAL A 1 499 ? -6.242 -7.146 1.604 1.00 91.62 499 VAL A CA 1
ATOM 3862 C C . VAL A 1 499 ? -5.517 -6.963 0.276 1.00 91.62 499 VAL A C 1
ATOM 3864 O O . VAL A 1 499 ? -4.877 -7.878 -0.235 1.00 91.62 499 VAL A O 1
ATOM 3867 N N . VAL A 1 500 ? -5.584 -5.750 -0.257 1.00 92.44 500 VAL A N 1
ATOM 3868 C CA . VAL A 1 500 ? -4.902 -5.332 -1.481 1.00 92.44 500 VAL A CA 1
ATOM 3869 C C . VAL A 1 500 ? -4.018 -4.122 -1.203 1.00 92.44 500 VAL A C 1
ATOM 3871 O O . VAL A 1 500 ? -4.249 -3.382 -0.247 1.00 92.44 500 VAL A O 1
ATOM 3874 N N . TYR A 1 501 ? -3.007 -3.890 -2.038 1.00 90.38 501 TYR A N 1
ATOM 3875 C CA . TYR A 1 501 ? -2.212 -2.662 -1.983 1.00 90.38 501 TYR A CA 1
ATOM 3876 C C . TYR A 1 501 ? -2.842 -1.580 -2.874 1.00 90.38 501 TYR A C 1
ATOM 3878 O O . TYR A 1 501 ? -3.202 -1.841 -4.021 1.00 90.38 501 TYR A O 1
ATOM 3886 N N . GLY A 1 502 ? -3.021 -0.381 -2.327 1.00 89.62 502 GLY A N 1
ATOM 3887 C CA . GLY A 1 502 ? -3.574 0.795 -2.987 1.00 89.62 502 GLY A CA 1
ATOM 3888 C C . GLY A 1 502 ? -5.080 0.774 -3.232 1.00 89.62 502 GLY A C 1
ATOM 3889 O O . GLY A 1 502 ? -5.731 -0.268 -3.250 1.00 89.62 502 GLY A O 1
ATOM 3890 N N . THR A 1 503 ? -5.647 1.955 -3.493 1.00 91.75 503 THR A N 1
ATOM 3891 C CA . THR A 1 503 ? -7.086 2.117 -3.784 1.00 91.75 503 THR A CA 1
ATOM 3892 C C . THR A 1 503 ? -7.460 1.881 -5.249 1.00 91.75 503 THR A C 1
ATOM 3894 O O . THR A 1 503 ? -8.637 1.768 -5.584 1.00 91.75 503 THR A O 1
ATOM 3897 N N . GLY A 1 504 ? -6.461 1.833 -6.128 1.00 89.94 504 GLY A N 1
ATOM 3898 C CA . GLY A 1 504 ? -6.602 1.628 -7.567 1.00 89.94 504 GLY A CA 1
ATOM 3899 C C . GLY A 1 504 ? -6.877 2.858 -8.408 1.00 89.94 504 GLY A C 1
ATOM 3900 O O . GLY A 1 504 ? -6.924 2.782 -9.633 1.00 89.94 504 GLY A O 1
ATOM 3901 N N . TYR A 1 505 ? -7.047 4.007 -7.768 1.00 89.94 505 TYR A N 1
ATOM 3902 C CA . TYR A 1 505 ? -7.161 5.264 -8.482 1.00 89.94 505 TYR A CA 1
ATOM 3903 C C . TYR A 1 505 ? -5.772 5.751 -8.896 1.00 89.94 505 TYR A C 1
ATOM 3905 O O . TYR A 1 505 ? -4.794 5.605 -8.159 1.00 89.94 505 TYR A O 1
ATOM 3913 N N . PHE A 1 506 ? -5.702 6.347 -10.085 1.00 85.50 506 PHE A N 1
ATOM 3914 C CA . PHE A 1 506 ? -4.543 7.119 -10.505 1.00 85.50 506 PHE A CA 1
ATOM 3915 C C . PHE A 1 506 ? -4.633 8.522 -9.907 1.00 85.50 506 PHE A C 1
ATOM 3917 O O . PHE A 1 506 ? -5.644 9.212 -10.069 1.00 85.50 506 PHE A O 1
ATOM 3924 N N . TYR A 1 507 ? -3.557 8.951 -9.258 1.00 87.06 507 TYR A N 1
ATOM 3925 C CA . TYR A 1 507 ? -3.422 10.297 -8.728 1.00 87.06 507 TYR A CA 1
ATOM 3926 C C . TYR A 1 507 ? -2.316 11.017 -9.496 1.00 87.06 507 TYR A C 1
ATOM 3928 O O . TYR A 1 507 ? -1.194 10.520 -9.517 1.00 87.06 507 TYR A O 1
ATOM 3936 N N . PRO A 1 508 ? -2.589 12.173 -10.120 1.00 83.69 508 PRO A N 1
ATOM 3937 C CA . PRO A 1 508 ? -1.531 12.950 -10.746 1.00 83.69 508 PRO A CA 1
ATOM 3938 C C . PRO A 1 508 ? -0.642 13.581 -9.671 1.00 83.69 508 PRO A C 1
ATOM 3940 O O . PRO A 1 508 ? -1.157 14.205 -8.733 1.00 83.69 508 PRO A O 1
ATOM 3943 N N . GLY A 1 509 ? 0.677 13.460 -9.823 1.00 88.62 509 GLY A N 1
ATOM 3944 C CA . GLY A 1 509 ? 1.627 14.188 -8.993 1.00 88.62 509 GLY A CA 1
ATOM 3945 C C . GLY A 1 509 ? 1.603 15.686 -9.257 1.00 88.62 509 GLY A C 1
ATOM 3946 O O . GLY A 1 509 ? 1.131 16.169 -10.292 1.00 88.62 509 GLY A O 1
ATOM 3947 N N . TYR A 1 510 ? 2.116 16.450 -8.297 1.00 93.56 510 TYR A N 1
ATOM 3948 C CA . TYR A 1 510 ? 2.403 17.856 -8.536 1.00 93.56 510 TYR A CA 1
ATOM 3949 C C . TYR A 1 510 ? 3.746 17.980 -9.248 1.00 93.56 510 TYR A C 1
ATOM 3951 O O . TYR A 1 510 ? 4.759 17.470 -8.770 1.00 93.56 510 TYR A O 1
ATOM 3959 N N . LEU A 1 511 ? 3.756 18.696 -10.369 1.00 93.56 511 LEU A N 1
ATOM 3960 C CA . LEU A 1 511 ? 4.955 18.962 -11.147 1.00 93.56 511 LEU A CA 1
ATOM 3961 C C . LEU A 1 511 ? 5.245 20.464 -11.158 1.00 93.56 511 LEU A C 1
ATOM 3963 O O . LEU A 1 511 ? 4.574 21.239 -11.840 1.00 93.56 511 LEU A O 1
ATOM 3967 N N . GLY A 1 512 ? 6.255 20.852 -10.387 1.00 91.75 512 GLY A N 1
ATOM 3968 C CA . GLY A 1 512 ? 6.826 22.190 -10.379 1.00 91.75 512 GLY A CA 1
ATOM 3969 C C . GLY A 1 512 ? 7.954 22.340 -11.399 1.00 91.75 512 GLY A C 1
ATOM 3970 O O . GLY A 1 512 ? 8.271 21.433 -12.169 1.00 91.75 512 GLY A O 1
ATOM 3971 N N . ARG A 1 513 ? 8.624 23.498 -11.382 1.00 86.69 513 ARG A N 1
ATOM 3972 C CA . ARG A 1 513 ? 9.761 23.761 -12.287 1.00 86.69 513 ARG A CA 1
ATOM 3973 C C . ARG A 1 513 ? 10.985 22.894 -11.975 1.00 86.69 513 ARG A C 1
ATOM 3975 O O . ARG A 1 513 ? 11.757 22.565 -12.872 1.00 86.69 513 ARG A O 1
ATOM 3982 N N . HIS A 1 514 ? 11.186 22.588 -10.697 1.00 86.75 514 HIS A N 1
ATOM 3983 C CA . HIS A 1 514 ? 12.372 21.890 -10.192 1.00 86.75 514 HIS A CA 1
ATOM 3984 C C . HIS A 1 514 ? 12.040 20.759 -9.219 1.00 86.75 514 HIS A C 1
ATOM 3986 O O . HIS A 1 514 ? 12.951 20.093 -8.740 1.00 86.75 514 HIS A O 1
ATOM 3992 N N . VAL A 1 515 ? 10.759 20.554 -8.915 1.00 90.25 515 VAL A N 1
ATOM 3993 C CA . VAL A 1 515 ? 10.299 19.576 -7.931 1.00 90.25 515 VAL A CA 1
ATOM 3994 C C . VAL A 1 515 ? 9.149 18.768 -8.505 1.00 90.25 515 VAL A C 1
ATOM 3996 O O . VAL A 1 515 ? 8.334 19.282 -9.273 1.00 90.25 515 VAL A O 1
ATOM 3999 N N . TRP A 1 516 ? 9.087 17.507 -8.109 1.00 91.81 516 TRP A N 1
ATOM 4000 C CA . TRP A 1 516 ? 7.958 16.626 -8.347 1.00 91.81 516 TRP A CA 1
ATOM 4001 C C . TRP A 1 516 ? 7.541 16.054 -6.998 1.00 91.81 516 TRP A C 1
ATOM 4003 O O . TRP A 1 516 ? 8.363 15.472 -6.293 1.00 91.81 516 TRP A O 1
ATOM 4013 N N . PHE A 1 517 ? 6.284 16.268 -6.620 1.00 91.31 517 PHE A N 1
ATOM 4014 C CA . PHE A 1 517 ? 5.698 15.626 -5.450 1.00 91.31 517 PHE A CA 1
ATOM 4015 C C . PHE A 1 517 ? 4.783 14.515 -5.945 1.00 91.31 517 PHE A C 1
ATOM 4017 O O . PHE A 1 517 ? 3.674 14.770 -6.427 1.00 91.31 517 PHE A O 1
ATOM 4024 N N . SER A 1 518 ? 5.295 13.286 -5.869 1.00 85.00 518 SER A N 1
ATOM 4025 C CA . SER A 1 518 ? 4.538 12.086 -6.205 1.00 85.00 518 SER A CA 1
ATOM 4026 C C . SER A 1 518 ? 3.423 11.874 -5.181 1.00 85.00 518 SER A C 1
ATOM 4028 O O . SER A 1 518 ? 3.661 12.030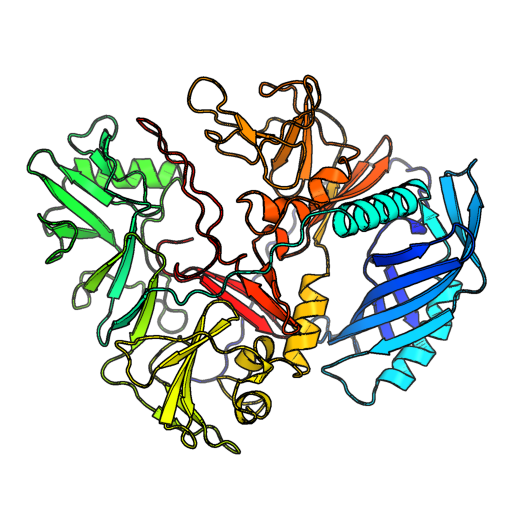 -3.980 1.00 85.00 518 SER A O 1
ATOM 4030 N N . PRO A 1 519 ? 2.217 11.471 -5.606 1.00 82.31 519 PRO A N 1
ATOM 4031 C CA . PRO A 1 519 ? 1.248 10.912 -4.686 1.00 82.31 519 PRO A CA 1
ATOM 4032 C C . PRO A 1 519 ? 1.677 9.494 -4.289 1.00 82.31 519 PRO A C 1
ATOM 4034 O O . PRO A 1 519 ? 2.579 8.904 -4.893 1.00 82.31 519 PRO A O 1
ATOM 4037 N N . PHE A 1 520 ? 0.992 8.928 -3.296 1.00 76.44 520 PHE A N 1
ATOM 4038 C CA . PHE A 1 520 ? 1.102 7.501 -3.012 1.00 76.44 520 PHE A CA 1
ATOM 4039 C C . PHE A 1 520 ? 0.643 6.692 -4.229 1.00 76.44 520 PHE A C 1
ATOM 4041 O O . PHE A 1 520 ? -0.455 6.905 -4.751 1.00 76.44 520 PHE A O 1
ATOM 4048 N N . VAL A 1 521 ? 1.494 5.770 -4.675 1.00 75.56 521 VAL A N 1
ATOM 4049 C CA . VAL A 1 521 ? 1.167 4.818 -5.739 1.00 75.56 521 VAL A CA 1
ATOM 4050 C C . VAL A 1 521 ? 0.139 3.805 -5.244 1.00 75.56 521 VAL A C 1
ATOM 4052 O O . VAL A 1 521 ? 0.123 3.454 -4.066 1.00 75.56 521 VAL A O 1
ATOM 4055 N N . THR A 1 522 ? -0.750 3.355 -6.134 1.00 75.75 522 THR A N 1
ATOM 4056 C CA . THR A 1 522 ? -1.831 2.435 -5.762 1.00 75.75 522 THR A CA 1
ATOM 4057 C C . THR A 1 522 ? -1.573 0.997 -6.207 1.00 75.75 522 THR A C 1
ATOM 4059 O O . THR A 1 522 ? -1.341 0.163 -5.353 1.00 75.75 522 THR A O 1
ATOM 4062 N N . TYR A 1 523 ? -1.589 0.668 -7.498 1.00 73.50 523 TYR A N 1
ATOM 4063 C CA . TYR A 1 523 ? -1.067 -0.607 -8.022 1.00 73.50 523 TYR A CA 1
ATOM 4064 C C . TYR A 1 523 ? -0.728 -0.453 -9.509 1.00 73.50 523 TYR A C 1
ATOM 4066 O O . TYR A 1 523 ? -1.162 0.512 -10.140 1.00 73.50 523 TYR A O 1
ATOM 4074 N N . GLY A 1 524 ? 0.045 -1.380 -10.081 1.00 63.75 524 GLY A N 1
ATOM 4075 C CA . GLY A 1 524 ? 0.580 -1.208 -11.432 1.00 63.75 524 GLY A CA 1
ATOM 4076 C C . GLY A 1 524 ? 1.914 -0.470 -11.434 1.00 63.75 524 GLY A C 1
ATOM 4077 O O . GLY A 1 524 ? 2.125 0.398 -12.273 1.00 63.75 524 GLY A O 1
ATOM 4078 N N . TYR A 1 525 ? 2.774 -0.763 -10.464 1.00 65.50 525 TYR A N 1
ATOM 4079 C CA . TYR A 1 525 ? 4.050 -0.079 -10.247 1.00 65.50 525 TYR A CA 1
ATOM 4080 C C . TYR A 1 525 ? 5.114 -1.032 -9.677 1.00 65.50 525 TYR A C 1
ATOM 4082 O O . TYR A 1 525 ? 6.039 -0.603 -9.001 1.00 65.50 525 TYR A O 1
ATOM 4090 N N . GLY A 1 526 ? 4.979 -2.345 -9.887 1.00 57.97 526 GLY A N 1
ATOM 4091 C CA . GLY A 1 526 ? 5.898 -3.335 -9.322 1.00 57.97 526 GLY A CA 1
ATOM 4092 C C . GLY A 1 526 ? 5.669 -3.620 -7.837 1.00 57.97 526 GLY A C 1
ATOM 4093 O O . GLY A 1 526 ? 6.490 -4.293 -7.219 1.00 57.97 526 GLY A O 1
ATOM 4094 N N . SER A 1 527 ? 4.594 -3.124 -7.222 1.00 55.91 527 SER A N 1
ATOM 4095 C CA . SER A 1 527 ? 4.313 -3.380 -5.808 1.00 55.91 527 SER A CA 1
ATOM 4096 C C . SER A 1 527 ? 3.917 -4.845 -5.582 1.00 55.91 527 SER A C 1
ATOM 4098 O O . SER A 1 527 ? 2.941 -5.363 -6.131 1.00 55.91 527 SER A O 1
ATOM 4100 N N . SER A 1 528 ? 4.680 -5.520 -4.734 1.00 59.12 528 SER A N 1
ATOM 4101 C CA . SER A 1 528 ? 4.475 -6.890 -4.282 1.00 59.12 528 SER A CA 1
ATOM 4102 C C . SER A 1 528 ? 4.077 -6.874 -2.814 1.00 59.12 528 SER A C 1
ATOM 4104 O O . SER A 1 528 ? 4.890 -6.640 -1.926 1.00 59.12 528 SER A O 1
ATOM 4106 N N . LEU A 1 529 ? 2.799 -7.127 -2.561 1.00 69.25 529 LEU A N 1
ATOM 4107 C CA . LEU A 1 529 ? 2.273 -7.312 -1.218 1.00 69.25 529 LEU A CA 1
ATOM 4108 C C . LEU A 1 529 ? 2.289 -8.805 -0.886 1.00 69.25 529 LEU A C 1
ATOM 4110 O O . LEU A 1 529 ? 1.764 -9.607 -1.657 1.00 69.25 529 LEU A O 1
ATOM 4114 N N . CYS A 1 530 ? 2.861 -9.172 0.255 1.00 64.44 530 CYS A N 1
ATOM 4115 C CA . CYS A 1 530 ? 2.826 -10.534 0.771 1.00 64.44 530 CYS A CA 1
ATOM 4116 C C . CYS A 1 530 ? 2.469 -10.512 2.256 1.00 64.44 530 CYS A C 1
ATOM 4118 O O . CYS A 1 530 ? 2.880 -9.616 2.995 1.00 64.44 530 CYS A O 1
ATOM 4120 N N . TRP A 1 531 ? 1.722 -11.515 2.698 1.00 82.81 531 TRP A N 1
ATOM 4121 C CA . TRP A 1 531 ? 1.504 -11.773 4.109 1.00 82.81 531 TRP A CA 1
ATOM 4122 C C . TRP A 1 531 ? 1.554 -13.270 4.362 1.00 82.81 531 TRP A C 1
ATOM 4124 O O . TRP A 1 531 ? 0.991 -14.043 3.588 1.00 82.81 531 TRP A O 1
ATOM 4134 N N . THR A 1 532 ? 2.204 -13.662 5.453 1.00 60.84 532 THR A N 1
ATOM 4135 C CA . THR A 1 532 ? 2.090 -15.013 6.007 1.00 60.84 532 THR A CA 1
ATOM 4136 C C . THR A 1 532 ? 1.919 -14.940 7.526 1.00 60.84 532 THR A C 1
ATOM 4138 O O . THR A 1 532 ? 2.386 -13.973 8.141 1.00 60.84 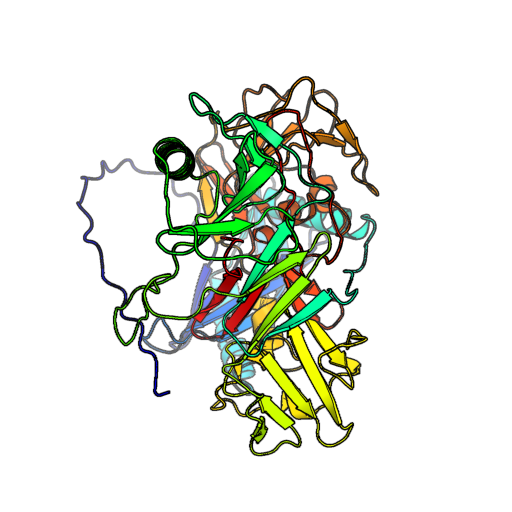532 THR A O 1
ATOM 4141 N N . PRO A 1 533 ? 1.334 -15.963 8.174 1.00 47.34 533 PRO A N 1
ATOM 4142 C CA . PRO A 1 533 ? 1.190 -15.984 9.632 1.00 47.34 533 PRO A CA 1
ATOM 4143 C C . PRO A 1 533 ? 2.523 -15.887 10.397 1.00 47.34 533 PRO A C 1
ATOM 4145 O O . PRO A 1 533 ? 2.572 -15.349 11.499 1.00 47.34 533 PRO A O 1
ATOM 4148 N N . TRP A 1 534 ? 3.622 -16.382 9.816 1.00 65.62 534 TRP A N 1
ATOM 4149 C CA . TRP A 1 534 ? 4.936 -16.462 10.474 1.00 65.62 534 TRP A CA 1
ATOM 4150 C C . TRP A 1 534 ? 5.892 -15.304 10.148 1.00 65.62 534 TRP A C 1
ATOM 4152 O O . TRP A 1 534 ? 6.785 -15.034 10.950 1.00 65.62 534 TRP A O 1
ATOM 4162 N N . TYR A 1 535 ? 5.733 -14.614 9.011 1.00 54.16 535 TYR A N 1
ATOM 4163 C CA . TYR A 1 535 ? 6.547 -13.435 8.661 1.00 54.16 535 TYR A CA 1
ATOM 4164 C C . TYR A 1 535 ? 5.771 -12.112 8.727 1.00 54.16 535 TYR A C 1
ATOM 4166 O O . TYR A 1 535 ? 6.384 -11.046 8.721 1.00 54.16 535 TYR A O 1
ATOM 4174 N N . GLY A 1 536 ? 4.442 -12.158 8.839 1.00 60.47 536 GLY A N 1
ATOM 4175 C CA . GLY A 1 536 ? 3.589 -10.975 8.837 1.00 60.47 536 GLY A CA 1
ATOM 4176 C C . GLY A 1 536 ? 3.572 -10.266 7.482 1.00 60.47 536 GLY A C 1
ATOM 4177 O O . GLY A 1 536 ? 3.842 -10.864 6.440 1.00 60.47 536 GLY A O 1
ATOM 4178 N N . TRP A 1 537 ? 3.228 -8.976 7.497 1.00 73.06 537 TRP A N 1
ATOM 4179 C CA . TRP A 1 537 ? 3.197 -8.145 6.294 1.00 73.06 537 TRP A CA 1
ATOM 4180 C C . TRP A 1 537 ? 4.602 -7.902 5.752 1.00 73.06 537 TRP A C 1
ATOM 4182 O O . TRP A 1 537 ? 5.480 -7.426 6.466 1.00 73.06 537 TRP A O 1
ATOM 4192 N N . SER A 1 538 ? 4.776 -8.165 4.464 1.00 64.75 538 SER A N 1
ATOM 4193 C CA . SER A 1 538 ? 5.964 -7.826 3.694 1.00 64.75 538 SER A CA 1
ATOM 4194 C C . SER A 1 538 ? 5.555 -7.027 2.462 1.00 64.75 538 SER A C 1
ATOM 4196 O O . SER A 1 538 ? 4.642 -7.405 1.726 1.00 64.75 538 SER A O 1
ATOM 4198 N N . PHE A 1 539 ? 6.253 -5.919 2.245 1.00 63.53 539 PHE A N 1
ATOM 4199 C CA . PHE A 1 539 ? 6.078 -5.051 1.090 1.00 63.53 539 PHE A CA 1
ATOM 4200 C C . PHE A 1 539 ? 7.373 -5.090 0.293 1.00 63.53 539 PHE A C 1
ATOM 4202 O O . PHE A 1 539 ? 8.418 -4.669 0.782 1.00 63.53 539 PHE A O 1
ATOM 4209 N N . GLY A 1 540 ? 7.301 -5.635 -0.911 1.00 52.06 540 GLY A N 1
ATOM 4210 C CA . GLY A 1 540 ? 8.322 -5.470 -1.928 1.00 52.06 540 GLY A CA 1
ATOM 4211 C C . GLY A 1 540 ? 7.853 -4.412 -2.909 1.00 52.06 540 GLY A C 1
ATOM 4212 O O . GLY A 1 540 ? 6.684 -4.386 -3.288 1.00 52.06 540 GLY A O 1
ATOM 4213 N N . PHE A 1 541 ? 8.755 -3.555 -3.345 1.00 59.84 541 PHE A N 1
ATOM 4214 C CA . PHE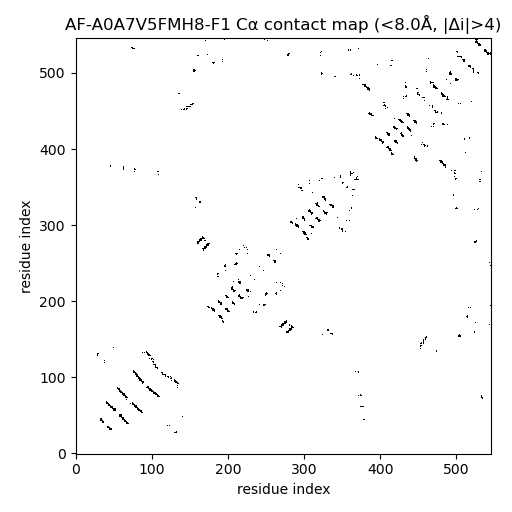 A 1 541 ? 8.514 -2.698 -4.490 1.00 59.84 541 PHE A CA 1
ATOM 4215 C C . PHE A 1 541 ? 9.429 -3.160 -5.611 1.00 59.84 541 PHE A C 1
ATOM 4217 O O . PHE A 1 541 ? 10.549 -3.612 -5.370 1.00 59.84 541 PHE A O 1
ATOM 4224 N N . GLY A 1 542 ? 8.919 -3.117 -6.837 1.00 53.28 542 GLY A N 1
ATOM 4225 C CA . GLY A 1 542 ? 9.700 -3.448 -8.011 1.00 53.28 542 GLY A CA 1
ATOM 4226 C C . GLY A 1 542 ? 10.927 -2.551 -8.054 1.00 53.28 542 GLY A C 1
ATOM 4227 O O . GLY A 1 542 ? 10.921 -1.434 -7.542 1.00 53.28 542 GLY A O 1
ATOM 4228 N N . PHE A 1 543 ? 11.985 -3.044 -8.674 1.00 44.78 543 PHE A N 1
ATOM 4229 C CA . PHE A 1 543 ? 13.224 -2.298 -8.812 1.00 44.78 543 PHE A CA 1
ATOM 4230 C C . PHE A 1 543 ? 12.965 -0.888 -9.376 1.00 44.78 543 PHE A C 1
ATOM 4232 O O . PHE A 1 543 ? 12.431 -0.774 -10.483 1.00 44.78 543 PHE A O 1
ATOM 4239 N N . GLY A 1 544 ? 13.289 0.169 -8.621 1.00 42.28 544 GLY A N 1
ATOM 4240 C CA . GLY A 1 544 ? 12.993 1.560 -8.995 1.00 42.28 544 GLY A CA 1
ATOM 4241 C C . GLY A 1 544 ? 11.876 2.245 -8.227 1.00 42.28 544 GLY A C 1
ATOM 4242 O O . GLY A 1 544 ? 11.551 3.385 -8.554 1.00 42.28 544 GLY A O 1
ATOM 4243 N N . TRP A 1 545 ? 11.271 1.567 -7.255 1.00 47.38 545 TRP A N 1
ATOM 4244 C CA . TRP A 1 545 ? 10.102 2.042 -6.510 1.00 47.38 545 TRP A CA 1
ATOM 4245 C C . TRP A 1 545 ? 10.296 2.041 -4.986 1.00 47.38 545 TRP A C 1
ATOM 4247 O O . TRP A 1 545 ? 9.310 2.180 -4.259 1.00 47.38 545 TRP A O 1
ATOM 4257 N N . GLY A 1 546 ? 11.539 1.844 -4.524 1.00 35.69 546 GLY A N 1
ATOM 4258 C CA . GLY A 1 546 ? 11.925 1.746 -3.110 1.00 35.69 546 GLY A CA 1
ATOM 4259 C C . GLY A 1 546 ? 12.334 3.058 -2.455 1.00 35.69 546 GLY A C 1
ATOM 4260 O O . GLY A 1 546 ? 12.726 3.999 -3.182 1.00 35.69 546 GLY A O 1
#

Secondary structure (DSSP, 8-state):
-------PPPPPPPP------------TTSSSSEEEEETTEEEEEPPPEEEEE-SSEEEEEEEEEEE-TT-TT-EEEEEEEEEEEEEEETTTTEEEEEEEEEEEEE-TTSTT-HHHHHHHHHHHHHHH--EEEHHHHHHHHHHHHHHHHS---PPP-PPPEEEEESS-EEEEE-SSS--EEEPTTSS-EEE-SSSB-EEE-TTS-EEEEETTEEEEESSTT---EE-S---HHHHHHHHHHHHHT-SB----PPPTTT-----TTSSSPPEEEEESS-EEEEE-SSS--EEE-TTSSEEEESSSSSEEEEETTT--EEEEETTEEEEESSTT---EEE-GGGS-GGGGG--TTSTTGGGGGGSTTSHHHHHHHHHHHPPEEEEE--SEE-----B-SS--EEE-TTSS-EEETTBSS--EE-SSS-EEEEETTEEEEESSTT--EEE-S---GGGGG--TTSTTGGGGGEEEEEE-SS-EEEEE-GGGGTEEE-TTS-EEES-S---PPEE-SS-EEPPPP-SSSS-EEEEETTTEEEEE--TT--

Nearest PDB structures (foldseek):
  6ekt-assembly1_A  TM=4.633E-01  e=5.360E-01  Clostridium botulinum A2 str. Kyoto
  4lso-assembly1_A  TM=4.544E-01  e=1.214E+00  Bartonella quintana JK 31
  5wix-assembly1_A  TM=2.009E-01  e=2.131E+00  Clostridium botulinum E1 str. 'BoNT E Beluga'

Sequence (546 aa):
MKKLFVVVLSVGLLAVPALRISARDVPAADEWPQTLKSDGLSFKVYQPQLDSWDRYTLKAHSAVAVQKGADENRVSYGVVNFAAATIVDKASGTVRFGAMQVEDVKYPSEPGQEQSYLLALRSAAPLQMKSMSLDRLEANLQIIDAQKKGQSHELRNDPPKIIFSREPAVLLYLDGEPSLAPVRDTELSRVINTPVLLLKDKAGKFYLHVLDGYLEAYDINGPWTVCRNITKDLKKAAQLMDDSRDVDLLQGEKDPDTGEVPSLSDGQAPRVYVSKVPAELIVTDGEPNYTPLDGTNLLYVSNTTANVFKDLDDQMTYVLLSGRWFRSSSEKGPWDYVSGSNLPEDFSRIPDDSPKENVKASVPGTGEAEEAVIANSIPTTTKVKPGSAKIPLAVDGEPQLKRIEGTPLYYVFNCSLPVIKVDDKTWYTVYNGVWYAATGINGPWEVASSVPAVIYSIPANSPLHYVTYVKIYDATPEFVYVGYTPGYYGTVVCSDGVVVYGTGYFYPGYLGRHVWFSPFVTYGYGSSLCWTPWYGWSFGFGFGWG

Foldseek 3Di:
DDDDDDDDDDDDDDDDDDDDDDDDDPDPLADPQDWWDFDQKIKGWGDWQWPDDPQFKTKTKTKIWIDHPDDPLDIFIKMWIKMFTWDDDPVVQKIFGHPIAGPFMDGQVDPPCGVVVNVRCRVTCVVRNTIYGNVLVVQSVLLVVLQVLFDADAFDDPDFAEAEAQFAADEWEFQPDFAWDDDPPAQWTARFRAQFGWIAHPVQKIWGQAAPATWIASDPQDPTDGDPDCDPRNVVSVVVCVVVVSHFNNNADQDPPPRDGDDPVPDGDHGYHYDNTQAAYWYFNHDFDWDDQPPFQKTFGPRTPFTWIARNVVRWIWGAFQLWIWIANDSNDPIDTAFLVRPDPRLLVRDPPDPCNQNNCSRFPHSNVLSLLSLLLHKDKDKDFKDFDDDPKDADPDFDWDDQPRAPKIFRQRIQWTWIDPDQQWIWTDDPLFIWIAGDPVGSTIGDQADRSNLLSRYLQDLCNLNNQKGFSGDDNGITMIIGGCSVLAWDQHPSSHIGGGSNHDDRWDDDNNHTRDGRDGTSFQWDWTADSSPGTDIDGGRGPD

Mean predicted aligned error: 8.75 Å

pLDDT: mean 85.75, std 16.68, range [21.22, 98.56]